Protein 4C7I (pdb70)

Secondary structure (DSSP, 8-state):
--TTGGGSSS--SHHHHHH--S-B--SPP--GGGS-SSPPP--TTEEEE---TTSHHHHHHHHHHHHHHS-B-TTSSEEE---HHHHHHHH--TT--GGGEEEEEETTT--EEEEEEEEEEEEE-SPPHHHHHHHHHTT-HHHHHTT-S-EEEEEEEEEEE-GGGTTSSHHHHHHHHHHHHHHTTT---EEEEESS--S--SEEEEEEEEESSHHHHHHTTSS---GGGGGSS-HHHHHHHHH---SS-S-TTEEE--GGGHHHHHHHHHHHHTTSSBEE---HHHHHHHHS-BTTTEEEEEEEETTEEEEEEEEEEEEEEETT-SS-SEEEEEEEEEEEESSS-HHHHHHHHHHHHHHTT-SEEEEES-TTGGGGTTTTT-EEEEEEEEEEEES-B-----GGGB-----

Structure (mmCIF, N/CA/C/O backbone):
data_4C7I
#
_entry.id   4C7I
#
_cell.length_a   48.641
_cell.length_b   91.056
_cell.length_c   53.596
_cell.angle_alpha   90.00
_cell.angle_beta   113.98
_cell.angle_gamma   90.00
#
_symmetry.space_group_name_H-M   'P 1 21 1'
#
loop_
_entity.id
_entity.type
_entity.pdbx_description
1 polymer 'GLYCYLPEPTIDE N-TETRADECANOYLTRANSFERASE'
2 non-polymer TETRADECANOYL-COA
3 non-polymer 'MAGNESIUM ION'
4 non-polymer N-[(1S)-1-{[(1S)-5-AMINO-1-[(2-CYCLOHEXYLETHYL)CARBAMOYL]PENTYL]CARBAMOYL}-2-HYDROXYETHYL]-10-HYDROXYDECANAMIDE
5 non-polymer 'DIMETHYL SULFOXIDE'
6 water water
#
loop_
_atom_site.group_PDB
_atom_site.id
_atom_site.type_symbol
_atom_site.label_atom_id
_atom_site.label_alt_id
_atom_site.label_comp_id
_atom_site.label_asym_id
_atom_site.label_entity_id
_atom_site.label_seq_id
_atom_site.pdbx_PDB_ins_code
_atom_site.Cartn_x
_atom_site.Cartn_y
_atom_site.Cartn_z
_atom_site.occupancy
_atom_site.B_iso_or_equiv
_atom_site.auth_seq_id
_atom_site.auth_comp_id
_atom_site.auth_asym_id
_atom_site.auth_atom_id
_atom_site.pdbx_PDB_model_num
ATOM 1 N N . ALA A 1 1 ? 20.362 35.938 43.823 1.00 42.19 11 ALA A N 1
ATOM 2 C CA . ALA A 1 1 ? 19.793 36.891 44.800 1.00 33.77 11 ALA A CA 1
ATOM 3 C C . ALA A 1 1 ? 18.654 36.199 45.660 1.00 28.39 11 ALA A C 1
ATOM 4 O O . ALA A 1 1 ? 18.727 36.254 46.890 1.00 29.64 11 ALA A O 1
ATOM 6 N N . HIS A 1 2 ? 17.624 35.592 45.033 1.00 19.80 12 HIS A N 1
ATOM 7 C CA . HIS A 1 2 ? 16.408 35.091 45.759 1.00 15.54 12 HIS A CA 1
ATOM 8 C C . HIS A 1 2 ? 16.091 33.661 45.415 1.00 13.87 12 HIS A C 1
ATOM 9 O O . HIS A 1 2 ? 15.287 33.350 44.527 1.00 13.43 12 HIS A O 1
ATOM 16 N N . ALA A 1 3 ? 16.605 32.757 46.223 1.00 13.06 13 ALA A N 1
ATOM 17 C CA . ALA A 1 3 ? 16.504 31.297 45.930 1.00 12.92 13 ALA A CA 1
ATOM 18 C C . ALA A 1 3 ? 15.049 30.870 46.005 1.00 13.93 13 ALA A C 1
ATOM 19 O O . ALA A 1 3 ? 14.624 29.938 45.320 1.00 14.95 13 ALA A O 1
ATOM 21 N N . PHE A 1 4 ? 14.195 31.540 46.830 1.00 12.88 14 PHE A N 1
ATOM 22 C CA . PHE A 1 4 ? 12.720 31.179 46.863 1.00 13.58 14 PHE A CA 1
ATOM 23 C C . PHE A 1 4 ? 11.974 32.089 45.922 1.00 12.08 14 PHE A C 1
ATOM 24 O O . PHE A 1 4 ? 11.309 31.614 45.027 1.00 12.05 14 PHE A O 1
ATOM 32 N N . TRP A 1 5 ? 12.087 33.405 46.028 1.00 9.62 15 TRP A N 1
ATOM 33 C CA . TRP A 1 5 ? 11.182 34.263 45.248 1.00 11.14 15 TRP A CA 1
ATOM 34 C C . TRP A 1 5 ? 11.449 34.184 43.739 1.00 11.07 15 TRP A C 1
ATOM 35 O O . TRP A 1 5 ? 10.546 34.465 42.920 1.00 12.36 15 TRP A O 1
ATOM 46 N N . SER A 1 6 ? 12.690 33.835 43.290 1.00 11.74 16 SER A N 1
ATOM 47 C CA . SER A 1 6 ? 12.930 33.592 41.869 1.00 12.37 16 SER A CA 1
ATOM 48 C C . SER A 1 6 ? 12.095 32.381 41.370 1.00 12.60 16 SER A C 1
ATOM 49 O O . SER A 1 6 ? 12.051 32.302 40.104 1.00 16.84 16 SER A O 1
ATOM 52 N N . THR A 1 7 ? 11.596 31.528 42.195 1.00 11.63 17 THR A N 1
ATOM 53 C CA . THR A 1 7 ? 10.793 30.367 41.674 1.00 13.00 17 THR A CA 1
ATOM 54 C C . THR A 1 7 ? 9.284 30.677 41.607 1.00 11.84 17 THR A C 1
ATOM 55 O O . THR A 1 7 ? 8.508 29.764 41.301 1.00 15.54 17 THR A O 1
ATOM 59 N N . GLN A 1 8 ? 8.877 31.926 41.970 1.00 11.36 18 GLN A N 1
ATOM 60 C CA . GLN A 1 8 ? 7.434 32.247 42.219 1.00 10.99 18 GLN A CA 1
ATOM 61 C C . GLN A 1 8 ? 6.955 33.109 41.150 1.00 10.91 18 GLN A C 1
ATOM 62 O O . GLN A 1 8 ? 7.691 33.848 40.532 1.00 11.75 18 GLN A O 1
ATOM 68 N N . PRO A 1 9 ? 5.628 33.091 40.893 1.00 11.79 19 PRO A N 1
ATOM 69 C CA . PRO A 1 9 ? 4.954 33.818 39.796 1.00 11.70 19 PRO A CA 1
ATOM 70 C C . PRO A 1 9 ? 4.705 35.236 40.301 1.00 12.47 19 PRO A C 1
ATOM 71 O O . PRO A 1 9 ? 3.543 35.658 40.518 1.00 13.21 19 PRO A O 1
ATOM 75 N N . VAL A 1 10 ? 5.740 36.004 40.365 1.00 11.19 20 VAL A N 1
ATOM 76 C CA . VAL A 1 10 ? 5.732 37.434 40.724 1.00 10.60 20 VAL A CA 1
ATOM 77 C C . VAL A 1 10 ? 6.701 38.175 39.832 1.00 11.56 20 VAL A C 1
ATOM 78 O O . VAL A 1 10 ? 7.711 37.556 39.333 1.00 13.45 20 VAL A O 1
ATOM 82 N N . PRO A 1 11 ? 6.565 39.461 39.541 1.00 11.35 21 PRO A N 1
ATOM 83 C CA . PRO A 1 11 ? 7.528 40.220 38.726 1.00 13.02 21 PRO A CA 1
ATOM 84 C C . PRO A 1 11 ? 8.831 40.241 39.496 1.00 12.81 21 PRO A C 1
ATOM 85 O O . PRO A 1 11 ? 8.890 40.402 40.740 1.00 13.55 21 PRO A O 1
ATOM 89 N N . GLN A 1 12 ? 9.942 40.022 38.754 1.00 13.73 22 GLN A N 1
ATOM 90 C CA . GLN A 1 12 ? 11.210 39.804 39.348 1.00 13.53 22 GLN A CA 1
ATOM 91 C C . GLN A 1 12 ? 12.032 41.032 39.531 1.00 14.92 22 GLN A C 1
ATOM 92 O O . GLN A 1 12 ? 12.886 41.034 40.461 1.00 17.52 22 GLN A O 1
ATOM 98 N N . THR A 1 13 ? 11.806 42.087 38.769 1.00 17.14 23 THR A N 1
ATOM 99 C CA . THR A 1 13 ? 12.600 43.272 38.987 1.00 17.78 23 THR A CA 1
ATOM 100 C C . THR A 1 13 ? 11.731 44.503 38.786 1.00 17.54 23 THR A C 1
ATOM 101 O O . THR A 1 13 ? 10.648 44.373 38.173 1.00 17.03 23 THR A O 1
ATOM 105 N N . GLU A 1 14 ? 12.210 45.688 39.208 1.00 21.18 24 GLU A N 1
ATOM 106 C CA A GLU A 1 14 ? 11.572 46.979 38.896 0.50 23.32 24 GLU A CA 1
ATOM 107 C CA B GLU A 1 14 ? 11.551 46.950 38.872 0.50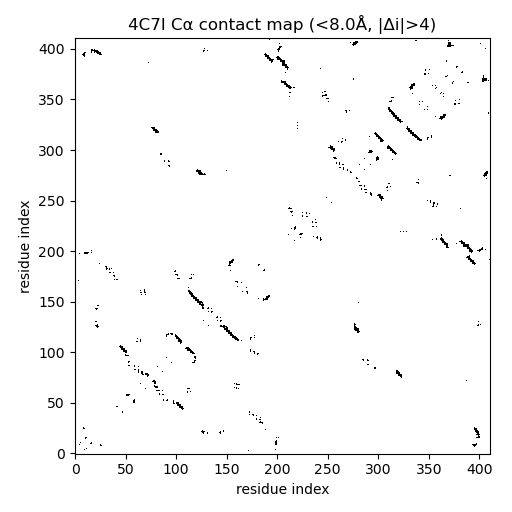 22.70 24 GLU A CA 1
ATOM 108 C C . GLU A 1 14 ? 11.491 47.178 37.401 1.00 25.29 24 GLU A C 1
ATOM 109 O O . GLU A 1 14 ? 10.503 47.681 36.893 1.00 27.30 24 GLU A O 1
ATOM 120 N N . ASP A 1 15 ? 12.520 46.769 36.676 1.00 28.22 25 ASP A N 1
ATOM 121 C CA A ASP A 1 15 ? 12.498 47.019 35.238 0.50 31.71 25 ASP A CA 1
ATOM 122 C CA B ASP A 1 15 ? 12.550 46.958 35.211 0.50 32.30 25 ASP A CA 1
ATOM 123 C C . ASP A 1 15 ? 11.359 46.253 34.580 1.00 32.98 25 ASP A C 1
ATOM 124 O O . ASP A 1 15 ? 10.661 46.795 33.687 1.00 35.80 25 ASP A O 1
ATOM 133 N N . GLU A 1 16 ? 11.112 45.048 35.046 1.00 27.95 26 GLU A N 1
ATOM 134 C CA . GLU A 1 16 ? 10.058 44.189 34.505 1.00 26.57 26 GLU A CA 1
ATOM 135 C C . GLU A 1 16 ? 8.698 44.821 34.800 1.00 26.02 26 GLU A C 1
ATOM 136 O O . GLU A 1 16 ? 7.778 44.796 33.971 1.00 25.68 26 GLU A O 1
ATOM 142 N N . THR A 1 17 ? 8.555 45.375 36.005 1.00 25.40 27 THR A N 1
ATOM 143 C CA . THR A 1 17 ? 7.319 46.017 36.522 1.00 22.31 27 THR A CA 1
ATOM 144 C C . THR A 1 17 ? 7.021 47.290 35.728 1.00 30.36 27 THR A C 1
ATOM 145 O O . THR A 1 17 ? 5.827 47.581 35.398 1.00 28.57 27 THR A O 1
ATOM 149 N N . GLU A 1 18 ? 8.101 48.016 35.366 1.00 29.89 28 GLU A N 1
ATOM 150 C CA A GLU A 1 18 ? 8.054 49.211 34.490 0.50 35.87 28 GLU A CA 1
ATOM 151 C CA B GLU A 1 18 ? 7.888 49.205 34.537 0.50 34.66 28 GLU A CA 1
ATOM 152 C C . GLU A 1 18 ? 7.476 48.876 33.068 1.00 32.37 28 GLU A C 1
ATOM 153 O O . GLU A 1 18 ? 6.865 49.719 32.411 1.00 35.36 28 GLU A O 1
ATOM 164 N N . LYS A 1 19 ? 7.694 47.658 32.594 1.00 30.92 29 LYS A N 1
ATOM 165 C CA . LYS A 1 19 ? 7.241 47.099 31.279 1.00 29.60 29 LYS A CA 1
ATOM 166 C C . LYS A 1 19 ? 5.733 46.683 31.261 1.00 29.07 29 LYS A C 1
ATOM 167 O O . LYS A 1 19 ? 5.138 46.523 30.199 1.00 32.57 29 LYS A O 1
ATOM 173 N N . ILE A 1 20 ? 5.122 46.438 32.431 1.00 22.65 30 ILE A N 1
ATOM 174 C CA . ILE A 1 20 ? 3.702 45.926 32.531 1.00 19.76 30 ILE A CA 1
ATOM 175 C C . ILE A 1 20 ? 2.692 47.002 32.165 1.00 20.36 30 ILE A C 1
ATOM 176 O O . ILE A 1 20 ? 2.661 48.121 32.721 1.00 21.65 30 ILE A O 1
ATOM 181 N N . VAL A 1 21 ? 1.834 46.628 31.192 1.00 22.10 31 VAL A N 1
ATOM 182 C CA . VAL A 1 21 ? 0.870 47.567 30.701 1.00 21.51 31 VAL A CA 1
ATOM 183 C C . VAL A 1 21 ? -0.565 47.084 30.992 1.00 23.22 31 VAL A C 1
ATOM 184 O O . VAL A 1 21 ? -1.506 47.977 30.894 1.00 22.27 31 VAL A O 1
ATOM 188 N N . PHE A 1 22 ? -0.792 45.763 31.217 1.00 16.44 32 PHE A N 1
ATOM 189 C CA . PHE A 1 22 ? -2.201 45.308 31.513 1.00 16.21 32 PHE A CA 1
ATOM 190 C C . PHE A 1 22 ? -2.181 44.512 32.799 1.00 15.74 32 PHE A C 1
ATOM 191 O O . PHE A 1 22 ? -1.238 43.723 33.011 1.00 18.10 32 PHE A O 1
ATOM 199 N N . ALA A 1 23 ? -3.270 44.585 33.553 1.00 12.87 33 ALA A N 1
ATOM 200 C CA . ALA A 1 23 ? -3.447 43.583 34.606 1.00 13.20 33 ALA A CA 1
ATOM 201 C C . ALA A 1 23 ? -3.654 42.141 34.109 1.00 12.83 33 ALA A C 1
ATOM 202 O O . ALA A 1 23 ? -4.437 41.913 33.089 1.00 14.90 33 ALA A O 1
ATOM 204 N N . GLY A 1 24 ? -3.202 41.127 34.838 1.00 12.80 34 GLY A N 1
ATOM 205 C CA . GLY A 1 24 ? -3.530 39.797 34.538 1.00 11.90 34 GLY A CA 1
ATOM 206 C C . GLY A 1 24 ? -2.598 38.791 35.210 1.00 12.50 34 GLY A C 1
ATOM 207 O O . GLY A 1 24 ? -1.622 39.200 35.818 1.00 12.11 34 GLY A O 1
ATOM 208 N N . PRO A 1 25 ? -2.908 37.518 35.096 1.00 12.59 35 PRO A N 1
ATOM 209 C CA . PRO A 1 25 ? -2.053 36.494 35.789 1.00 14.77 35 PRO A CA 1
ATOM 210 C C . PRO A 1 25 ? -0.650 36.389 35.277 1.00 16.00 35 PRO A C 1
ATOM 211 O O . PRO A 1 25 ? -0.321 36.766 34.111 1.00 17.66 35 PRO A O 1
ATOM 215 N N . MET A 1 26 ? 0.233 35.801 36.098 1.00 16.49 36 MET A N 1
ATOM 216 C CA . MET A 1 26 ? 1.638 35.576 35.709 1.00 16.26 36 MET A CA 1
ATOM 217 C C . MET A 1 26 ? 1.748 34.057 35.355 1.00 18.20 36 MET A C 1
ATOM 218 O O . MET A 1 26 ? 2.564 33.754 34.402 1.00 23.61 36 MET A O 1
ATOM 223 N N . ASP A 1 27 ? 1.205 33.133 36.089 1.00 18.96 37 ASP A N 1
ATOM 224 C CA . ASP A 1 27 ? 1.568 31.671 36.072 1.00 21.04 37 ASP A CA 1
ATOM 225 C C . ASP A 1 27 ? 0.853 30.936 34.971 1.00 28.98 37 ASP A C 1
ATOM 226 O O . ASP A 1 27 ? -0.067 31.519 34.362 1.00 24.61 37 ASP A O 1
ATOM 231 N N . GLU A 1 28 ? 1.233 29.655 34.797 1.00 27.99 38 GLU A N 1
ATOM 232 C CA . GLU A 1 28 ? 0.454 28.665 33.988 1.00 27.95 38 GLU A CA 1
ATOM 233 C C . GLU A 1 28 ? -1.012 28.643 34.571 1.00 26.08 38 GLU A C 1
ATOM 234 O O . GLU A 1 28 ? -1.130 28.470 35.833 1.00 27.00 38 GLU A O 1
ATOM 240 N N . PRO A 1 29 ? -2.096 28.705 33.701 1.00 32.27 39 PRO A N 1
ATOM 241 C CA . PRO A 1 29 ? -3.468 28.409 34.189 1.00 29.33 39 PRO A CA 1
ATOM 242 C C . PRO A 1 29 ? -3.416 26.982 34.710 1.00 25.77 39 PRO A C 1
ATOM 243 O O . PRO A 1 29 ? -2.872 26.138 34.010 1.00 23.63 39 PRO A O 1
ATOM 247 N N . LYS A 1 30 ? -3.860 26.682 35.953 1.00 22.98 40 LYS A N 1
ATOM 248 C CA . LYS A 1 30 ? -3.963 25.356 36.516 1.00 21.94 40 LYS A CA 1
ATOM 249 C C . LYS A 1 30 ? -5.292 25.118 37.006 1.00 19.85 40 LYS A C 1
ATOM 250 O O . LYS A 1 30 ? -6.146 26.035 37.051 1.00 26.59 40 LYS A O 1
ATOM 256 N N . THR A 1 31 ? -5.538 23.928 37.347 1.00 21.09 41 THR A N 1
ATOM 257 C CA . THR A 1 31 ? -6.785 23.589 37.892 1.00 19.59 41 THR A CA 1
ATOM 258 C C . THR A 1 31 ? -6.669 23.003 39.265 1.00 16.19 41 THR A C 1
ATOM 259 O O . THR A 1 31 ? -5.567 22.478 39.555 1.00 12.78 41 THR A O 1
ATOM 263 N N . VAL A 1 32 ? -7.703 23.037 40.102 1.00 13.77 42 VAL A N 1
ATOM 264 C CA . VAL A 1 32 ? -7.692 22.440 41.396 1.00 12.36 42 VAL A CA 1
ATOM 265 C C . VAL A 1 32 ? -7.115 21.019 41.391 1.00 11.52 42 VAL A C 1
ATOM 266 O O . VAL A 1 32 ? -6.359 20.651 42.259 1.00 11.45 42 VAL A O 1
ATOM 270 N N . ALA A 1 33 ? -7.620 20.211 40.402 1.00 11.32 43 ALA A N 1
ATOM 271 C CA . ALA A 1 33 ? -7.251 18.801 40.404 1.00 11.51 43 ALA A CA 1
ATOM 272 C C . ALA A 1 33 ? -5.688 18.593 40.163 1.00 9.06 43 ALA A C 1
ATOM 273 O O . ALA A 1 33 ? -5.209 17.515 40.614 1.00 9.97 43 ALA A O 1
ATOM 275 N N . ASP A 1 34 ? -5.013 19.610 39.659 1.00 9.51 44 ASP A N 1
ATOM 276 C CA . ASP A 1 34 ? -3.579 19.472 39.463 1.00 9.52 44 ASP A CA 1
ATOM 277 C C . ASP A 1 34 ? -2.819 19.695 40.751 1.00 9.79 44 ASP A C 1
ATOM 278 O O . ASP A 1 34 ? -1.638 19.286 40.817 1.00 9.84 44 ASP A O 1
ATOM 283 N N . ILE A 1 35 ? -3.459 20.271 41.788 1.00 9.24 45 ILE A N 1
ATOM 284 C CA . ILE A 1 35 ? -2.701 20.655 42.976 1.00 9.33 45 ILE A CA 1
ATOM 285 C C . ILE A 1 35 ? -2.594 19.532 43.920 1.00 9.65 45 ILE A C 1
ATOM 286 O O . ILE A 1 35 ? -3.594 18.823 44.198 1.00 9.68 45 ILE A O 1
ATOM 291 N N . PRO A 1 36 ? -1.472 19.282 44.578 1.00 9.63 46 PRO A N 1
ATOM 292 C CA . PRO A 1 36 ? -1.416 18.171 45.468 1.00 8.95 46 PRO A CA 1
ATOM 293 C C . PRO A 1 36 ? -2.465 18.144 46.514 1.00 9.74 46 PRO A C 1
ATOM 294 O O . PRO A 1 36 ? -2.654 19.205 47.197 1.00 10.66 46 PRO A O 1
ATOM 298 N N . GLU A 1 37 ? -3.044 17.005 46.788 1.00 9.44 47 GLU A N 1
ATOM 299 C CA . GLU A 1 37 ? -4.002 16.879 47.881 1.00 11.22 47 GLU A CA 1
ATOM 300 C C . GLU A 1 37 ? -3.395 16.689 49.245 1.00 11.51 47 GLU A C 1
ATOM 301 O O . GLU A 1 37 ? -4.015 16.972 50.272 1.00 14.75 47 GLU A O 1
ATOM 307 N N . GLU A 1 38 ? -2.077 16.281 49.253 1.00 12.00 48 GLU A N 1
ATOM 308 C CA . GLU A 1 38 ? -1.380 16.099 50.539 1.00 12.52 48 GLU A CA 1
ATOM 309 C C . GLU A 1 38 ? -0.637 17.388 50.929 1.00 10.70 48 GLU A C 1
ATOM 310 O O . GLU A 1 38 ? -0.090 18.109 50.070 1.00 10.09 48 GLU A O 1
ATOM 316 N N . PRO A 1 39 ? -0.570 17.660 52.245 1.00 11.65 49 PRO A N 1
ATOM 317 C CA . PRO A 1 39 ? 0.275 18.811 52.722 1.00 10.54 49 PRO A CA 1
ATOM 318 C C . PRO A 1 39 ? 1.709 18.734 52.285 1.00 10.59 49 PRO A C 1
ATOM 319 O O . PRO A 1 39 ? 2.282 17.637 51.942 1.00 9.47 49 PRO A O 1
ATOM 323 N N . TYR A 1 40 ? 2.307 19.884 52.059 1.00 9.98 50 TYR A N 1
ATOM 324 C CA . TYR A 1 40 ? 3.737 19.951 51.640 1.00 10.51 50 TYR A CA 1
ATOM 325 C C . TYR A 1 40 ? 4.576 19.236 52.685 1.00 10.63 50 TYR A C 1
ATOM 326 O O . TYR A 1 40 ? 4.331 19.264 53.897 1.00 11.60 50 TYR A O 1
ATOM 335 N N . PRO A 1 41 ? 5.610 18.497 52.258 1.00 10.49 51 PRO A N 1
ATOM 336 C CA . PRO A 1 41 ? 6.505 17.818 53.169 1.00 10.23 51 PRO A CA 1
ATOM 337 C C . PRO A 1 41 ? 7.155 18.821 54.200 1.00 11.11 51 PRO A C 1
ATOM 338 O O . PRO A 1 41 ? 7.432 19.989 53.869 1.00 12.16 51 PRO A O 1
ATOM 342 N N . ILE A 1 42 ? 7.287 18.318 55.419 1.00 11.20 52 ILE A N 1
ATOM 343 C CA . ILE A 1 42 ? 7.966 19.150 56.468 1.00 11.33 52 ILE A CA 1
ATOM 344 C C . ILE A 1 42 ? 8.756 18.129 57.332 1.00 12.14 52 ILE A C 1
ATOM 345 O O . ILE A 1 42 ? 8.293 17.018 57.553 1.00 12.54 52 ILE A O 1
ATOM 350 N N . ALA A 1 43 ? 9.819 18.606 57.975 1.00 12.72 53 ALA A N 1
ATOM 351 C CA . ALA A 1 43 ? 10.723 17.757 58.702 1.00 13.57 53 ALA A CA 1
ATOM 352 C C . ALA A 1 43 ? 9.959 17.052 59.798 1.00 12.28 53 ALA A C 1
ATOM 353 O O . ALA A 1 43 ? 9.001 17.573 60.425 1.00 11.75 53 ALA A O 1
ATOM 355 N N . SER A 1 44 ? 10.387 15.809 60.166 1.00 11.96 54 SER A N 1
ATOM 356 C CA . SER A 1 44 ? 9.588 14.947 61.035 1.00 12.37 54 SER A CA 1
ATOM 357 C C . SER A 1 44 ? 9.368 15.445 62.488 1.00 11.78 54 SER A C 1
ATOM 358 O O . SER A 1 44 ? 8.488 14.939 63.156 1.00 12.67 54 SER A O 1
ATOM 361 N N . THR A 1 45 ? 10.265 16.372 62.926 1.00 12.73 55 THR A N 1
ATOM 362 C CA . THR A 1 45 ? 10.100 16.977 64.239 1.00 13.66 55 THR A CA 1
ATOM 363 C C . THR A 1 45 ? 9.062 18.070 64.259 1.00 14.28 55 THR A C 1
ATOM 364 O O . THR A 1 45 ? 8.761 18.588 65.411 1.00 13.94 55 THR A O 1
ATOM 368 N N . PHE A 1 46 ? 8.500 18.497 63.091 1.00 11.90 56 PHE A N 1
ATOM 369 C CA . PHE A 1 46 ? 7.422 19.516 63.027 1.00 10.80 56 PHE A CA 1
ATOM 370 C C . PHE A 1 46 ? 6.182 18.960 62.542 1.00 13.03 56 PHE A C 1
ATOM 371 O O . PHE A 1 46 ? 6.145 17.831 61.948 1.00 13.46 56 PHE A O 1
ATOM 379 N N . GLU A 1 47 ? 5.078 19.653 62.703 1.00 13.01 57 GLU A N 1
ATOM 380 C CA . GLU A 1 47 ? 3.816 19.224 62.156 1.00 12.25 57 GLU A CA 1
ATOM 381 C C . GLU A 1 47 ? 3.013 20.458 61.694 1.00 11.51 57 GLU A C 1
ATOM 382 O O . GLU A 1 47 ? 3.172 21.577 62.331 1.00 11.53 57 GLU A O 1
ATOM 388 N N . TRP A 1 48 ? 2.234 20.347 60.688 1.00 10.76 58 TRP A N 1
ATOM 389 C CA . TRP A 1 48 ? 1.244 21.403 60.357 1.00 11.89 58 TRP A CA 1
ATOM 390 C C . TRP A 1 48 ? 0.161 21.371 61.324 1.00 13.65 58 TRP A C 1
ATOM 391 O O . TRP A 1 48 ? -0.301 20.331 61.814 1.00 13.49 58 TRP A O 1
ATOM 402 N N . TRP A 1 49 ? -0.392 22.567 61.594 1.00 13.35 59 TRP A N 1
ATOM 403 C CA . TRP A 1 49 ? -1.610 22.733 62.463 1.00 14.26 59 TRP A CA 1
ATOM 404 C C . TRP A 1 49 ? -2.514 23.805 61.944 1.00 15.89 59 TRP A C 1
ATOM 405 O O . TRP A 1 49 ? -2.017 24.853 61.498 1.00 16.11 59 TRP A O 1
ATOM 416 N N . THR A 1 50 ? -3.804 23.538 61.925 1.00 14.08 60 THR A N 1
ATOM 417 C CA . THR A 1 50 ? -4.774 24.556 61.513 1.00 14.70 60 THR A CA 1
ATOM 418 C C . THR A 1 50 ? -5.440 25.005 62.715 1.00 15.12 60 THR A C 1
ATOM 419 O O . THR A 1 50 ? -6.313 24.314 63.250 1.00 15.45 60 THR A O 1
ATOM 423 N N . PRO A 1 51 ? -5.122 26.183 63.298 1.00 14.31 61 PRO A N 1
ATOM 424 C CA . PRO A 1 51 ? -5.758 26.643 64.581 1.00 15.92 61 PRO A CA 1
ATOM 425 C C . PRO A 1 51 ? -7.251 26.850 64.343 1.00 17.52 61 PRO A C 1
ATOM 426 O O . PRO A 1 51 ? -7.675 27.178 63.237 1.00 17.15 61 PRO A O 1
ATOM 430 N N A ASN A 1 52 ? -8.067 26.631 65.388 0.50 14.95 62 ASN A N 1
ATOM 431 N N B ASN A 1 52 ? -8.019 26.646 65.401 0.50 14.65 62 ASN A N 1
ATOM 432 C CA A ASN A 1 52 ? -9.481 27.078 65.312 0.50 18.13 62 ASN A CA 1
ATOM 433 C CA B ASN A 1 52 ? -9.448 26.833 65.380 0.50 17.56 62 ASN A CA 1
ATOM 434 C C A ASN A 1 52 ? -9.606 28.475 65.917 0.50 19.16 62 ASN A C 1
ATOM 435 C C B ASN A 1 52 ? -9.656 28.266 65.854 0.50 19.33 62 ASN A C 1
ATOM 436 O O A ASN A 1 52 ? -9.436 28.632 67.108 0.50 16.09 62 ASN A O 1
ATOM 437 O O B ASN A 1 52 ? -9.516 28.575 67.049 0.50 16.11 62 ASN A O 1
ATOM 446 N N A MET A 1 53 ? -10.060 29.449 65.134 0.50 18.14 63 MET A N 1
ATOM 447 N N B MET A 1 53 ? -9.979 29.182 64.950 0.50 20.40 63 MET A N 1
ATOM 448 C CA A MET A 1 53 ? -9.766 30.920 65.295 0.50 18.90 63 MET A CA 1
ATOM 449 C CA B MET A 1 53 ? -10.097 30.543 65.442 0.50 20.57 63 MET A CA 1
ATOM 450 C C A MET A 1 53 ? -10.585 31.875 66.168 0.50 16.96 63 MET A C 1
ATOM 451 C C B MET A 1 53 ? -11.284 30.853 66.323 0.50 17.41 63 MET A C 1
ATOM 452 O O A MET A 1 53 ? -10.449 33.121 66.278 0.50 14.76 63 MET A O 1
ATOM 453 O O B MET A 1 53 ? -11.408 31.971 66.866 0.50 17.20 63 MET A O 1
ATOM 462 N N A GLU A 1 54 ? -11.624 31.189 66.540 0.50 14.69 64 GLU A N 1
ATOM 463 N N B GLU A 1 54 ? -12.136 29.874 66.529 0.50 15.85 64 GLU A N 1
ATOM 464 C CA A GLU A 1 54 ? -12.695 31.608 67.287 0.50 19.33 64 GLU A CA 1
ATOM 465 C CA B GLU A 1 54 ? -13.103 30.109 67.561 0.50 17.46 64 GLU A CA 1
ATOM 466 C C A GLU A 1 54 ? -12.641 30.855 68.599 0.50 18.74 64 GLU A C 1
ATOM 467 C C B GLU A 1 54 ? -12.836 29.368 68.890 0.50 14.44 64 GLU A C 1
ATOM 468 O O A GLU A 1 54 ? -13.533 31.111 69.420 0.50 19.00 64 GLU A O 1
ATOM 469 O O B GLU A 1 54 ? -13.649 29.437 69.822 0.50 16.48 64 GLU A O 1
ATOM 480 N N A ALA A 1 55 ? -11.633 29.972 68.840 0.50 17.53 65 ALA A N 1
ATOM 481 N N B ALA A 1 55 ? -11.628 28.813 69.022 0.50 12.86 65 ALA A N 1
ATOM 482 C CA A ALA A 1 55 ? -11.513 29.236 70.087 0.50 16.66 65 ALA A CA 1
ATOM 483 C CA B ALA A 1 55 ? -11.010 28.312 70.286 0.50 12.41 65 ALA A CA 1
ATOM 484 C C A ALA A 1 55 ? -10.378 29.862 70.831 0.50 16.03 65 ALA A C 1
ATOM 485 C C B ALA A 1 55 ? -10.150 29.492 70.968 0.50 13.75 65 ALA A C 1
ATOM 486 O O A ALA A 1 55 ? -9.254 30.021 70.323 0.50 15.47 65 ALA A O 1
ATOM 487 O O B ALA A 1 55 ? -9.094 29.941 70.457 0.50 13.64 65 ALA A O 1
ATOM 490 N N . ALA A 1 56 ? -10.588 30.073 72.111 1.00 16.68 66 ALA A N 1
ATOM 491 C CA . ALA A 1 56 ? -9.762 31.059 72.865 1.00 16.29 66 ALA A CA 1
ATOM 492 C C . ALA A 1 56 ? -8.377 30.636 73.041 1.00 16.61 66 ALA A C 1
ATOM 493 O O . ALA A 1 56 ? -7.465 31.465 72.952 1.00 17.14 66 ALA A O 1
ATOM 495 N N A ASP A 1 57 ? -8.031 29.330 73.278 0.50 13.63 67 ASP A N 1
ATOM 496 N N B ASP A 1 57 ? -8.156 29.399 73.453 0.50 16.40 67 ASP A N 1
ATOM 497 C CA A ASP A 1 57 ? -6.613 28.926 73.509 0.50 14.45 67 ASP A CA 1
ATOM 498 C CA B ASP A 1 57 ? -6.865 28.859 73.560 0.50 18.58 67 ASP A CA 1
ATOM 499 C C A ASP A 1 57 ? -5.840 28.977 72.301 0.50 11.51 67 ASP A C 1
ATOM 500 C C B ASP A 1 57 ? -5.985 29.034 72.379 0.50 16.14 67 ASP A C 1
ATOM 501 O O A ASP A 1 57 ? -4.653 29.168 72.325 0.50 11.59 67 ASP A O 1
ATOM 502 O O B ASP A 1 57 ? -4.849 29.433 72.550 0.50 24.93 67 ASP A O 1
ATOM 511 N N . ASP A 1 58 ? -6.506 28.646 71.174 1.00 14.53 68 ASP A N 1
ATOM 512 C CA . ASP A 1 58 ? -5.830 28.656 69.893 1.00 13.58 68 ASP A CA 1
ATOM 513 C C . ASP A 1 58 ? -5.448 30.139 69.463 1.00 10.78 68 ASP A C 1
ATOM 514 O O . ASP A 1 58 ? -4.342 30.400 69.111 1.00 13.23 68 ASP A O 1
ATOM 519 N N . ILE A 1 59 ? -6.410 30.989 69.663 1.00 10.84 69 ILE A N 1
ATOM 520 C CA A ILE A 1 59 ? -6.105 32.479 69.480 0.50 10.75 69 ILE A CA 1
ATOM 521 C CA B ILE A 1 59 ? -6.125 32.482 69.490 0.50 11.17 69 ILE A CA 1
ATOM 522 C C . ILE A 1 59 ? -5.007 32.913 70.415 1.00 10.72 69 ILE A C 1
ATOM 523 O O . ILE A 1 59 ? -4.037 33.608 70.037 1.00 10.11 69 ILE A O 1
ATOM 532 N N . HIS A 1 60 ? -5.017 32.404 71.684 1.00 11.43 70 HIS A N 1
ATOM 533 C CA . HIS A 1 60 ? -3.954 32.748 72.627 1.00 12.11 70 HIS A CA 1
ATOM 534 C C . HIS A 1 60 ? -2.613 32.308 72.222 1.00 11.84 70 HIS A C 1
ATOM 535 O O . HIS A 1 60 ? -1.590 32.977 72.350 1.00 11.91 70 HIS A O 1
ATOM 542 N N . ALA A 1 61 ? -2.534 31.074 71.633 1.00 12.73 71 ALA A N 1
ATOM 543 C CA . ALA A 1 61 ? -1.242 30.609 71.207 1.00 12.65 71 ALA A CA 1
ATOM 544 C C . ALA A 1 61 ? -0.643 31.486 70.085 1.00 11.26 71 ALA A C 1
ATOM 545 O O . ALA A 1 61 ? 0.540 31.803 70.112 1.00 12.70 71 ALA A O 1
ATOM 547 N N . ILE A 1 62 ? -1.502 31.876 69.110 1.00 11.61 72 ILE A N 1
ATOM 548 C CA A ILE A 1 62 ? -1.025 32.699 68.020 0.50 10.92 72 ILE A CA 1
ATOM 549 C CA B ILE A 1 62 ? -1.047 32.708 68.003 0.50 10.39 72 ILE A CA 1
ATOM 550 C C . ILE A 1 62 ? -0.648 34.108 68.633 1.00 9.65 72 ILE A C 1
ATOM 551 O O . ILE A 1 62 ? 0.350 34.713 68.229 1.00 10.31 72 ILE A O 1
ATOM 560 N N . TYR A 1 63 ? -1.508 34.635 69.568 1.00 9.53 73 TYR A N 1
ATOM 561 C CA . TYR A 1 63 ? -1.223 35.899 70.227 1.00 9.99 73 TYR A CA 1
ATOM 562 C C . TYR A 1 63 ? 0.175 35.942 70.836 1.00 9.01 73 TYR A C 1
ATOM 563 O O . TYR A 1 63 ? 0.937 36.894 70.647 1.00 8.96 73 TYR A O 1
ATOM 572 N N . GLU A 1 64 ? 0.559 34.841 71.530 1.00 9.27 74 GLU A N 1
ATOM 573 C CA A GLU A 1 64 ? 1.870 34.768 72.169 0.50 10.41 74 GLU A CA 1
ATOM 574 C CA B GLU A 1 64 ? 1.887 34.832 72.195 0.50 9.53 74 GLU A CA 1
ATOM 575 C C . GLU A 1 64 ? 3.021 34.754 71.152 1.00 10.26 74 GLU A C 1
ATOM 576 O O . GLU A 1 64 ? 4.042 35.445 71.301 1.00 10.96 74 GLU A O 1
ATOM 587 N N . LEU A 1 65 ? 2.868 33.958 70.089 1.00 9.98 75 LEU A N 1
ATOM 588 C CA . LEU A 1 65 ? 3.863 33.928 69.028 1.00 9.90 75 LEU A CA 1
ATOM 589 C C . LEU A 1 65 ? 4.114 35.342 68.480 1.00 8.15 75 LEU A C 1
ATOM 590 O O . LEU A 1 65 ? 5.206 35.793 68.354 1.00 9.60 75 LEU A O 1
ATOM 595 N N . LEU A 1 66 ? 3.009 36.037 68.159 1.00 8.83 76 LEU A N 1
ATOM 596 C CA . LEU A 1 66 ? 3.161 37.383 67.531 1.00 8.25 76 LEU A CA 1
ATOM 597 C C . LEU A 1 66 ? 3.623 38.383 68.594 1.00 7.46 76 LEU A C 1
ATOM 598 O O . LEU A 1 66 ? 4.511 39.204 68.244 1.00 8.08 76 LEU A O 1
ATOM 603 N N . ARG A 1 67 ? 3.174 38.310 69.833 1.00 8.84 77 ARG A N 1
ATOM 604 C CA . ARG A 1 67 ? 3.650 39.279 70.864 1.00 8.30 77 ARG A CA 1
ATOM 605 C C . ARG A 1 67 ? 5.125 39.217 70.970 1.00 8.71 77 ARG A C 1
ATOM 606 O O . ARG A 1 67 ? 5.824 40.238 71.128 1.00 9.49 77 ARG A O 1
ATOM 614 N N . ASP A 1 68 ? 5.713 37.997 70.935 1.00 8.93 78 ASP A N 1
ATOM 615 C CA . ASP A 1 68 ? 7.153 37.844 71.164 1.00 11.25 78 ASP A CA 1
ATOM 616 C C . ASP A 1 68 ? 8.041 37.849 69.959 1.00 10.26 78 ASP A C 1
ATOM 617 O O . ASP A 1 68 ? 9.251 37.973 70.010 1.00 10.70 78 ASP A O 1
ATOM 622 N N . ASN A 1 69 ? 7.468 37.649 68.745 1.00 9.43 79 ASN A N 1
ATOM 623 C CA . ASN A 1 69 ? 8.243 37.420 67.520 1.00 9.50 79 ASN A CA 1
ATOM 624 C C . ASN A 1 69 ? 7.793 38.174 66.258 1.00 8.98 79 ASN A C 1
ATOM 625 O O . ASN A 1 69 ? 8.431 37.964 65.235 1.00 9.75 79 ASN A O 1
ATOM 630 N N . TYR A 1 70 ? 6.776 39.015 66.399 1.00 8.37 80 TYR A N 1
ATOM 631 C CA . TYR A 1 70 ? 6.276 39.724 65.151 1.00 7.47 80 TYR A CA 1
ATOM 632 C C . TYR A 1 70 ? 7.102 40.985 64.890 1.00 7.96 80 TYR A C 1
ATOM 633 O O . TYR A 1 70 ? 8.230 41.182 65.362 1.00 8.98 80 TYR A O 1
ATOM 642 N N . VAL A 1 71 ? 6.569 41.870 64.021 1.00 7.25 81 VAL A N 1
ATOM 643 C CA . VAL A 1 71 ? 7.376 42.978 63.436 1.00 7.34 81 VAL A CA 1
ATOM 644 C C . VAL A 1 71 ? 7.754 44.010 64.534 1.00 7.66 81 VAL A C 1
ATOM 645 O O . VAL A 1 71 ? 6.962 44.440 65.334 1.00 7.77 81 VAL A O 1
ATOM 649 N N . GLU A 1 72 ? 9.017 44.410 64.392 1.00 7.84 82 GLU A N 1
ATOM 650 C CA . GLU A 1 72 ? 9.621 45.511 65.137 1.00 8.04 82 GLU A CA 1
ATOM 651 C C . GLU A 1 72 ? 9.931 46.680 64.269 1.00 8.56 82 GLU A C 1
ATOM 652 O O . GLU A 1 72 ? 10.053 46.514 63.046 1.00 9.16 82 GLU A O 1
ATOM 658 N N . ASP A 1 73 ? 10.093 47.892 64.828 1.00 9.69 83 ASP A N 1
ATOM 659 C CA . ASP A 1 73 ? 10.668 48.983 64.005 1.00 9.51 83 ASP A CA 1
ATOM 660 C C . ASP A 1 73 ? 12.155 48.540 63.702 1.00 9.29 83 ASP A C 1
ATOM 661 O O . ASP A 1 73 ? 12.720 47.580 64.253 1.00 9.47 83 ASP A O 1
ATOM 666 N N . ASP A 1 74 ? 12.798 49.382 62.871 1.00 10.23 84 ASP A N 1
ATOM 667 C CA A ASP A 1 74 ? 14.158 49.036 62.402 0.50 11.37 84 ASP A CA 1
ATOM 668 C CA B ASP A 1 74 ? 14.169 49.089 62.379 0.50 11.48 84 ASP A CA 1
ATOM 669 C C . ASP A 1 74 ? 15.203 49.090 63.451 1.00 12.13 84 ASP A C 1
ATOM 670 O O . ASP A 1 74 ? 16.315 48.481 63.309 1.00 13.09 84 ASP A O 1
ATOM 679 N N . ASP A 1 75 ? 14.921 49.754 64.546 1.00 10.15 85 ASP A N 1
ATOM 680 C CA . ASP A 1 75 ? 15.868 49.836 65.688 1.00 11.06 85 ASP A CA 1
ATOM 681 C C . ASP A 1 75 ? 15.531 48.918 66.820 1.00 11.98 85 ASP A C 1
ATOM 682 O O . ASP A 1 75 ? 16.104 48.957 67.903 1.00 12.96 85 ASP A O 1
ATOM 687 N N . SER A 1 76 ? 14.540 48.004 66.666 1.00 11.79 86 SER A N 1
ATOM 688 C CA . SER A 1 76 ? 14.217 47.043 67.741 1.00 11.53 86 SER A CA 1
ATOM 689 C C . SER A 1 76 ? 13.876 47.709 69.024 1.00 12.49 86 SER A C 1
ATOM 690 O O . SER A 1 76 ? 14.310 47.304 70.119 1.00 13.40 86 SER A O 1
ATOM 693 N N . MET A 1 77 ? 13.031 48.757 68.925 1.00 10.51 87 MET A N 1
ATOM 694 C CA . MET A 1 77 ? 12.539 49.468 70.063 1.00 10.90 87 MET A CA 1
ATOM 695 C C . MET A 1 77 ? 11.094 49.218 70.470 1.00 10.30 87 MET A C 1
ATOM 696 O O . MET A 1 77 ? 10.684 49.403 71.597 1.00 11.07 87 MET A O 1
ATOM 701 N N . PHE A 1 78 ? 10.302 48.796 69.456 1.00 9.59 88 PHE A N 1
ATOM 702 C CA . PHE A 1 78 ? 8.832 48.586 69.573 1.00 10.08 88 PHE A CA 1
ATOM 703 C C . PHE A 1 78 ? 8.521 47.319 68.807 1.00 9.69 88 PHE A C 1
ATOM 704 O O . PHE A 1 78 ? 9.072 47.132 67.712 1.00 12.40 88 PHE A O 1
ATOM 712 N N . ARG A 1 79 ? 7.620 46.528 69.329 1.00 8.05 89 ARG A N 1
ATOM 713 C CA . ARG A 1 79 ? 7.148 45.304 68.585 1.00 8.58 89 ARG A CA 1
ATOM 714 C C . ARG A 1 79 ? 5.612 45.352 68.691 1.00 8.12 89 ARG A C 1
ATOM 715 O O . ARG A 1 79 ? 5.010 45.530 69.741 1.00 7.59 89 ARG A O 1
ATOM 723 N N . PHE A 1 80 ? 4.943 45.076 67.568 1.00 6.99 90 PHE A N 1
ATOM 724 C CA . PHE A 1 80 ? 3.485 45.018 67.640 1.00 8.27 90 PHE A CA 1
ATOM 725 C C . PHE A 1 80 ? 2.976 44.014 68.702 1.00 8.21 90 PHE A C 1
ATOM 726 O O . PHE A 1 80 ? 3.574 42.919 68.863 1.00 8.25 90 PHE A O 1
ATOM 734 N N . ASN A 1 81 ? 1.847 44.377 69.351 1.00 7.88 91 ASN A N 1
ATOM 735 C CA . ASN A 1 81 ? 1.249 43.496 70.359 1.00 8.05 91 ASN A CA 1
ATOM 736 C C . ASN A 1 81 ? -0.260 43.426 70.036 1.00 7.79 91 ASN A C 1
ATOM 737 O O . ASN A 1 81 ? -1.095 43.881 70.788 1.00 8.54 91 ASN A O 1
ATOM 742 N N . TYR A 1 82 ? -0.590 42.888 68.867 1.00 7.11 92 TYR A N 1
ATOM 743 C CA . TYR A 1 82 ? -1.967 42.659 68.476 1.00 8.18 92 TYR A CA 1
ATOM 744 C C . TYR A 1 82 ? -2.764 41.912 69.567 1.00 7.96 92 TYR A C 1
ATOM 745 O O . TYR A 1 82 ? -2.226 40.886 70.063 1.00 9.29 92 TYR A O 1
ATOM 754 N N . SER A 1 83 ? -3.933 42.346 69.924 1.00 8.17 93 SER A N 1
ATOM 755 C CA . SER A 1 83 ? -4.646 41.650 71.017 1.00 8.43 93 SER A CA 1
ATOM 756 C C . SER A 1 83 ? -5.336 40.404 70.483 1.00 7.76 93 SER A C 1
ATOM 757 O O . SER A 1 83 ? -5.598 40.242 69.320 1.00 7.61 93 SER A O 1
ATOM 760 N N . GLU A 1 84 ? -5.715 39.543 71.422 1.00 8.78 94 GLU A N 1
ATOM 761 C CA . GLU A 1 84 ? -6.515 38.334 71.081 1.00 8.88 94 GLU A CA 1
ATOM 762 C C . GLU A 1 84 ? -7.830 38.742 70.432 1.00 8.41 94 GLU A C 1
ATOM 763 O O . GLU A 1 84 ? -8.189 38.069 69.444 1.00 8.32 94 GLU A O 1
ATOM 769 N N . GLU A 1 85 ? -8.550 39.728 70.961 1.00 8.55 95 GLU A N 1
ATOM 770 C CA . GLU A 1 85 ? -9.778 40.170 70.340 1.00 9.28 95 GLU A CA 1
ATOM 771 C C . GLU A 1 85 ? -9.580 40.722 68.921 1.00 8.66 95 GLU A C 1
ATOM 772 O O . GLU A 1 85 ? -10.364 40.478 68.004 1.00 8.30 95 GLU A O 1
ATOM 778 N N . PHE A 1 86 ? -8.437 41.424 68.735 1.00 7.72 96 PHE A N 1
ATOM 779 C CA . PHE A 1 86 ? -8.113 41.950 67.399 1.00 7.49 96 PHE A CA 1
ATOM 780 C C . PHE A 1 86 ? -7.890 40.809 66.439 1.00 6.87 96 PHE A C 1
ATOM 781 O O . PHE A 1 86 ? -8.411 40.801 65.299 1.00 7.07 96 PHE A O 1
ATOM 789 N N . LEU A 1 87 ? -7.158 39.763 66.885 1.00 7.12 97 LEU A N 1
ATOM 790 C CA . LEU A 1 87 ? -6.852 38.643 65.962 1.00 7.59 97 LEU A CA 1
ATOM 791 C C . LEU A 1 87 ? -8.104 37.822 65.591 1.00 8.73 97 LEU A C 1
ATOM 792 O O . LEU A 1 87 ? -8.268 37.511 64.412 1.00 9.67 97 LEU A O 1
ATOM 797 N N . GLN A 1 88 ? -9.024 37.664 66.527 1.00 8.54 98 GLN A N 1
ATOM 798 C CA A GLN A 1 88 ? -10.246 36.953 66.200 0.50 10.19 98 GLN A CA 1
ATOM 799 C CA B GLN A 1 88 ? -10.269 36.960 66.220 0.50 10.41 98 GLN A CA 1
ATOM 800 C C . GLN A 1 88 ? -11.025 37.764 65.133 1.00 9.81 98 GLN A C 1
ATOM 801 O O . GLN A 1 88 ? -11.608 37.200 64.176 1.00 12.91 98 GLN A O 1
ATOM 812 N N . TRP A 1 89 ? -11.089 39.108 65.290 1.00 8.78 99 TRP A N 1
ATOM 813 C CA . TRP A 1 89 ? -11.732 39.984 64.325 1.00 8.04 99 TRP A CA 1
ATOM 814 C C . TRP A 1 89 ? -11.098 39.926 62.951 1.00 8.66 99 TRP A C 1
ATOM 815 O O . TRP A 1 89 ? -11.756 39.722 61.891 1.00 9.75 99 TRP A O 1
ATOM 826 N N . ALA A 1 90 ? -9.762 40.083 62.922 1.00 7.44 100 ALA A N 1
ATOM 827 C CA . ALA A 1 90 ? -9.060 40.160 61.633 1.00 8.56 100 ALA A CA 1
ATOM 828 C C . ALA A 1 90 ? -9.031 38.823 60.857 1.00 8.34 100 ALA A C 1
ATOM 829 O O . ALA A 1 90 ? -9.030 38.816 59.624 1.00 10.46 100 ALA A O 1
ATOM 831 N N . LEU A 1 91 ? -9.003 37.756 61.617 1.00 7.76 101 LEU A N 1
ATOM 832 C CA A LEU A 1 91 ? -8.895 36.481 60.915 0.50 9.71 101 LEU A CA 1
ATOM 833 C CA B LEU A 1 91 ? -8.831 36.350 61.140 0.50 9.03 101 LEU A CA 1
ATOM 834 C C . LEU A 1 91 ? -10.169 35.737 60.647 1.00 10.44 101 LEU A C 1
ATOM 835 O O . LEU A 1 91 ? -10.164 34.774 59.839 1.00 10.31 101 LEU A O 1
ATOM 844 N N . CYS A 1 92 ? -11.291 36.230 61.151 1.00 10.46 102 CYS A N 1
ATOM 845 C CA . CYS A 1 92 ? -12.581 35.563 60.951 1.00 10.83 102 CYS A CA 1
ATOM 846 C C . CYS A 1 92 ? -13.633 36.485 60.305 1.00 10.70 102 CYS A C 1
ATOM 847 O O . CYS A 1 92 ? -14.768 36.567 60.907 1.00 11.55 102 CYS A O 1
ATOM 850 N N . PRO A 1 93 ? -13.412 37.105 59.189 1.00 9.24 103 PRO A N 1
ATOM 851 C CA . PRO A 1 93 ? -14.453 37.840 58.513 1.00 10.30 103 PRO A CA 1
ATOM 852 C C . PRO A 1 93 ? -15.523 36.839 57.977 1.00 10.86 103 PRO A C 1
ATOM 853 O O . PRO A 1 93 ? -15.319 35.641 57.948 1.00 11.92 103 PRO A O 1
ATOM 857 N N . PRO A 1 94 ? -16.649 37.408 57.504 1.00 11.73 104 PRO A N 1
ATOM 858 C CA . PRO A 1 94 ? -17.714 36.553 56.894 1.00 12.92 104 PRO A CA 1
ATOM 859 C C . PRO A 1 94 ? -17.140 35.620 55.791 1.00 10.99 104 PRO A C 1
ATOM 860 O O . PRO A 1 94 ? -16.371 35.988 54.926 1.00 15.31 104 PRO A O 1
ATOM 864 N N . ASN A 1 95 ? -17.588 34.363 55.899 1.00 14.24 105 ASN A N 1
ATOM 865 C CA . ASN A 1 95 ? -17.190 33.332 54.944 1.00 17.03 105 ASN A CA 1
ATOM 866 C C . ASN A 1 95 ? -15.696 33.064 54.921 1.00 15.04 105 ASN A C 1
ATOM 867 O O . ASN A 1 95 ? -15.177 32.597 53.943 1.00 15.04 105 ASN A O 1
ATOM 872 N N . TYR A 1 96 ? -15.031 33.368 56.020 1.00 13.57 106 TYR A N 1
ATOM 873 C CA . TYR A 1 96 ? -13.573 32.985 56.065 1.00 11.92 106 TYR A CA 1
ATOM 874 C C . TYR A 1 96 ? -13.399 31.474 55.906 1.00 11.99 106 TYR A C 1
ATOM 875 O O . TYR A 1 96 ? -14.313 30.682 56.249 1.00 12.21 106 TYR A O 1
ATOM 884 N N . ILE A 1 97 ? -12.245 31.074 55.439 1.00 12.01 107 ILE A N 1
ATOM 885 C CA A ILE A 1 97 ? -11.901 29.646 55.234 0.50 12.25 107 ILE A CA 1
ATOM 886 C CA B ILE A 1 97 ? -11.884 29.650 55.180 0.50 12.27 107 ILE A CA 1
ATOM 887 C C . ILE A 1 97 ? -10.954 29.223 56.305 1.00 12.39 107 ILE A C 1
ATOM 888 O O . ILE A 1 97 ? -9.768 29.658 56.345 1.00 11.60 107 ILE A O 1
ATOM 897 N N . PRO A 1 98 ? -11.348 28.387 57.246 1.00 11.14 108 PRO A N 1
ATOM 898 C CA . PRO A 1 98 ? -10.463 28.023 58.328 1.00 12.10 108 PRO A CA 1
ATOM 899 C C . PRO A 1 98 ? -9.062 27.453 57.862 1.00 11.46 108 PRO A C 1
ATOM 900 O O . PRO A 1 98 ? -8.050 27.748 58.439 1.00 12.78 108 PRO A O 1
ATOM 904 N N . ASP A 1 99 ? -9.099 26.644 56.818 1.00 13.55 109 ASP A N 1
ATOM 905 C CA A ASP A 1 99 ? -7.893 26.042 56.248 0.50 14.32 109 ASP A CA 1
ATOM 906 C CA B ASP A 1 99 ? -7.868 26.031 56.275 0.50 14.49 109 ASP A CA 1
ATOM 907 C C . ASP A 1 99 ? -6.855 27.024 55.756 1.00 14.11 109 ASP A C 1
ATOM 908 O O . ASP A 1 99 ? -5.684 26.624 55.525 1.00 16.12 109 ASP A O 1
ATOM 917 N N . TRP A 1 100 ? -7.235 28.281 55.474 1.00 12.93 110 TRP A N 1
ATOM 918 C CA . TRP A 1 100 ? -6.235 29.267 55.021 1.00 13.72 110 TRP A CA 1
ATOM 919 C C . TRP A 1 100 ? -5.415 29.810 56.172 1.00 12.41 110 TRP A C 1
ATOM 920 O O . TRP A 1 100 ? -4.442 30.585 55.884 1.00 18.00 110 TRP A O 1
ATOM 931 N N . HIS A 1 101 ? -5.625 29.488 57.381 1.00 11.21 111 HIS A N 1
ATOM 932 C CA A HIS A 1 101 ? -4.822 29.870 58.600 0.50 13.41 111 HIS A CA 1
ATOM 933 C CA B HIS A 1 101 ? -4.763 29.835 58.512 0.50 13.47 111 HIS A CA 1
ATOM 934 C C . HIS A 1 101 ? -3.880 28.641 58.799 1.00 15.77 111 HIS A C 1
ATOM 935 O O . HIS A 1 101 ? -4.325 27.531 59.124 1.00 17.43 111 HIS A O 1
ATOM 948 N N . VAL A 1 102 ? -2.599 28.878 58.658 1.00 12.14 112 VAL A N 1
ATOM 949 C CA . VAL A 1 102 ? -1.571 27.758 58.575 1.00 12.14 112 VAL A CA 1
ATOM 950 C C . VAL A 1 102 ? -0.551 27.979 59.661 1.00 12.05 112 VAL A C 1
ATOM 951 O O . VAL A 1 102 ? 0.138 29.078 59.709 1.00 11.46 112 VAL A O 1
ATOM 955 N N . ALA A 1 103 ? -0.248 26.970 60.480 1.00 12.40 113 ALA A N 1
ATOM 956 C CA . ALA A 1 103 ? 0.732 27.087 61.560 1.00 11.77 113 ALA A CA 1
ATOM 957 C C . ALA A 1 103 ? 1.687 25.858 61.522 1.00 11.09 113 ALA A C 1
ATOM 958 O O . ALA A 1 103 ? 1.303 24.802 60.915 1.00 11.40 113 ALA A O 1
ATOM 960 N N . VAL A 1 104 ? 2.874 26.020 62.030 1.00 10.99 114 VAL A N 1
ATOM 961 C CA . VAL A 1 104 ? 3.821 24.894 62.271 1.00 10.59 114 VAL A CA 1
ATOM 962 C C . VAL A 1 104 ? 3.989 24.818 63.722 1.00 11.09 114 VAL A C 1
ATOM 963 O O . VAL A 1 104 ? 4.330 25.849 64.409 1.00 11.71 114 VAL A O 1
ATOM 967 N N . ARG A 1 105 ? 3.889 23.613 64.343 1.00 12.01 115 ARG A N 1
ATOM 968 C CA . ARG A 1 105 ? 4.188 23.338 65.723 1.00 13.80 115 ARG A CA 1
ATOM 969 C C . ARG A 1 105 ? 5.348 22.315 65.825 1.00 12.89 115 ARG A C 1
ATOM 970 O O . ARG A 1 105 ? 5.536 21.472 64.901 1.00 14.13 115 ARG A O 1
ATOM 978 N N . ARG A 1 106 ? 6.138 22.421 66.853 1.00 13.87 116 ARG A N 1
ATOM 979 C CA A ARG A 1 106 ? 7.006 21.364 67.173 0.50 14.84 116 ARG A CA 1
ATOM 980 C CA B ARG A 1 106 ? 7.025 21.379 67.199 0.50 15.39 116 ARG A CA 1
ATOM 981 C C . ARG A 1 106 ? 6.187 20.151 67.662 1.00 16.13 116 ARG A C 1
ATOM 982 O O . ARG A 1 106 ? 5.322 20.274 68.531 1.00 17.03 116 ARG A O 1
ATOM 997 N N . LYS A 1 107 ? 6.410 18.973 67.060 1.00 16.70 117 LYS A N 1
ATOM 998 C CA A LYS A 1 107 ? 5.530 17.836 67.231 0.50 20.15 117 LYS A CA 1
ATOM 999 C CA B LYS A 1 107 ? 5.490 17.894 67.246 0.50 20.30 117 LYS A CA 1
ATOM 1000 C C . LYS A 1 107 ? 5.582 17.328 68.687 1.00 22.37 117 LYS A C 1
ATOM 1001 O O . LYS A 1 107 ? 4.520 16.962 69.266 1.00 24.99 117 LYS A O 1
ATOM 1012 N N . ALA A 1 108 ? 6.778 17.356 69.279 1.00 24.55 118 ALA A N 1
ATOM 1013 C CA . ALA A 1 108 ? 7.011 16.817 70.594 1.00 31.46 118 ALA A CA 1
ATOM 1014 C C . ALA A 1 108 ? 6.085 17.530 71.567 1.00 28.77 118 ALA A C 1
ATOM 1015 O O . ALA A 1 108 ? 5.335 16.843 72.312 1.00 35.66 118 ALA A O 1
ATOM 1017 N N . ASP A 1 109 ? 6.192 18.853 71.700 1.00 30.85 119 ASP A N 1
ATOM 1018 C CA . ASP A 1 109 ? 5.479 19.652 72.787 1.00 29.64 119 ASP A CA 1
ATOM 1019 C C . ASP A 1 109 ? 4.351 20.574 72.291 1.00 31.00 119 ASP A C 1
ATOM 1020 O O . ASP A 1 109 ? 3.649 21.282 73.032 1.00 25.70 119 ASP A O 1
ATOM 1025 N N . LYS A 1 110 ? 4.126 20.559 71.004 1.00 22.45 120 LYS A N 1
ATOM 1026 C CA . LYS A 1 110 ? 3.135 21.412 70.394 1.00 22.17 120 LYS A CA 1
ATOM 1027 C C . LYS A 1 110 ? 3.482 22.912 70.576 1.00 20.48 120 LYS A C 1
ATOM 1028 O O . LYS A 1 110 ? 2.547 23.748 70.354 1.00 22.98 120 LYS A O 1
ATOM 1034 N N . LYS A 1 111 ? 4.755 23.222 70.789 1.00 21.37 121 LYS A N 1
ATOM 1035 C CA . LYS A 1 111 ? 5.189 24.668 70.703 1.00 21.45 121 LYS A CA 1
ATOM 1036 C C . LYS A 1 111 ? 4.937 25.331 69.304 1.00 19.41 121 LYS A C 1
ATOM 1037 O O . LYS A 1 111 ? 5.343 24.767 68.290 1.00 16.62 121 LYS A O 1
ATOM 1043 N N . LEU A 1 112 ? 4.189 26.456 69.238 1.00 17.38 122 LEU A N 1
ATOM 1044 C CA . LEU A 1 112 ? 3.933 27.188 67.997 1.00 16.69 122 LEU A CA 1
ATOM 1045 C C . LEU A 1 112 ? 5.228 27.793 67.543 1.00 16.09 122 LEU A C 1
ATOM 1046 O O . LEU A 1 112 ? 5.818 28.669 68.260 1.00 19.81 122 LEU A O 1
ATOM 1051 N N . LEU A 1 113 ? 5.672 27.453 66.339 1.00 12.03 123 LEU A N 1
ATOM 1052 C CA . LEU A 1 113 ? 6.954 27.946 65.772 1.00 11.84 123 LEU A CA 1
ATOM 1053 C C . LEU A 1 113 ? 6.751 28.932 64.650 1.00 10.42 123 LEU A C 1
ATOM 1054 O O . LEU A 1 113 ? 7.655 29.703 64.378 1.00 11.24 123 LEU A O 1
ATOM 1059 N N . ALA A 1 114 ? 5.602 28.884 63.936 1.00 10.34 124 ALA A N 1
ATOM 1060 C CA . ALA A 1 114 ? 5.446 29.751 62.742 1.00 9.44 124 ALA A CA 1
ATOM 1061 C C . ALA A 1 114 ? 3.995 29.835 62.415 1.00 9.80 124 ALA A C 1
ATOM 1062 O O . ALA A 1 114 ? 3.155 28.931 62.748 1.00 9.96 124 ALA A O 1
ATOM 1064 N N . PHE A 1 115 ? 3.600 30.928 61.739 1.00 8.93 125 PHE A N 1
ATOM 1065 C CA . PHE A 1 115 ? 2.152 31.131 61.391 1.00 8.90 125 PHE A CA 1
ATOM 1066 C C . PHE A 1 115 ? 2.075 31.991 60.149 1.00 8.03 125 PHE A C 1
ATOM 1067 O O . PHE A 1 115 ? 3.001 32.791 59.905 1.00 9.23 125 PHE A O 1
ATOM 1075 N N . ILE A 1 116 ? 1.023 31.831 59.346 1.00 8.66 126 ILE A N 1
ATOM 1076 C CA . ILE A 1 116 ? 0.631 32.775 58.298 1.00 9.17 126 ILE A CA 1
ATOM 1077 C C . ILE A 1 116 ? -0.878 32.680 58.229 1.00 8.94 126 ILE A C 1
ATOM 1078 O O . ILE A 1 116 ? -1.437 31.576 58.381 1.00 10.26 126 ILE A O 1
ATOM 1083 N N . ALA A 1 117 ? -1.519 33.793 57.861 1.00 9.23 127 ALA A N 1
ATOM 1084 C CA . ALA A 1 117 ? -3.011 33.837 57.791 1.00 9.05 127 ALA A CA 1
ATOM 1085 C C . ALA A 1 117 ? -3.423 34.309 56.433 1.00 8.80 127 ALA A C 1
ATOM 1086 O O . ALA A 1 117 ? -2.859 35.245 55.848 1.00 10.23 127 ALA A O 1
ATOM 1088 N N . GLY A 1 118 ? -4.473 33.693 55.894 1.00 8.61 128 GLY A N 1
ATOM 1089 C CA . GLY A 1 118 ? -5.145 34.168 54.698 1.00 8.17 128 GLY A CA 1
ATOM 1090 C C . GLY A 1 118 ? -6.626 34.393 54.968 1.00 8.70 128 GLY A C 1
ATOM 1091 O O . GLY A 1 118 ? -7.189 33.574 55.666 1.00 8.92 128 GLY A O 1
ATOM 1092 N N . VAL A 1 119 ? -7.177 35.485 54.460 1.00 8.02 129 VAL A N 1
ATOM 1093 C CA . VAL A 1 119 ? -8.642 35.691 54.556 1.00 9.29 129 VAL A CA 1
ATOM 1094 C C . VAL A 1 119 ? -9.110 36.047 53.135 1.00 9.49 129 VAL A C 1
ATOM 1095 O O . VAL A 1 119 ? -8.438 36.632 52.320 1.00 8.66 129 VAL A O 1
ATOM 1099 N N . PRO A 1 120 ? -10.456 35.774 52.902 1.00 9.80 130 PRO A N 1
ATOM 1100 C CA . PRO A 1 120 ? -11.029 36.261 51.629 1.00 9.17 130 PRO A CA 1
ATOM 1101 C C . PRO A 1 120 ? -11.064 37.764 51.482 1.00 9.55 130 PRO A C 1
ATOM 1102 O O . PRO A 1 120 ? -11.285 38.478 52.525 1.00 11.85 130 PRO A O 1
ATOM 1106 N N . VAL A 1 121 ? -10.862 38.293 50.303 1.00 9.26 131 VAL A N 1
ATOM 1107 C CA . VAL A 1 121 ? -11.167 39.679 50.022 1.00 9.91 131 VAL A CA 1
ATOM 1108 C C . VAL A 1 121 ? -11.665 39.711 48.568 1.00 10.11 131 VAL A C 1
ATOM 1109 O O . VAL A 1 121 ? -11.152 38.966 47.680 1.00 11.17 131 VAL A O 1
ATOM 1113 N N . THR A 1 122 ? -12.587 40.624 48.241 1.00 9.61 132 THR A N 1
ATOM 1114 C CA . THR A 1 122 ? -13.036 40.851 46.833 1.00 9.93 132 THR A CA 1
ATOM 1115 C C . THR A 1 122 ? -12.387 42.093 46.420 1.00 9.65 132 THR A C 1
ATOM 1116 O O . THR A 1 122 ? -12.612 43.150 47.032 1.00 10.56 132 THR A O 1
ATOM 1120 N N . LEU A 1 123 ? -11.492 42.012 45.392 1.00 9.53 133 LEU A N 1
ATOM 1121 C CA . LEU A 1 123 ? -10.665 43.175 45.139 1.00 9.67 133 LEU A CA 1
ATOM 1122 C C . LEU A 1 123 ? -10.858 43.627 43.665 1.00 9.20 133 LEU A C 1
ATOM 1123 O O . LEU A 1 123 ? -10.767 42.735 42.705 1.00 11.13 133 LEU A O 1
ATOM 1128 N N . ARG A 1 124 ? -10.998 44.888 43.420 1.00 9.51 134 ARG A N 1
ATOM 1129 C CA . ARG A 1 124 ? -10.866 45.473 42.057 1.00 10.47 134 ARG A CA 1
ATOM 1130 C C . ARG A 1 124 ? -9.390 45.566 41.829 1.00 10.23 134 ARG A C 1
ATOM 1131 O O . ARG A 1 124 ? -8.635 46.236 42.579 1.00 10.32 134 ARG A O 1
ATOM 1139 N N . MET A 1 125 ? -8.910 44.902 40.758 1.00 10.65 135 MET A N 1
ATOM 1140 C CA . MET A 1 125 ? -7.477 44.780 40.479 1.00 10.35 135 MET A CA 1
ATOM 1141 C C . MET A 1 125 ? -7.281 44.730 38.934 1.00 9.97 135 MET A C 1
ATOM 1142 O O . MET A 1 125 ? -6.266 44.218 38.471 1.00 10.55 135 MET A O 1
ATOM 1147 N N . GLY A 1 126 ? -8.264 45.366 38.231 1.00 10.59 136 GLY A N 1
ATOM 1148 C CA . GLY A 1 126 ? -8.023 45.488 36.751 1.00 10.96 136 GLY A CA 1
ATOM 1149 C C . GLY A 1 126 ? -7.121 46.622 36.370 1.00 11.82 136 GLY A C 1
ATOM 1150 O O . GLY A 1 126 ? -6.660 47.421 37.192 1.00 11.68 136 GLY A O 1
ATOM 1151 N N . THR A 1 127 ? -6.736 46.708 35.082 1.00 10.57 137 THR A N 1
ATOM 1152 C CA . THR A 1 127 ? -5.791 47.670 34.612 1.00 11.88 137 THR A CA 1
ATOM 1153 C C . THR A 1 127 ? -6.098 49.061 35.124 1.00 11.73 137 THR A C 1
ATOM 1154 O O . THR A 1 127 ? -7.279 49.530 35.008 1.00 12.28 137 THR A O 1
ATOM 1158 N N . PRO A 1 128 ? -5.101 49.763 35.653 1.00 11.08 138 PRO A N 1
ATOM 1159 C CA . PRO A 1 128 ? -5.397 51.064 36.189 1.00 12.01 138 PRO A CA 1
ATOM 1160 C C . PRO A 1 128 ? -5.692 52.194 35.191 1.00 13.74 138 PRO A C 1
ATOM 1161 O O . PRO A 1 128 ? -5.360 52.057 33.977 1.00 14.24 138 PRO A O 1
ATOM 1165 N N . LYS A 1 129 ? -6.244 53.285 35.679 1.00 12.30 139 LYS A N 1
ATOM 1166 C CA . LYS A 1 129 ? -6.735 54.308 34.727 1.00 12.83 139 LYS A CA 1
ATOM 1167 C C . LYS A 1 129 ? -5.710 54.801 33.773 1.00 14.22 139 LYS A C 1
ATOM 1168 O O . LYS A 1 129 ? -5.964 54.950 32.516 1.00 14.21 139 LYS A O 1
ATOM 1174 N N . TYR A 1 130 ? -4.525 55.144 34.259 1.00 12.68 140 TYR A N 1
ATOM 1175 C CA . TYR A 1 130 ? -3.511 55.752 33.343 1.00 12.75 140 TYR A CA 1
ATOM 1176 C C . TYR A 1 130 ? -3.135 54.728 32.288 1.00 14.13 140 TYR A C 1
ATOM 1177 O O . TYR A 1 130 ? -2.801 55.134 31.155 1.00 16.53 140 TYR A O 1
ATOM 1186 N N . MET A 1 131 ? -3.092 53.447 32.570 1.00 14.31 141 MET A N 1
ATOM 1187 C CA . MET A 1 131 ? -2.725 52.451 31.586 1.00 15.41 141 MET A CA 1
ATOM 1188 C C . MET A 1 131 ? -3.880 52.155 30.681 1.00 15.60 141 MET A C 1
ATOM 1189 O O . MET A 1 131 ? -3.685 51.840 29.415 1.00 17.63 141 MET A O 1
ATOM 1194 N N . LYS A 1 132 ? -5.122 52.287 31.072 1.00 17.11 142 LYS A N 1
ATOM 1195 C CA . LYS A 1 132 ? -6.294 52.139 30.140 1.00 16.05 142 LYS A CA 1
ATOM 1196 C C . LYS A 1 132 ? -6.270 53.261 29.112 1.00 17.42 142 LYS A C 1
ATOM 1197 O O . LYS A 1 132 ? -6.691 53.047 27.868 1.00 19.12 142 LYS A O 1
ATOM 1203 N N . VAL A 1 133 ? -5.798 54.408 29.440 1.00 17.41 143 VAL A N 1
ATOM 1204 C CA . VAL A 1 133 ? -5.692 55.496 28.428 1.00 18.26 143 VAL A CA 1
ATOM 1205 C C . VAL A 1 133 ? -4.700 55.149 27.339 1.00 19.72 143 VAL A C 1
ATOM 1206 O O . VAL A 1 133 ? -5.003 55.375 26.153 1.00 20.89 143 VAL A O 1
ATOM 1210 N N . LYS A 1 134 ? -3.523 54.686 27.731 1.00 17.69 144 LYS A N 1
ATOM 1211 C CA A LYS A 1 134 ? -2.548 54.283 26.737 0.50 21.36 144 LYS A CA 1
ATOM 1212 C CA B LYS A 1 134 ? -2.514 54.201 26.784 0.50 21.76 144 LYS A CA 1
ATOM 1213 C C . LYS A 1 134 ? -3.150 53.157 25.866 1.00 24.99 144 LYS A C 1
ATOM 1214 O O . LYS A 1 134 ? -2.937 53.104 24.594 1.00 22.48 144 LYS A O 1
ATOM 1225 N N . ALA A 1 135 ? -3.923 52.280 26.456 1.00 19.73 145 ALA A N 1
ATOM 1226 C CA . ALA A 1 135 ? -4.534 51.144 25.703 1.00 20.08 145 ALA A CA 1
ATOM 1227 C C . ALA A 1 135 ? -5.490 51.635 24.647 1.00 21.16 145 ALA A C 1
ATOM 1228 O O . ALA A 1 135 ? -5.501 51.042 23.519 1.00 21.90 145 ALA A O 1
ATOM 1230 N N . GLN A 1 136 ? -6.286 52.645 24.942 1.00 19.13 146 GLN A N 1
ATOM 1231 C CA . GLN A 1 136 ? -7.240 53.226 24.022 1.00 25.82 146 GLN A CA 1
ATOM 1232 C C . GLN A 1 136 ? -6.480 53.775 22.837 1.00 30.43 146 GLN A C 1
ATOM 1233 O O . GLN A 1 136 ? -6.875 53.536 21.671 1.00 27.13 146 GLN A O 1
ATOM 1239 N N . GLU A 1 137 ? -5.409 54.519 23.133 1.00 25.00 147 GLU A N 1
ATOM 1240 C CA . GLU A 1 137 ? -4.529 55.185 22.155 1.00 28.02 147 GLU A CA 1
ATOM 1241 C C . GLU A 1 137 ? -4.087 54.107 21.139 1.00 30.39 147 GLU A C 1
ATOM 1242 O O . GLU A 1 137 ? -4.126 54.349 19.913 1.00 30.28 147 GLU A O 1
ATOM 1248 N N . LYS A 1 138 ? -3.753 52.923 21.617 1.00 24.84 148 LYS A N 1
ATOM 1249 C CA . LYS A 1 138 ? -3.118 51.879 20.815 1.00 24.28 148 LYS A CA 1
ATOM 1250 C C . LYS A 1 138 ? -4.089 50.816 20.243 1.00 18.68 148 LYS A C 1
ATOM 1251 O O . LYS A 1 138 ? -3.626 49.822 19.664 1.00 17.72 148 LYS A O 1
ATOM 1257 N N . GLY A 1 139 ? -5.358 50.945 20.496 1.00 17.67 149 GLY A N 1
ATOM 1258 C CA . GLY A 1 139 ? -6.337 50.005 20.034 1.00 15.03 149 GLY A CA 1
ATOM 1259 C C . GLY A 1 139 ? -6.333 48.673 20.781 1.00 16.37 149 GLY A C 1
ATOM 1260 O O . GLY A 1 139 ? -6.869 47.688 20.307 1.00 19.61 149 GLY A O 1
ATOM 1261 N N . GLU A 1 140 ? -5.847 48.757 22.033 1.00 17.43 150 GLU A N 1
ATOM 1262 C CA . GLU A 1 140 ? -5.753 47.554 22.933 1.00 18.06 150 GLU A CA 1
ATOM 1263 C C . GLU A 1 140 ? -6.768 47.652 24.091 1.00 18.82 150 GLU A C 1
ATOM 1264 O O . GLU A 1 140 ? -6.523 46.989 25.120 1.00 18.68 150 GLU A O 1
ATOM 1270 N N . GLY A 1 141 ? -7.889 48.301 23.949 1.00 17.13 151 GLY A N 1
ATOM 1271 C CA . GLY A 1 141 ? -8.848 48.396 25.081 1.00 17.71 151 GLY A CA 1
ATOM 1272 C C . GLY A 1 141 ? -9.362 47.035 25.480 1.00 16.39 151 GLY A C 1
ATOM 1273 O O . GLY A 1 141 ? -9.636 46.817 26.704 1.00 16.11 151 GLY A O 1
ATOM 1274 N N . GLU A 1 142 ? -9.607 46.081 24.572 1.00 20.31 152 GLU A N 1
ATOM 1275 C CA . GLU A 1 142 ? -10.217 44.822 25.023 1.00 16.64 152 GLU A CA 1
ATOM 1276 C C . GLU A 1 142 ? -9.197 44.063 25.963 1.00 15.91 152 GLU A C 1
ATOM 1277 O O . GLU A 1 142 ? -9.613 43.586 27.027 1.00 16.27 152 GLU A O 1
ATOM 1283 N N . GLU A 1 143 ? -7.940 44.027 25.605 1.00 15.40 153 GLU A N 1
ATOM 1284 C CA A GLU A 1 143 ? -7.022 43.291 26.490 0.50 17.33 153 GLU A CA 1
ATOM 1285 C CA B GLU A 1 143 ? -6.792 43.447 26.388 0.50 16.68 153 GLU A CA 1
ATOM 1286 C C . GLU A 1 143 ? -6.835 44.047 27.822 1.00 16.23 153 GLU A C 1
ATOM 1287 O O . GLU A 1 143 ? -6.634 43.370 28.849 1.00 16.69 153 GLU A O 1
ATOM 1298 N N . ALA A 1 144 ? -6.909 45.348 27.835 1.00 14.49 154 ALA A N 1
ATOM 1299 C CA . ALA A 1 144 ? -6.755 46.212 29.058 1.00 13.18 154 ALA A CA 1
ATOM 1300 C C . ALA A 1 144 ? -7.946 45.936 29.920 1.00 13.86 154 ALA A C 1
ATOM 1301 O O . ALA A 1 144 ? -7.851 46.135 31.160 1.00 14.11 154 ALA A O 1
ATOM 1303 N N . ALA A 1 145 ? -9.102 45.577 29.412 1.00 13.43 155 ALA A N 1
ATOM 1304 C CA . ALA A 1 145 ? -10.355 45.418 30.203 1.00 12.99 155 ALA A CA 1
ATOM 1305 C C . ALA A 1 145 ? -10.626 43.996 30.625 1.00 12.92 155 ALA A C 1
ATOM 1306 O O . ALA A 1 145 ? -11.578 43.705 31.364 1.00 13.90 155 ALA A O 1
ATOM 1308 N N . LYS A 1 146 ? -9.749 43.091 30.200 1.00 13.55 156 LYS A N 1
ATOM 1309 C CA . LYS A 1 146 ? -10.128 41.697 30.340 1.00 13.06 156 LYS A CA 1
ATOM 1310 C C . LYS A 1 146 ? -10.363 41.245 31.778 1.00 16.41 156 LYS A C 1
ATOM 1311 O O . LYS A 1 146 ? -11.237 40.417 32.058 1.00 16.63 156 LYS A O 1
ATOM 1317 N N . TYR A 1 147 ? -9.593 41.824 32.747 1.00 15.80 157 TYR A N 1
ATOM 1318 C CA . TYR A 1 147 ? -9.676 41.358 34.147 1.00 15.66 157 TYR A CA 1
ATOM 1319 C C . TYR A 1 147 ? -10.245 42.480 34.996 1.00 15.82 157 TYR A C 1
ATOM 1320 O O . TYR A 1 147 ? -9.895 42.641 36.197 1.00 16.89 157 TYR A O 1
ATOM 1329 N N . ASP A 1 148 ? -11.192 43.286 34.449 1.00 15.21 158 ASP A N 1
ATOM 1330 C CA . ASP A 1 148 ? -11.855 44.287 35.195 1.00 15.40 158 ASP A CA 1
ATOM 1331 C C . ASP A 1 148 ? -12.761 43.857 36.302 1.00 16.58 158 ASP A C 1
ATOM 1332 O O . ASP A 1 148 ? -12.987 44.652 37.284 1.00 18.50 158 ASP A O 1
ATOM 1337 N N . GLU A 1 149 ? -13.375 42.696 36.159 1.00 15.33 159 GLU A N 1
ATOM 1338 C CA A GLU A 1 149 ? -14.366 42.192 37.168 0.50 15.69 159 GLU A CA 1
ATOM 1339 C CA B GLU A 1 149 ? -14.351 42.343 37.191 0.50 17.37 159 GLU A CA 1
ATOM 1340 C C . GLU A 1 149 ? -13.677 42.060 38.573 1.00 15.05 159 GLU A C 1
ATOM 1341 O O . GLU A 1 149 ? -12.606 41.409 38.614 1.00 15.12 159 GLU A O 1
ATOM 1352 N N . PRO A 1 150 ? -14.320 42.514 39.635 1.00 14.16 160 PRO A N 1
ATOM 1353 C CA . PRO A 1 150 ? -13.679 42.290 41.017 1.00 12.88 160 PRO A CA 1
ATOM 1354 C C . PRO A 1 150 ? -13.483 40.841 41.287 1.00 13.07 160 PRO A C 1
ATOM 1355 O O . PRO A 1 150 ? -14.299 39.948 40.892 1.00 16.26 160 PRO A O 1
ATOM 1359 N N . ARG A 1 151 ? -12.284 40.461 41.815 1.00 11.78 161 ARG A N 1
ATOM 1360 C CA . ARG A 1 151 ? -11.951 39.049 41.947 1.00 12.46 161 ARG A CA 1
ATOM 1361 C C . ARG A 1 151 ? -11.976 38.629 43.453 1.00 12.29 161 ARG A C 1
ATOM 1362 O O . ARG A 1 151 ? -11.476 39.442 44.330 1.00 11.12 161 ARG A O 1
ATOM 1370 N N . HIS A 1 152 ? -12.382 37.421 43.678 1.00 10.67 162 HIS A N 1
ATOM 1371 C CA . HIS A 1 152 ? -12.388 36.875 45.036 1.00 12.13 162 HIS A CA 1
ATOM 1372 C C . HIS A 1 152 ? -11.039 36.231 45.214 1.00 12.51 162 HIS A C 1
ATOM 1373 O O . HIS A 1 152 ? -10.740 35.099 44.688 1.00 16.60 162 HIS A O 1
ATOM 1380 N N . ILE A 1 153 ? -10.178 36.834 46.016 1.00 11.06 163 ILE A N 1
ATOM 1381 C CA . ILE A 1 153 ? -8.758 36.416 46.181 1.00 10.35 163 ILE A CA 1
ATOM 1382 C C . ILE A 1 153 ? -8.475 36.188 47.665 1.00 9.81 163 ILE A C 1
ATOM 1383 O O . ILE A 1 153 ? -9.368 36.240 48.519 1.00 9.60 163 ILE A O 1
ATOM 1388 N N . CYS A 1 154 ? -7.195 35.968 47.921 1.00 9.11 164 CYS A N 1
ATOM 1389 C CA . CYS A 1 154 ? -6.660 35.774 49.316 1.00 8.47 164 CYS A CA 1
ATOM 1390 C C . CYS A 1 154 ? -5.870 37.012 49.722 1.00 8.76 164 CYS A C 1
ATOM 1391 O O . CYS A 1 154 ? -4.994 37.472 49.016 1.00 9.85 164 CYS A O 1
ATOM 1394 N N . GLU A 1 155 ? -6.194 37.509 50.929 1.00 8.02 165 GLU A N 1
ATOM 1395 C CA . GLU A 1 155 ? -5.363 38.553 51.545 1.00 8.68 165 GLU A CA 1
ATOM 1396 C C . GLU A 1 155 ? -4.573 37.898 52.674 1.00 7.67 165 GLU A C 1
ATOM 1397 O O . GLU A 1 155 ? -5.084 37.291 53.590 1.00 8.23 165 GLU A O 1
ATOM 1403 N N . ILE A 1 156 ? -3.209 37.979 52.511 1.00 8.44 166 ILE A N 1
ATOM 1404 C CA . ILE A 1 156 ? -2.267 37.374 53.499 1.00 8.19 166 ILE A CA 1
ATOM 1405 C C . ILE A 1 156 ? -1.876 38.386 54.548 1.00 8.59 166 ILE A C 1
ATOM 1406 O O . ILE A 1 156 ? -1.782 39.597 54.280 1.00 10.75 166 ILE A O 1
ATOM 1411 N N . ASN A 1 157 ? -1.651 37.888 55.762 1.00 7.46 167 ASN A N 1
ATOM 1412 C CA . ASN A 1 157 ? -1.174 38.788 56.869 1.00 8.18 167 ASN A CA 1
ATOM 1413 C C . ASN A 1 157 ? -0.566 37.844 57.903 1.00 7.33 167 ASN A C 1
ATOM 1414 O O . ASN A 1 157 ? -0.698 36.622 57.906 1.00 7.26 167 ASN A O 1
ATOM 1419 N N . PHE A 1 158 ? 0.215 38.428 58.852 1.00 7.42 168 PHE A N 1
ATOM 1420 C CA . PHE A 1 158 ? 0.660 37.809 60.061 1.00 8.49 168 PHE A CA 1
ATOM 1421 C C . PHE A 1 158 ? 1.671 36.682 59.831 1.00 7.44 168 PHE A C 1
ATOM 1422 O O . PHE A 1 158 ? 1.766 35.767 60.680 1.00 8.58 168 PHE A O 1
ATOM 1430 N N . LEU A 1 159 ? 2.450 36.763 58.739 1.00 7.05 169 LEU A N 1
ATOM 1431 C CA . LEU A 1 159 ? 3.565 35.778 58.593 1.00 8.19 169 LEU A CA 1
ATOM 1432 C C . LEU A 1 159 ? 4.561 35.971 59.723 1.00 7.57 169 LEU A C 1
ATOM 1433 O O . LEU A 1 159 ? 5.023 37.102 59.987 1.00 8.27 169 LEU A O 1
ATOM 1438 N N . CYS A 1 160 ? 4.910 34.912 60.406 1.00 7.57 170 CYS A N 1
ATOM 1439 C CA . CYS A 1 160 ? 5.842 35.058 61.560 1.00 8.28 170 CYS A CA 1
ATOM 1440 C C . CYS A 1 160 ? 6.539 33.728 61.809 1.00 8.39 170 CYS A C 1
ATOM 1441 O O . CYS A 1 160 ? 5.893 32.675 61.891 1.00 9.27 170 CYS A O 1
ATOM 1444 N N . VAL A 1 161 ? 7.853 33.789 61.885 1.00 8.52 171 VAL A N 1
ATOM 1445 C CA . VAL A 1 161 ? 8.720 32.645 62.325 1.00 9.68 171 VAL A CA 1
ATOM 1446 C C . VAL A 1 161 ? 9.290 33.002 63.661 1.00 10.65 171 VAL A C 1
ATOM 1447 O O . VAL A 1 161 ? 9.816 34.127 63.818 1.00 9.86 171 VAL A O 1
ATOM 1451 N N . HIS A 1 162 ? 9.238 32.073 64.622 1.00 10.98 172 HIS A N 1
ATOM 1452 C CA . HIS A 1 162 ? 9.821 32.322 65.933 1.00 11.04 172 HIS A CA 1
ATOM 1453 C C . HIS A 1 162 ? 11.318 32.690 65.796 1.00 10.88 172 HIS A C 1
ATOM 1454 O O . HIS A 1 162 ? 12.090 32.219 64.971 1.00 10.67 172 HIS A O 1
ATOM 1461 N N . LYS A 1 163 ? 11.734 33.667 66.682 1.00 11.40 173 LYS A N 1
ATOM 1462 C CA . LYS A 1 163 ? 13.122 34.158 66.630 1.00 12.64 173 LYS A CA 1
ATOM 1463 C C . LYS A 1 163 ? 14.238 33.053 66.686 1.00 12.39 173 LYS A C 1
ATOM 1464 O O . LYS A 1 163 ? 15.251 33.209 66.039 1.00 13.91 173 LYS A O 1
ATOM 1470 N N . GLN A 1 164 ? 13.892 31.968 67.380 1.00 13.56 174 GLN A N 1
ATOM 1471 C CA . GLN A 1 164 ? 14.899 30.837 67.427 1.00 14.69 174 GLN A CA 1
ATOM 1472 C C . GLN A 1 164 ? 15.036 30.054 66.182 1.00 17.64 174 GLN A C 1
ATOM 1473 O O . GLN A 1 164 ? 15.973 29.284 66.035 1.00 17.90 174 GLN A O 1
ATOM 1479 N N . LEU A 1 165 ? 14.080 30.167 65.258 1.00 13.80 175 LEU A N 1
ATOM 1480 C CA A LEU A 1 165 ? 14.069 29.447 63.979 0.50 13.94 175 LEU A CA 1
ATOM 1481 C CA B LEU A 1 165 ? 14.029 29.427 63.997 0.50 13.69 175 LEU A CA 1
ATOM 1482 C C . LEU A 1 165 ? 14.356 30.305 62.801 1.00 12.92 175 LEU A C 1
ATOM 1483 O O . LEU A 1 165 ? 14.201 29.863 61.667 1.00 13.69 175 LEU A O 1
ATOM 1492 N N . ARG A 1 166 ? 14.849 31.506 62.995 1.00 13.10 176 ARG A N 1
ATOM 1493 C CA . ARG A 1 166 ? 15.104 32.394 61.869 1.00 14.37 176 ARG A CA 1
ATOM 1494 C C . ARG A 1 166 ? 16.176 31.896 60.956 1.00 13.50 176 ARG A C 1
ATOM 1495 O O . ARG A 1 166 ? 17.185 31.291 61.417 1.00 17.93 176 ARG A O 1
ATOM 1503 N N . GLU A 1 167 ? 16.094 32.253 59.694 1.00 14.22 177 GLU A N 1
ATOM 1504 C CA A GLU A 1 167 ? 17.061 31.986 58.590 0.50 15.51 177 GLU A CA 1
ATOM 1505 C CA B GLU A 1 167 ? 17.147 32.009 58.759 0.50 16.25 177 GLU A CA 1
ATOM 1506 C C . GLU A 1 167 ? 17.369 30.491 58.478 1.00 16.05 177 GLU A C 1
ATOM 1507 O O . GLU A 1 167 ? 18.534 30.059 58.185 1.00 17.62 177 GLU A O 1
ATOM 1518 N N . LYS A 1 168 ? 16.355 29.681 58.664 1.00 13.78 178 LYS A N 1
ATOM 1519 C CA . LYS A 1 168 ? 16.450 28.256 58.443 1.00 16.56 178 LYS A CA 1
ATOM 1520 C C . LYS A 1 168 ? 15.578 27.838 57.269 1.00 14.73 178 LYS A C 1
ATOM 1521 O O . LYS A 1 168 ? 15.293 26.654 57.055 1.00 16.52 178 LYS A O 1
ATOM 1527 N N . ARG A 1 169 ? 15.106 28.819 56.467 1.00 14.05 179 ARG A N 1
ATOM 1528 C CA . ARG A 1 169 ? 14.244 28.550 55.290 1.00 14.28 179 ARG A CA 1
ATOM 1529 C C . ARG A 1 169 ? 12.888 27.978 55.663 1.00 12.99 179 ARG A C 1
ATOM 1530 O O . ARG A 1 169 ? 12.237 27.273 54.823 1.00 15.09 179 ARG A O 1
ATOM 1538 N N . LEU A 1 170 ? 12.386 28.286 56.869 1.00 11.79 180 LEU A N 1
ATOM 1539 C CA . LEU A 1 170 ? 11.040 27.892 57.180 1.00 12.04 180 LEU A CA 1
ATOM 1540 C C . LEU A 1 170 ? 9.910 28.788 56.556 1.00 11.82 180 LEU A C 1
ATOM 1541 O O . LEU A 1 170 ? 8.843 28.260 56.121 1.00 12.23 180 LEU A O 1
ATOM 1546 N N . ALA A 1 171 ?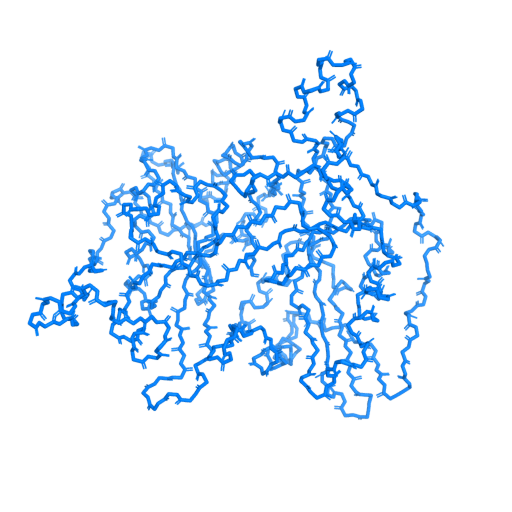 10.199 30.071 56.287 1.00 11.99 181 ALA A N 1
ATOM 1547 C CA . ALA A 1 171 ? 9.147 30.936 55.736 1.00 10.26 181 ALA A CA 1
ATOM 1548 C C . ALA A 1 171 ? 8.777 30.438 54.368 1.00 10.68 181 ALA A C 1
ATOM 1549 O O . ALA A 1 171 ? 7.552 30.368 54.100 1.00 11.55 181 ALA A O 1
ATOM 1551 N N . PRO A 1 172 ? 9.666 30.048 53.471 1.00 10.65 182 PRO A N 1
ATOM 1552 C CA . PRO A 1 172 ? 9.227 29.515 52.155 1.00 10.46 182 PRO A CA 1
ATOM 1553 C C . PRO A 1 172 ? 8.329 28.279 52.273 1.00 10.96 182 PRO A C 1
ATOM 1554 O O . PRO A 1 172 ? 7.378 28.174 51.450 1.00 10.25 182 PRO A O 1
ATOM 1558 N N . ILE A 1 173 ? 8.598 27.396 53.216 1.00 11.00 183 ILE A N 1
ATOM 1559 C CA . ILE A 1 173 ? 7.750 26.200 53.355 1.00 13.19 183 ILE A CA 1
ATOM 1560 C C . ILE A 1 173 ? 6.357 26.618 53.748 1.00 11.67 183 ILE A C 1
ATOM 1561 O O . ILE A 1 173 ? 5.376 26.074 53.203 1.00 11.84 183 ILE A O 1
ATOM 1566 N N . LEU A 1 174 ? 6.222 27.548 54.665 1.00 11.00 184 LEU A N 1
ATOM 1567 C CA A LEU A 1 174 ? 4.920 28.019 55.117 0.50 11.95 184 LEU A CA 1
ATOM 1568 C CA B LEU A 1 174 ? 4.905 28.050 55.121 0.50 12.21 184 LEU A CA 1
ATOM 1569 C C . LEU A 1 174 ? 4.201 28.698 53.969 1.00 10.61 184 LEU A C 1
ATOM 1570 O O . LEU A 1 174 ? 2.965 28.471 53.767 1.00 11.37 184 LEU A O 1
ATOM 1579 N N . ILE A 1 175 ? 4.881 29.535 53.218 1.00 9.09 185 ILE A N 1
ATOM 1580 C CA . ILE A 1 175 ? 4.270 30.249 52.091 1.00 9.85 185 ILE A CA 1
ATOM 1581 C C . ILE A 1 175 ? 3.805 29.198 51.013 1.00 9.35 185 ILE A C 1
ATOM 1582 O O . ILE A 1 175 ? 2.682 29.307 50.475 1.00 9.90 185 ILE A O 1
ATOM 1587 N N . LYS A 1 176 ? 4.603 28.156 50.741 1.00 10.07 186 LYS A N 1
ATOM 1588 C CA A LYS A 1 176 ? 4.163 27.122 49.748 0.50 10.31 186 LYS A CA 1
ATOM 1589 C CA B LYS A 1 176 ? 4.186 27.106 49.774 0.50 10.01 186 LYS A CA 1
ATOM 1590 C C . LYS A 1 176 ? 2.940 26.348 50.228 1.00 10.34 186 LYS A C 1
ATOM 1591 O O . LYS A 1 176 ? 2.012 26.078 49.439 1.00 9.68 186 LYS A O 1
ATOM 1602 N N . GLU A 1 177 ? 2.890 26.031 51.497 1.00 9.08 187 GLU A N 1
ATOM 1603 C CA . GLU A 1 177 ? 1.695 25.322 52.066 1.00 11.13 187 GLU A CA 1
ATOM 1604 C C . GLU A 1 177 ? 0.471 26.202 52.051 1.00 10.20 187 GLU A C 1
ATOM 1605 O O . GLU A 1 177 ? -0.646 25.739 51.651 1.00 11.52 187 GLU A O 1
ATOM 1611 N N . ALA A 1 178 ? 0.596 27.476 52.446 1.00 9.43 188 ALA A N 1
ATOM 1612 C CA . ALA A 1 178 ? -0.585 28.402 52.258 1.00 8.87 188 ALA A CA 1
ATOM 1613 C C . ALA A 1 178 ? -0.985 28.513 50.837 1.00 8.40 188 ALA A C 1
ATOM 1614 O O . ALA A 1 178 ? -2.214 28.506 50.538 1.00 10.38 188 ALA A O 1
ATOM 1616 N N . THR A 1 179 ? -0.069 28.651 49.914 1.00 8.46 189 THR A N 1
ATOM 1617 C CA . THR A 1 179 ? -0.395 28.725 48.468 1.00 8.61 189 THR A CA 1
ATOM 1618 C C . THR A 1 179 ? -1.193 27.441 48.105 1.00 9.11 189 THR A C 1
ATOM 1619 O O . THR A 1 179 ? -2.214 27.570 47.315 1.00 9.56 189 THR A O 1
ATOM 1623 N N . ARG A 1 180 ? -0.727 26.261 48.492 1.00 7.89 190 ARG A N 1
ATOM 1624 C CA . ARG A 1 180 ? -1.416 24.990 48.131 1.00 8.61 190 ARG A CA 1
ATOM 1625 C C . ARG A 1 180 ? -2.852 25.031 48.661 1.00 9.45 190 ARG A C 1
ATOM 1626 O O . ARG A 1 180 ? -3.825 24.713 47.912 1.00 10.37 190 ARG A O 1
ATOM 1634 N N . ARG A 1 181 ? -3.059 25.399 49.949 1.00 9.62 191 ARG A N 1
ATOM 1635 C CA . ARG A 1 181 ? -4.426 25.376 50.520 1.00 9.57 191 ARG A CA 1
ATOM 1636 C C . ARG A 1 181 ? -5.264 26.406 49.863 1.00 9.22 191 ARG A C 1
ATOM 1637 O O . ARG A 1 181 ? -6.490 26.093 49.657 1.00 12.17 191 ARG A O 1
ATOM 1645 N N . VAL A 1 182 ? -4.784 27.546 49.443 1.00 9.33 192 VAL A N 1
ATOM 1646 C CA . VAL A 1 182 ? -5.601 28.536 48.758 1.00 8.66 192 VAL A CA 1
ATOM 1647 C C . VAL A 1 182 ? -5.960 28.041 47.347 1.00 10.06 192 VAL A C 1
ATOM 1648 O O . VAL A 1 182 ? -7.100 28.110 46.851 1.00 9.67 192 VAL A O 1
ATOM 1652 N N . ASN A 1 183 ? -4.974 27.497 46.597 1.00 9.75 193 ASN A N 1
ATOM 1653 C CA . ASN A 1 183 ? -5.168 26.968 45.218 1.00 8.75 193 ASN A CA 1
ATOM 1654 C C . ASN A 1 183 ? -6.151 25.750 45.322 1.00 9.66 193 ASN A C 1
ATOM 1655 O O . ASN A 1 183 ? -6.990 25.678 44.343 1.00 10.87 193 ASN A O 1
ATOM 1660 N N . ARG A 1 184 ? -6.183 24.987 46.377 1.00 9.31 194 ARG A N 1
ATOM 1661 C CA A ARG A 1 184 ? -7.160 23.852 46.439 0.50 10.60 194 ARG A CA 1
ATOM 1662 C CA B ARG A 1 184 ? -7.146 23.841 46.552 0.50 11.56 194 ARG A CA 1
ATOM 1663 C C . ARG A 1 184 ? -8.573 24.378 46.560 1.00 11.85 194 ARG A C 1
ATOM 1664 O O . ARG A 1 184 ? -9.553 23.639 46.329 1.00 13.33 194 ARG A O 1
ATOM 1679 N N . THR A 1 185 ? -8.751 25.681 46.877 1.00 10.72 195 THR A N 1
ATOM 1680 C CA . THR A 1 185 ? -10.121 26.305 46.891 1.00 11.75 195 THR A CA 1
ATOM 1681 C C . THR A 1 185 ? -10.304 27.101 45.647 1.00 12.44 195 THR A C 1
ATOM 1682 O O . THR A 1 185 ? -11.312 27.922 45.646 1.00 14.26 195 THR A O 1
ATOM 1686 N N . ASN A 1 186 ? -9.577 26.905 44.532 1.00 10.65 196 ASN A N 1
ATOM 1687 C CA . ASN A 1 186 ? -9.794 27.567 43.297 1.00 10.82 196 ASN A CA 1
ATOM 1688 C C . ASN A 1 186 ? -9.551 29.086 43.328 1.00 10.93 196 ASN A C 1
ATOM 1689 O O . ASN A 1 186 ? -10.114 29.845 42.532 1.00 12.10 196 ASN A O 1
ATOM 1694 N N . VAL A 1 187 ? -8.559 29.488 44.166 1.00 11.58 197 VAL A N 1
ATOM 1695 C CA . VAL A 1 187 ? -8.107 30.863 44.266 1.00 10.57 197 VAL A CA 1
ATOM 1696 C C . VAL A 1 187 ? -6.625 30.925 43.890 1.00 8.94 197 VAL A C 1
ATOM 1697 O O . VAL A 1 187 ? -5.860 30.056 44.401 1.00 10.26 197 VAL A O 1
ATOM 1701 N N . TRP A 1 188 ? -6.263 31.844 43.013 1.00 9.54 198 TRP A N 1
ATOM 1702 C CA . TRP A 1 188 ? -4.971 31.862 42.362 1.00 9.32 198 TRP A CA 1
ATOM 1703 C C . TRP A 1 188 ? -4.145 33.109 42.449 1.00 9.66 198 TRP A C 1
ATOM 1704 O O . TRP A 1 188 ? -3.018 33.173 42.012 1.00 10.29 198 TRP A O 1
ATOM 1715 N N . GLN A 1 189 ? -4.762 34.166 43.052 1.00 8.87 199 GLN A N 1
ATOM 1716 C CA . GLN A 1 189 ? -4.040 35.389 43.409 1.00 8.42 199 GLN A CA 1
ATOM 1717 C C . GLN A 1 189 ? -4.121 35.684 44.934 1.00 7.89 199 GLN A C 1
ATOM 1718 O O . GLN A 1 189 ? -5.055 35.225 45.606 1.00 8.38 199 GLN A O 1
ATOM 1724 N N . ALA A 1 190 ? -3.111 36.436 45.326 1.00 8.15 200 ALA A N 1
ATOM 1725 C CA . ALA A 1 190 ? -3.159 36.975 46.723 1.00 7.53 200 ALA A CA 1
ATOM 1726 C C . ALA A 1 190 ? -2.687 38.397 46.620 1.00 7.58 200 ALA A C 1
ATOM 1727 O O . ALA A 1 190 ? -2.000 38.821 45.754 1.00 8.84 200 ALA A O 1
ATOM 1729 N N . VAL A 1 191 ? -3.050 39.136 47.734 1.00 7.70 201 VAL A N 1
ATOM 1730 C CA . VAL A 1 191 ? -2.512 40.468 47.931 1.00 7.77 201 VAL A CA 1
ATOM 1731 C C . VAL A 1 191 ? -1.872 40.446 49.357 1.00 7.50 201 VAL A C 1
ATOM 1732 O O . VAL A 1 191 ? -2.339 39.762 50.260 1.00 7.24 201 VAL A O 1
ATOM 1736 N N . TYR A 1 192 ? -0.711 41.116 49.463 1.00 8.04 202 TYR A N 1
ATOM 1737 C CA . TYR A 1 192 ? 0.020 41.174 50.743 1.00 8.42 202 TYR A CA 1
ATOM 1738 C C . TYR A 1 192 ? 0.771 42.420 50.732 1.00 7.55 202 TYR A C 1
ATOM 1739 O O . TYR A 1 192 ? 1.038 43.070 49.755 1.00 7.79 202 TYR A O 1
ATOM 1748 N N . THR A 1 193 ? 1.208 42.800 51.948 1.00 7.72 203 THR A N 1
ATOM 1749 C CA . THR A 1 193 ? 1.995 44.008 52.213 1.00 7.44 203 THR A CA 1
ATOM 1750 C C . THR A 1 193 ? 3.214 43.621 53.030 1.00 8.36 203 THR A C 1
ATOM 1751 O O . THR A 1 193 ? 3.164 42.662 53.845 1.00 8.32 203 THR A O 1
ATOM 1755 N N . ALA A 1 194 ? 4.259 44.473 52.998 1.00 6.85 204 ALA A N 1
ATOM 1756 C CA . ALA A 1 194 ? 5.405 44.263 53.910 1.00 6.99 204 ALA A CA 1
ATOM 1757 C C . ALA A 1 194 ? 6.108 45.598 54.045 1.00 7.95 204 ALA A C 1
ATOM 1758 O O . ALA A 1 194 ? 5.978 46.508 53.245 1.00 8.22 204 ALA A O 1
ATOM 1760 N N . GLY A 1 195 ? 6.837 45.731 55.183 1.00 7.69 205 GLY A N 1
ATOM 1761 C CA . GLY A 1 195 ? 7.718 46.885 55.399 1.00 9.54 205 GLY A CA 1
ATOM 1762 C C . GLY A 1 195 ? 8.985 46.757 54.657 1.00 11.20 205 GLY A C 1
ATOM 1763 O O . GLY A 1 195 ? 9.699 47.796 54.450 1.00 18.22 205 GLY A O 1
ATOM 1764 N N . VAL A 1 196 ? 9.358 45.580 54.208 1.00 8.82 206 VAL A N 1
ATOM 1765 C CA . VAL A 1 196 ? 10.647 45.289 53.512 1.00 10.33 206 VAL A CA 1
ATOM 1766 C C . VAL A 1 196 ? 10.419 45.229 52.035 1.00 9.69 206 VAL A C 1
ATOM 1767 O O . VAL A 1 196 ? 9.252 45.056 51.564 1.00 10.50 206 VAL A O 1
ATOM 1771 N N . LEU A 1 197 ? 11.487 45.381 51.268 1.00 9.92 207 LEU A N 1
ATOM 1772 C CA A LEU A 1 197 ? 11.412 45.298 49.813 0.50 9.98 207 LEU A CA 1
ATOM 1773 C CA B LEU A 1 197 ? 11.475 45.258 49.787 0.50 10.69 207 LEU A CA 1
ATOM 1774 C C . LEU A 1 197 ? 11.651 43.885 49.331 1.00 12.44 207 LEU A C 1
ATOM 1775 O O . LEU A 1 197 ? 12.684 43.249 49.702 1.00 14.58 207 LEU A O 1
ATOM 1784 N N . LEU A 1 198 ? 10.735 43.334 48.592 1.00 10.38 208 LEU A N 1
ATOM 1785 C CA . LEU A 1 198 ? 10.759 41.999 48.046 1.00 10.07 208 LEU A CA 1
ATOM 1786 C C . LEU A 1 198 ? 10.442 42.136 46.544 1.00 10.77 208 LEU A C 1
ATOM 1787 O O . LEU A 1 198 ? 9.967 43.211 46.127 1.00 10.17 208 LEU A O 1
ATOM 1792 N N . PRO A 1 199 ? 10.644 41.088 45.756 1.00 11.06 209 PRO A N 1
ATOM 1793 C CA . PRO A 1 199 ? 10.221 41.190 44.343 1.00 11.29 209 PRO A CA 1
ATOM 1794 C C . PRO A 1 199 ? 8.689 41.052 44.260 1.00 11.75 209 PRO A C 1
ATOM 1795 O O . PRO A 1 199 ? 8.198 40.033 44.669 1.00 12.71 209 PRO A O 1
ATOM 1799 N N . THR A 1 200 ? 7.995 42.042 43.665 1.00 11.03 210 THR A N 1
ATOM 1800 C CA . THR A 1 200 ? 8.327 43.428 43.398 1.00 11.11 210 THR A CA 1
ATOM 1801 C C . THR A 1 200 ? 7.033 44.199 43.723 1.00 11.37 210 THR A C 1
ATOM 1802 O O . THR A 1 200 ? 5.991 43.808 43.225 1.00 11.00 210 THR A O 1
ATOM 1806 N N . PRO A 1 201 ? 7.138 45.320 44.419 1.00 9.63 211 PRO A N 1
ATOM 1807 C CA . PRO A 1 201 ? 5.861 46.017 44.804 1.00 9.49 211 PRO A CA 1
ATOM 1808 C C . PRO A 1 201 ? 5.157 46.668 43.601 1.00 10.15 211 PRO A C 1
ATOM 1809 O O . PRO A 1 201 ? 5.862 47.146 42.642 1.00 11.99 211 PRO A O 1
ATOM 1813 N N . TYR A 1 202 ? 3.829 46.719 43.589 1.00 9.22 212 TYR A N 1
ATOM 1814 C CA . TYR A 1 202 ? 3.129 47.585 42.593 1.00 9.60 212 TYR A CA 1
ATOM 1815 C C . TYR A 1 202 ? 2.856 48.935 43.174 1.00 11.45 212 TYR A C 1
ATOM 1816 O O . TYR A 1 202 ? 2.516 49.855 42.422 1.00 11.21 212 TYR A O 1
ATOM 1825 N N . ALA A 1 203 ? 3.057 49.151 44.512 1.00 8.88 213 ALA A N 1
ATOM 1826 C CA . ALA A 1 203 ? 2.906 50.516 45.057 1.00 8.13 213 ALA A CA 1
ATOM 1827 C C . ALA A 1 203 ? 3.685 50.527 46.394 1.00 8.51 213 ALA A C 1
ATOM 1828 O O . ALA A 1 203 ? 3.792 49.478 47.048 1.00 9.20 213 ALA A O 1
ATOM 1830 N N . SER A 1 204 ? 4.114 51.720 46.788 1.00 8.95 214 SER A N 1
ATOM 1831 C CA A SER A 1 204 ? 4.869 51.926 48.044 0.50 9.56 214 SER A CA 1
ATOM 1832 C CA B SER A 1 204 ? 4.805 51.915 48.067 0.50 9.41 214 SER A CA 1
ATOM 1833 C C . SER A 1 204 ? 4.484 53.270 48.579 1.00 9.78 214 SER A C 1
ATOM 1834 O O . SER A 1 204 ? 4.382 54.237 47.853 1.00 10.84 214 SER A O 1
ATOM 1839 N N . GLY A 1 205 ? 4.388 53.409 49.877 1.00 9.68 215 GLY A N 1
ATOM 1840 C CA . GLY A 1 205 ? 4.187 54.730 50.510 1.00 10.20 215 GLY A CA 1
ATOM 1841 C C . GLY A 1 205 ? 4.799 54.840 51.873 1.00 7.71 215 GLY A C 1
ATOM 1842 O O . GLY A 1 205 ? 5.072 53.788 52.504 1.00 9.00 215 GLY A O 1
ATOM 1843 N N . GLN A 1 206 ? 5.024 56.040 52.361 1.00 7.21 216 GLN A N 1
ATOM 1844 C CA . GLN A 1 206 ? 5.501 56.212 53.728 1.00 6.77 216 GLN A CA 1
ATOM 1845 C C . GLN A 1 206 ? 4.371 56.081 54.759 1.00 6.81 216 GLN A C 1
ATOM 1846 O O . GLN A 1 206 ? 3.171 56.340 54.474 1.00 7.18 216 GLN A O 1
ATOM 1852 N N . TYR A 1 207 ? 4.786 55.700 55.992 1.00 6.24 217 TYR A N 1
ATOM 1853 C CA . TYR A 1 207 ? 3.979 55.884 57.185 1.00 6.30 217 TYR A CA 1
ATOM 1854 C C . TYR A 1 207 ? 4.029 57.285 57.673 1.00 5.85 217 TYR A C 1
ATOM 1855 O O . TYR A 1 207 ? 5.074 57.980 57.579 1.00 6.94 217 TYR A O 1
ATOM 1864 N N . PHE A 1 208 ? 2.913 57.757 58.237 1.00 5.77 218 PHE A N 1
ATOM 1865 C CA . PHE A 1 208 ? 2.736 59.091 58.892 1.00 5.48 218 PHE A CA 1
ATOM 1866 C C . PHE A 1 208 ? 2.218 58.905 60.311 1.00 6.21 218 PHE A C 1
ATOM 1867 O O . PHE A 1 208 ? 1.403 57.946 60.557 1.00 7.04 218 PHE A O 1
ATOM 1875 N N . HIS A 1 209 ? 2.558 59.814 61.160 1.00 6.07 219 HIS A N 1
ATOM 1876 C CA . HIS A 1 209 ? 2.257 59.685 62.583 1.00 6.53 219 HIS A CA 1
ATOM 1877 C C . HIS A 1 209 ? 1.789 61.031 63.093 1.00 7.00 219 HIS A C 1
ATOM 1878 O O . HIS A 1 209 ? 2.456 62.097 62.858 1.00 7.49 219 HIS A O 1
ATOM 1885 N N . ARG A 1 210 ? 0.674 61.074 63.832 1.00 6.37 220 ARG A N 1
ATOM 1886 C CA . ARG A 1 210 ? 0.083 62.269 64.472 1.00 6.95 220 ARG A CA 1
ATOM 1887 C C . ARG A 1 210 ? 0.207 62.090 65.949 1.00 6.98 220 ARG A C 1
ATOM 1888 O O . ARG A 1 210 ? -0.563 61.251 66.544 1.00 7.64 220 ARG A O 1
ATOM 1896 N N . SER A 1 211 ? 1.072 62.826 66.617 1.00 7.48 221 SER A N 1
ATOM 1897 C CA A SER A 1 211 ? 1.260 62.742 68.042 0.50 7.97 221 SER A CA 1
ATOM 1898 C CA B SER A 1 211 ? 1.264 62.740 68.057 0.50 7.30 221 SER A CA 1
ATOM 1899 C C . SER A 1 211 ? 0.015 63.206 68.827 1.00 7.40 221 SER A C 1
ATOM 1900 O O . SER A 1 211 ? -0.576 64.274 68.548 1.00 8.98 221 SER A O 1
ATOM 1905 N N . LEU A 1 212 ? -0.416 62.359 69.767 1.00 8.32 222 LEU A N 1
ATOM 1906 C CA . LEU A 1 212 ? -1.597 62.649 70.632 1.00 9.45 222 LEU A CA 1
ATOM 1907 C C . LEU A 1 212 ? -1.132 62.862 72.015 1.00 10.16 222 LEU A C 1
ATOM 1908 O O . LEU A 1 212 ? -1.714 63.775 72.705 1.00 12.78 222 LEU A O 1
ATOM 1913 N N . ASN A 1 213 ? -0.123 62.137 72.472 1.00 9.85 223 ASN A N 1
ATOM 1914 C CA . ASN A 1 213 ? 0.446 62.332 73.846 1.00 10.89 223 ASN A CA 1
ATOM 1915 C C . ASN A 1 213 ? 1.953 62.500 73.699 1.00 10.59 223 ASN A C 1
ATOM 1916 O O . ASN A 1 213 ? 2.757 61.582 73.872 1.00 10.57 223 ASN A O 1
ATOM 1921 N N . PRO A 1 214 ? 2.414 63.683 73.287 1.00 11.82 224 PRO A N 1
ATOM 1922 C CA . PRO A 1 214 ? 3.802 63.878 72.995 1.00 12.73 224 PRO A CA 1
ATOM 1923 C C . PRO A 1 214 ? 4.709 63.630 74.176 1.00 13.35 224 PRO A C 1
ATOM 1924 O O . PRO A 1 214 ? 5.818 63.151 73.967 1.00 13.38 224 PRO A O 1
ATOM 1928 N N . GLU A 1 215 ? 4.303 63.918 75.419 1.00 13.45 225 GLU A N 1
ATOM 1929 C CA . GLU A 1 215 ? 5.261 63.719 76.492 1.00 16.13 225 GLU A CA 1
ATOM 1930 C C . GLU A 1 215 ? 5.614 62.189 76.581 1.00 12.86 225 GLU A C 1
ATOM 1931 O O . GLU A 1 215 ? 6.789 61.889 76.798 1.00 15.09 225 GLU A O 1
ATOM 1937 N N . LYS A 1 216 ? 4.656 61.326 76.475 1.00 12.03 226 LYS A N 1
ATOM 1938 C CA . LYS A 1 216 ? 4.960 59.869 76.518 1.00 12.54 226 LYS A CA 1
ATOM 1939 C C . LYS A 1 216 ? 5.761 59.468 75.273 1.00 10.76 226 LYS A C 1
ATOM 1940 O O . LYS A 1 216 ? 6.733 58.717 75.361 1.00 12.09 226 LYS A O 1
ATOM 1946 N N . LEU A 1 217 ? 5.354 59.980 74.063 1.00 11.18 227 LEU A N 1
ATOM 1947 C CA . LEU A 1 217 ? 6.093 59.563 72.845 1.00 9.50 227 LEU A CA 1
ATOM 1948 C C . LEU A 1 217 ? 7.587 59.890 72.968 1.00 11.55 227 LEU A C 1
ATOM 1949 O O . LEU A 1 217 ? 8.495 59.204 72.491 1.00 10.54 227 LEU A O 1
ATOM 1954 N N . VAL A 1 218 ? 7.879 61.090 73.549 1.00 11.55 228 VAL A N 1
ATOM 1955 C CA . VAL A 1 218 ? 9.265 61.497 73.776 1.00 14.29 228 VAL A CA 1
ATOM 1956 C C . VAL A 1 218 ? 9.939 60.589 74.853 1.00 12.75 228 VAL A C 1
ATOM 1957 O O . VAL A 1 218 ? 11.094 60.131 74.593 1.00 14.72 228 VAL A O 1
ATOM 1961 N N . GLU A 1 219 ? 9.235 60.327 75.911 1.00 12.81 229 GLU A N 1
ATOM 1962 C CA . GLU A 1 219 ? 9.855 59.530 76.966 1.00 14.32 229 GLU A CA 1
ATOM 1963 C C . GLU A 1 219 ? 10.248 58.114 76.481 1.00 15.91 229 GLU A C 1
ATOM 1964 O O . GLU A 1 219 ? 11.308 57.591 76.858 1.00 17.40 229 GLU A O 1
ATOM 1970 N N . ILE A 1 220 ? 9.388 57.532 75.627 1.00 12.94 230 ILE A N 1
ATOM 1971 C CA . ILE A 1 220 ? 9.669 56.158 75.111 1.00 13.75 230 ILE A CA 1
ATOM 1972 C C . ILE A 1 220 ? 10.521 56.290 73.827 1.00 10.95 230 ILE A C 1
ATOM 1973 O O . ILE A 1 220 ? 10.846 55.148 73.249 1.00 13.28 230 ILE A O 1
ATOM 1978 N N . ARG A 1 221 ? 10.980 57.421 73.366 1.00 13.13 231 ARG A N 1
ATOM 1979 C CA A ARG A 1 221 ? 11.764 57.595 72.151 0.50 13.47 231 ARG A CA 1
ATOM 1980 C CA B ARG A 1 221 ? 11.789 57.494 72.240 0.50 13.33 231 ARG A CA 1
ATOM 1981 C C . ARG A 1 221 ? 11.100 57.038 70.902 1.00 12.92 231 ARG A C 1
ATOM 1982 O O . ARG A 1 221 ? 11.766 56.707 69.919 1.00 14.25 231 ARG A O 1
ATOM 1997 N N . PHE A 1 222 ? 9.763 57.109 70.867 1.00 10.80 232 PHE A N 1
ATOM 1998 C CA . PHE A 1 222 ? 9.016 57.017 69.572 1.00 10.20 232 PHE A CA 1
ATOM 1999 C C . PHE A 1 222 ? 9.259 58.250 68.764 1.00 11.85 232 PHE A C 1
ATOM 2000 O O . PHE A 1 222 ? 9.339 58.159 67.512 1.00 12.85 232 PHE A O 1
ATOM 2008 N N . SER A 1 223 ? 9.341 59.433 69.418 1.00 12.75 233 SER A N 1
ATOM 2009 C CA A SER A 1 223 ? 9.699 60.710 68.708 0.50 16.53 233 SER A CA 1
ATOM 2010 C CA B SER A 1 223 ? 9.604 60.741 68.732 0.50 13.75 233 SER A CA 1
ATOM 2011 C C . SER A 1 223 ? 10.613 61.528 69.599 1.00 16.74 233 SER A C 1
ATOM 2012 O O . SER A 1 223 ? 10.900 61.128 70.689 1.00 16.38 233 SER A O 1
ATOM 2017 N N . GLY A 1 224 ? 11.065 62.678 69.115 1.00 20.14 234 GLY A N 1
ATOM 2018 C CA . GLY A 1 224 ? 11.937 63.514 70.039 1.00 22.73 234 GLY A CA 1
ATOM 2019 C C . GLY A 1 224 ? 11.425 64.845 70.051 1.00 24.15 234 GLY A C 1
ATOM 2020 O O . GLY A 1 224 ? 10.530 65.224 69.327 1.00 26.48 234 GLY A O 1
ATOM 2021 N N . ILE A 1 225 ? 12.043 65.641 70.972 1.00 28.02 235 ILE A N 1
ATOM 2022 C CA . ILE A 1 225 ? 11.846 67.052 70.905 1.00 29.50 235 ILE A CA 1
ATOM 2023 C C . ILE A 1 225 ? 12.766 67.436 69.720 1.00 32.59 235 ILE A C 1
ATOM 2024 O O . ILE A 1 225 ? 14.008 67.188 69.703 1.00 31.63 235 ILE A O 1
ATOM 2029 N N . PRO A 1 226 ? 12.162 67.872 68.647 1.00 30.62 236 PRO A N 1
ATOM 2030 C CA . PRO A 1 226 ? 12.865 68.199 67.410 1.00 29.38 236 PRO A CA 1
ATOM 2031 C C . PRO A 1 226 ? 13.791 69.446 67.611 1.00 33.41 236 PRO A C 1
ATOM 2032 O O . PRO A 1 226 ? 13.400 70.449 68.335 1.00 33.59 236 PRO A O 1
ATOM 2036 N N . ALA A 1 227 ? 14.974 69.380 66.968 1.00 26.97 237 ALA A N 1
ATOM 2037 C CA . ALA A 1 227 ? 16.066 70.366 67.202 1.00 28.98 237 ALA A CA 1
ATOM 2038 C C . ALA A 1 227 ? 15.567 71.824 67.160 1.00 31.17 237 ALA A C 1
ATOM 2039 O O . ALA A 1 227 ? 15.862 72.597 68.043 1.00 31.29 237 ALA A O 1
ATOM 2041 N N . GLN A 1 228 ? 14.732 72.152 66.176 1.00 35.52 238 GLN A N 1
ATOM 2042 C CA . GLN A 1 228 ? 14.023 73.491 66.108 1.00 35.65 238 GLN A CA 1
ATOM 2043 C C . GLN A 1 228 ? 13.368 73.992 67.420 1.00 28.16 238 GLN A C 1
ATOM 2044 O O . GLN A 1 228 ? 13.267 75.204 67.640 1.00 35.30 238 GLN A O 1
ATOM 2050 N N . TYR A 1 229 ? 12.898 73.087 68.243 1.00 29.61 239 TYR A N 1
ATOM 2051 C CA . TYR A 1 229 ? 12.253 73.451 69.505 1.00 29.41 239 TYR A CA 1
ATOM 2052 C C . TYR A 1 229 ? 13.349 74.024 70.439 1.00 29.46 239 TYR A C 1
ATOM 2053 O O . TYR A 1 229 ? 12.977 74.578 71.500 1.00 28.73 239 TYR A O 1
ATOM 2062 N N . GLN A 1 230 ? 14.652 73.934 70.069 1.00 26.36 240 GLN A N 1
ATOM 2063 C CA . GLN A 1 230 ? 15.705 74.343 71.097 1.00 27.92 240 GLN A CA 1
ATOM 2064 C C . GLN A 1 230 ? 15.824 75.885 71.210 1.00 34.35 240 GLN A C 1
ATOM 2065 O O . GLN A 1 230 ? 16.301 76.420 72.206 1.00 34.68 240 GLN A O 1
ATOM 2071 N N . LYS A 1 231 ? 15.295 76.593 70.208 1.00 32.95 241 LYS A N 1
ATOM 2072 C CA . LYS A 1 231 ? 15.117 78.079 70.296 1.00 35.91 241 LYS A CA 1
ATOM 2073 C C . LYS A 1 231 ? 14.192 78.572 71.422 1.00 37.43 241 LYS A C 1
ATOM 2074 O O . LYS A 1 231 ? 14.178 79.797 71.751 1.00 34.79 241 LYS A O 1
ATOM 2080 N N . PHE A 1 232 ? 13.421 77.644 72.002 1.00 32.42 242 PHE A N 1
ATOM 2081 C CA . PHE A 1 232 ? 12.454 77.966 73.067 1.00 28.72 242 PHE A CA 1
ATOM 2082 C C . PHE A 1 232 ? 13.047 77.704 74.420 1.00 27.92 242 PHE A C 1
ATOM 2083 O O . PHE A 1 232 ? 13.800 76.754 74.630 1.00 21.71 242 PHE A O 1
ATOM 2091 N N . GLN A 1 233 ? 12.649 78.539 75.363 1.00 26.33 243 GLN A N 1
ATOM 2092 C CA . GLN A 1 233 ? 13.108 78.356 76.733 1.00 25.84 243 GLN A CA 1
ATOM 2093 C C . GLN A 1 233 ? 12.610 77.004 77.250 1.00 23.40 243 GLN A C 1
ATOM 2094 O O . GLN A 1 233 ? 13.277 76.347 78.037 1.00 25.08 243 GLN A O 1
ATOM 2100 N N . ASN A 1 234 ? 11.401 76.621 76.855 1.00 24.57 244 ASN A N 1
ATOM 2101 C CA . ASN A 1 234 ? 10.839 75.359 77.379 1.00 25.36 244 ASN A CA 1
ATOM 2102 C C . ASN A 1 234 ? 10.386 74.422 76.222 1.00 26.85 244 ASN A C 1
ATOM 2103 O O . ASN A 1 234 ? 9.248 74.465 75.781 1.00 24.81 244 ASN A O 1
ATOM 2108 N N . PRO A 1 235 ? 11.336 73.671 75.677 1.00 24.51 245 PRO A N 1
ATOM 2109 C CA . PRO A 1 235 ? 10.957 72.925 74.457 1.00 24.43 245 PRO A CA 1
ATOM 2110 C C . PRO A 1 235 ? 9.709 72.023 74.645 1.00 28.18 245 PRO A C 1
ATOM 2111 O O . PRO A 1 235 ? 8.835 72.043 73.720 1.00 24.21 245 PRO A O 1
ATOM 2115 N N . MET A 1 236 ? 9.562 71.273 75.755 1.00 28.53 246 MET A N 1
ATOM 2116 C CA A MET A 1 236 ? 8.361 70.316 75.914 0.50 27.70 246 MET A CA 1
ATOM 2117 C CA B MET A 1 236 ? 8.455 70.355 75.931 0.50 26.18 246 MET A CA 1
ATOM 2118 C C . MET A 1 236 ? 7.065 71.016 76.076 1.00 29.79 246 MET A C 1
ATOM 2119 O O . MET A 1 236 ? 6.010 70.506 75.672 1.00 29.02 246 MET A O 1
ATOM 2128 N N . ALA A 1 237 ? 7.040 72.197 76.669 1.00 25.73 247 ALA A N 1
ATOM 2129 C CA . ALA A 1 237 ? 5.679 72.570 76.686 1.00 26.82 247 ALA A CA 1
ATOM 2130 C C . ALA A 1 237 ? 5.038 73.238 75.549 1.00 19.16 247 ALA A C 1
ATOM 2131 O O . ALA A 1 237 ? 3.738 73.156 75.440 1.00 22.57 247 ALA A O 1
ATOM 2133 N N . MET A 1 238 ? 5.963 73.715 74.755 1.00 22.23 248 MET A N 1
ATOM 2134 C CA . MET A 1 238 ? 5.625 74.157 73.455 1.00 20.20 248 MET A CA 1
ATOM 2135 C C . MET A 1 238 ? 5.073 72.889 72.744 1.00 21.31 248 MET A C 1
ATOM 2136 O O . MET A 1 238 ? 4.130 73.017 71.973 1.00 19.05 248 MET A O 1
ATOM 2141 N N . LEU A 1 239 ? 5.683 71.720 72.951 1.00 20.77 249 LEU A N 1
ATOM 2142 C CA . LEU A 1 239 ? 5.377 70.582 72.045 1.00 17.91 249 LEU A CA 1
ATOM 2143 C C . LEU A 1 239 ? 3.974 70.128 72.452 1.00 19.41 249 LEU A C 1
ATOM 2144 O O . LEU A 1 239 ? 3.068 69.777 71.604 1.00 17.16 249 LEU A O 1
ATOM 2149 N N . LYS A 1 240 ? 3.633 70.083 73.737 1.00 18.68 250 LYS A N 1
ATOM 2150 C CA . LYS A 1 240 ? 2.285 69.812 74.119 1.00 20.03 250 LYS A CA 1
ATOM 2151 C C . LYS A 1 240 ? 1.180 70.744 73.559 1.00 21.60 250 LYS A C 1
ATOM 2152 O O . LYS A 1 240 ? 0.086 70.385 73.139 1.00 17.67 250 LYS A O 1
ATOM 2158 N N . ARG A 1 241 ? 1.489 72.061 73.611 1.00 17.03 251 ARG A N 1
ATOM 2159 C CA . ARG A 1 241 ? 0.635 73.029 73.040 1.00 18.59 251 ARG A CA 1
ATOM 2160 C C . ARG A 1 241 ? 0.435 72.778 71.514 1.00 16.37 251 ARG A C 1
ATOM 2161 O O . ARG A 1 241 ? -0.645 72.892 71.011 1.00 16.53 251 ARG A O 1
ATOM 2169 N N . ASN A 1 242 ? 1.547 72.494 70.821 1.00 13.80 252 ASN A N 1
ATOM 2170 C CA . ASN A 1 242 ? 1.480 72.244 69.393 1.00 12.86 252 ASN A CA 1
ATOM 2171 C C . ASN A 1 242 ? 0.417 71.157 69.009 1.00 10.83 252 ASN A C 1
ATOM 2172 O O . ASN A 1 242 ? -0.341 71.294 68.081 1.00 11.84 252 ASN A O 1
ATOM 2177 N N . TYR A 1 243 ? 0.426 70.077 69.821 1.00 10.36 253 TYR A N 1
ATOM 2178 C CA . TYR A 1 243 ? -0.404 68.909 69.465 1.00 11.11 253 TYR A CA 1
ATOM 2179 C C . TYR A 1 243 ? -1.710 68.810 70.175 1.00 11.90 253 TYR A C 1
ATOM 2180 O O . TYR A 1 243 ? -2.492 67.858 69.996 1.00 10.75 253 TYR A O 1
ATOM 2189 N N . GLN A 1 244 ? -2.016 69.867 71.042 1.00 12.17 254 GLN A N 1
ATOM 2190 C CA A GLN A 1 244 ? -3.293 69.890 71.766 0.50 12.24 254 GLN A CA 1
ATOM 2191 C CA B GLN A 1 244 ? -3.265 69.888 71.794 0.50 13.35 254 GLN A CA 1
ATOM 2192 C C . GLN A 1 244 ? -4.541 69.811 70.882 1.00 11.81 254 GLN A C 1
ATOM 2193 O O . GLN A 1 244 ? -4.609 70.248 69.704 1.00 13.62 254 GLN A O 1
ATOM 2204 N N . LEU A 1 245 ? -5.564 69.108 71.355 1.00 13.68 255 LEU A N 1
ATOM 2205 C CA . LEU A 1 245 ? -6.774 68.875 70.638 1.00 13.79 255 LEU A CA 1
ATOM 2206 C C . LEU A 1 245 ? -8.033 69.223 71.495 1.00 13.32 255 LEU A C 1
ATOM 2207 O O . LEU A 1 245 ? -7.970 69.068 72.754 1.00 16.07 255 LEU A O 1
ATOM 2212 N N . PRO A 1 246 ? -9.147 69.499 70.836 1.00 12.98 256 PRO A N 1
ATOM 2213 C CA . PRO A 1 246 ? -10.393 69.711 71.584 1.00 13.73 256 PRO A CA 1
ATOM 2214 C C . PRO A 1 246 ? -10.717 68.494 72.414 1.00 16.38 256 PRO A C 1
ATOM 2215 O O . PRO A 1 246 ? -10.408 67.294 72.014 1.00 16.48 256 PRO A O 1
ATOM 2219 N N . SER A 1 247 ? -11.496 68.700 73.473 1.00 16.96 257 SER A N 1
ATOM 2220 C CA . SER A 1 247 ? -11.888 67.630 74.394 1.00 19.01 257 SER A CA 1
ATOM 2221 C C . SER A 1 247 ? -13.104 66.911 73.816 1.00 18.31 257 SER A C 1
ATOM 2222 O O . SER A 1 247 ? -13.400 65.691 74.126 1.00 27.30 257 SER A O 1
ATOM 2225 N N . ALA A 1 248 ? -13.828 67.471 72.849 1.00 18.52 258 ALA A N 1
ATOM 2226 C CA . ALA A 1 248 ? -15.045 66.917 72.250 1.00 19.37 258 ALA A CA 1
ATOM 2227 C C . ALA A 1 248 ? -15.111 67.129 70.769 1.00 18.12 258 ALA A C 1
ATOM 2228 O O . ALA A 1 248 ? -14.523 68.123 70.356 1.00 17.94 258 ALA A O 1
ATOM 2230 N N . PRO A 1 249 ? -15.734 66.245 69.989 1.00 17.31 259 PRO A N 1
ATOM 2231 C CA . PRO A 1 249 ? -15.828 66.396 68.559 1.00 17.87 259 PRO A CA 1
ATOM 2232 C C . PRO A 1 249 ? -16.452 67.695 68.131 1.00 17.66 259 PRO A C 1
ATOM 2233 O O . PRO A 1 249 ? -17.390 68.183 68.870 1.00 19.61 259 PRO A O 1
ATOM 2237 N N . LYS A 1 250 ? -16.135 68.197 66.964 1.00 15.17 260 LYS A N 1
ATOM 2238 C CA . LYS A 1 250 ? -16.688 69.479 66.450 1.00 16.71 260 LYS A CA 1
ATOM 2239 C C . LYS A 1 250 ? -17.836 69.253 65.535 1.00 19.19 260 LYS A C 1
ATOM 2240 O O . LYS A 1 250 ? -18.679 70.132 65.477 1.00 20.48 260 LYS A O 1
ATOM 2246 N N . ASN A 1 251 ? -17.996 68.177 64.772 1.00 16.57 261 ASN A N 1
ATOM 2247 C CA . ASN A 1 251 ? -19.161 67.970 63.960 1.00 18.44 261 ASN A CA 1
ATOM 2248 C C . ASN A 1 251 ? -20.367 67.561 64.784 1.00 19.18 261 ASN A C 1
ATOM 2249 O O . ASN A 1 251 ? -20.420 66.480 65.421 1.00 18.74 261 ASN A O 1
ATOM 2254 N N A SER A 1 252 ? -21.438 68.392 64.915 0.50 17.17 262 SER A N 1
ATOM 2255 N N B SER A 1 252 ? -21.264 68.562 64.800 0.50 20.68 262 SER A N 1
ATOM 2256 C CA A SER A 1 252 ? -22.553 68.069 65.852 0.50 16.14 262 SER A CA 1
ATOM 2257 C CA B SER A 1 252 ? -22.644 68.322 64.890 0.50 20.05 262 SER A CA 1
ATOM 2258 C C A SER A 1 252 ? -23.397 66.758 65.587 0.50 14.65 262 SER A C 1
ATOM 2259 C C B SER A 1 252 ? -22.984 67.336 63.766 0.50 20.63 262 SER A C 1
ATOM 2260 O O A SER A 1 252 ? -23.846 66.142 66.475 0.50 18.25 262 SER A O 1
ATOM 2261 O O B SER A 1 252 ? -22.742 67.423 62.549 0.50 25.00 262 SER A O 1
ATOM 2266 N N . GLY A 1 253 ? -23.455 66.336 64.367 1.00 18.32 263 GLY A N 1
ATOM 2267 C CA . GLY A 1 253 ? -24.128 65.130 63.837 1.00 17.12 263 GLY A CA 1
ATOM 2268 C C . GLY A 1 253 ? -23.288 63.860 64.072 1.00 18.48 263 GLY A C 1
ATOM 2269 O O . GLY A 1 253 ? -23.756 62.776 63.717 1.00 16.40 263 GLY A O 1
ATOM 2270 N N . LEU A 1 254 ? -22.051 63.960 64.639 1.00 17.24 264 LEU A N 1
ATOM 2271 C CA . LEU A 1 254 ? -21.260 62.725 64.820 1.00 16.98 264 LEU A CA 1
ATOM 2272 C C . LEU A 1 254 ? -21.776 61.899 65.964 1.00 17.70 264 LEU A C 1
ATOM 2273 O O . LEU A 1 254 ? -22.004 62.323 67.063 1.00 16.99 264 LEU A O 1
ATOM 2278 N N . ARG A 1 255 ? -21.777 60.582 65.727 1.00 14.45 265 ARG A N 1
ATOM 2279 C CA . ARG A 1 255 ? -22.130 59.613 66.751 1.00 13.50 265 ARG A CA 1
ATOM 2280 C C . ARG A 1 255 ? -21.435 58.239 66.416 1.00 12.57 265 ARG A C 1
ATOM 2281 O O . ARG A 1 255 ? -21.083 58.053 65.240 1.00 11.14 265 ARG A O 1
ATOM 2289 N N . GLU A 1 256 ? -21.414 57.288 67.332 1.00 11.08 266 GLU A N 1
ATOM 2290 C CA A GLU A 1 256 ? -20.898 55.944 66.968 0.50 11.12 266 GLU A CA 1
ATOM 2291 C CA B GLU A 1 256 ? -20.892 55.918 67.012 0.50 11.11 266 GLU A CA 1
ATOM 2292 C C . GLU A 1 256 ? -21.806 55.268 65.991 1.00 12.04 266 GLU A C 1
ATOM 2293 O O . GLU A 1 256 ? -23.050 55.485 65.955 1.00 12.76 266 GLU A O 1
ATOM 2304 N N . MET A 1 257 ? -21.271 54.465 65.105 1.00 10.88 267 MET A N 1
ATOM 2305 C CA . MET A 1 257 ? -22.009 53.676 64.151 1.00 8.88 267 MET A CA 1
ATOM 2306 C C . MET A 1 257 ? -22.790 52.549 64.893 1.00 10.21 267 MET A C 1
ATOM 2307 O O . MET A 1 257 ? -22.334 52.002 65.892 1.00 10.48 267 MET A O 1
ATOM 2312 N N . LYS A 1 258 ? -23.989 52.366 64.379 1.00 9.48 268 LYS A N 1
ATOM 2313 C CA A LYS A 1 258 ? -24.807 51.246 64.910 0.50 8.35 268 LYS A CA 1
ATOM 2314 C CA B LYS A 1 258 ? -24.997 51.335 64.795 0.50 9.84 268 LYS A CA 1
ATOM 2315 C C . LYS A 1 258 ? -25.238 50.374 63.702 1.00 8.72 268 LYS A C 1
ATOM 2316 O O . LYS A 1 258 ? -25.107 50.717 62.542 1.00 8.63 268 LYS A O 1
ATOM 2327 N N . PRO A 1 259 ? -25.829 49.162 64.035 1.00 9.14 269 PRO A N 1
ATOM 2328 C CA . PRO A 1 259 ? -26.170 48.252 62.989 1.00 9.25 269 PRO A CA 1
ATOM 2329 C C . PRO A 1 259 ? -27.041 48.783 61.877 1.00 10.11 269 PRO A C 1
ATOM 2330 O O . PRO A 1 259 ? -26.854 48.456 60.667 1.00 9.50 269 PRO A O 1
ATOM 2334 N N . SER A 1 260 ? -28.050 49.618 62.233 1.00 8.84 270 SER A N 1
ATOM 2335 C CA . SER A 1 260 ? -28.910 50.123 61.155 1.00 8.99 270 SER A CA 1
ATOM 2336 C C . SER A 1 260 ? -28.199 51.063 60.132 1.00 10.36 270 SER A C 1
ATOM 2337 O O . SER A 1 260 ? -28.751 51.351 59.103 1.00 11.27 270 SER A O 1
ATOM 2340 N N . ASP A 1 261 ? -26.989 51.553 60.427 1.00 8.40 271 ASP A N 1
ATOM 2341 C CA . ASP A 1 261 ? -26.210 52.344 59.515 1.00 8.52 271 ASP A CA 1
ATOM 2342 C C . ASP A 1 261 ? -25.580 51.541 58.434 1.00 8.66 271 ASP A C 1
ATOM 2343 O O . ASP A 1 261 ? -25.031 52.166 57.473 1.00 9.72 271 ASP A O 1
ATOM 2348 N N . VAL A 1 262 ? -25.530 50.234 58.508 1.00 8.07 272 VAL A N 1
ATOM 2349 C CA . VAL A 1 262 ? -24.662 49.411 57.601 1.00 9.04 272 VAL A CA 1
ATOM 2350 C C . VAL A 1 262 ? -25.012 49.683 56.168 1.00 11.21 272 VAL A C 1
ATOM 2351 O O . VAL A 1 262 ? -24.091 49.931 55.361 1.00 10.50 272 VAL A O 1
ATOM 2355 N N . PRO A 1 263 ? -26.271 49.713 55.676 1.00 10.48 273 PRO A N 1
ATOM 2356 C CA . PRO A 1 263 ? -26.453 49.897 54.234 1.00 11.56 273 PRO A CA 1
ATOM 2357 C C . PRO A 1 263 ? -26.013 51.317 53.758 1.00 10.73 273 PRO A C 1
ATOM 2358 O O . PRO A 1 263 ? -25.459 51.428 52.624 1.00 12.21 273 PRO A O 1
ATOM 2362 N N . GLN A 1 264 ? -26.211 52.315 54.560 1.00 11.61 274 GLN A N 1
ATOM 2363 C CA . GLN A 1 264 ? -25.814 53.642 54.130 1.00 11.13 274 GLN A CA 1
ATOM 2364 C C . GLN A 1 264 ? -24.278 53.747 54.092 1.00 10.80 274 GLN A C 1
ATOM 2365 O O . GLN A 1 264 ? -23.714 54.347 53.158 1.00 11.77 274 GLN A O 1
ATOM 2371 N N . VAL A 1 265 ? -23.591 53.242 55.111 1.00 10.56 275 VAL A N 1
ATOM 2372 C CA . VAL A 1 265 ? -22.102 53.272 55.136 1.00 9.16 275 VAL A CA 1
ATOM 2373 C C . VAL A 1 265 ? -21.642 52.441 53.977 1.00 9.06 275 VAL A C 1
ATOM 2374 O O . VAL A 1 265 ? -20.645 5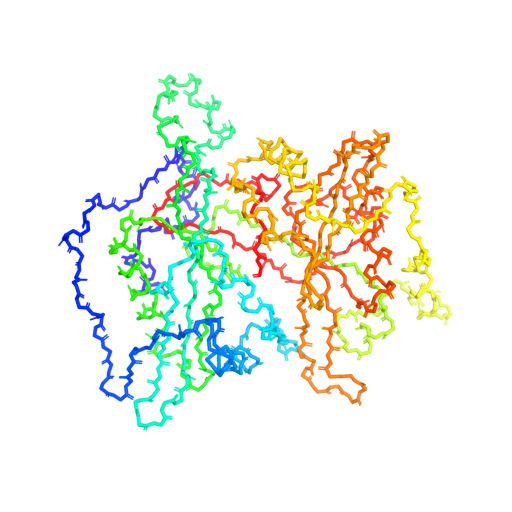2.881 53.281 1.00 9.52 275 VAL A O 1
ATOM 2378 N N . ARG A 1 266 ? -22.196 51.329 53.644 1.00 9.53 276 ARG A N 1
ATOM 2379 C CA A ARG A 1 266 ? -21.722 50.557 52.477 0.50 11.14 276 ARG A CA 1
ATOM 2380 C CA B ARG A 1 266 ? -21.721 50.574 52.497 0.50 11.18 276 ARG A CA 1
ATOM 2381 C C . ARG A 1 266 ? -21.798 51.411 51.193 1.00 11.86 276 ARG A C 1
ATOM 2382 O O . ARG A 1 266 ? -20.869 51.426 50.345 1.00 10.97 276 ARG A O 1
ATOM 2397 N N . ARG A 1 267 ? -22.946 52.049 51.016 1.00 11.26 277 ARG A N 1
ATOM 2398 C CA A ARG A 1 267 ? -23.190 52.831 49.816 0.50 11.51 277 ARG A CA 1
ATOM 2399 C CA B ARG A 1 267 ? -23.140 52.767 49.764 0.50 11.23 277 ARG A CA 1
ATOM 2400 C C . ARG A 1 267 ? -22.141 53.965 49.682 1.00 10.59 277 ARG A C 1
ATOM 2401 O O . ARG A 1 267 ? -21.507 54.177 48.603 1.00 11.70 277 ARG A O 1
ATOM 2416 N N . ILE A 1 268 ? -21.970 54.773 50.678 1.00 10.65 278 ILE A N 1
ATOM 2417 C CA . ILE A 1 268 ? -21.042 55.912 50.579 1.00 11.50 278 ILE A CA 1
ATOM 2418 C C . ILE A 1 268 ? -19.613 55.493 50.510 1.00 11.44 278 ILE A C 1
ATOM 2419 O O . ILE A 1 268 ? -18.806 56.064 49.775 1.00 11.80 278 ILE A O 1
ATOM 2424 N N . LEU A 1 269 ? -19.241 54.400 51.204 1.00 9.47 279 LEU A N 1
ATOM 2425 C CA . LEU A 1 269 ? -17.875 53.890 51.076 1.00 8.85 279 LEU A CA 1
ATOM 2426 C C . LEU A 1 269 ? -17.644 53.360 49.722 1.00 9.75 279 LEU A C 1
ATOM 2427 O O . LEU A 1 269 ? -16.578 53.667 49.091 1.00 9.81 279 LEU A O 1
ATOM 2432 N N . MET A 1 270 ? -18.521 52.498 49.194 1.00 9.66 280 MET A N 1
ATOM 2433 C CA . MET A 1 270 ? -18.303 51.922 47.851 1.00 10.40 280 MET A CA 1
ATOM 2434 C C . MET A 1 270 ? -18.218 53.009 46.767 1.00 10.69 280 MET A C 1
ATOM 2435 O O . MET A 1 270 ? -17.436 52.890 45.809 1.00 11.22 280 MET A O 1
ATOM 2440 N N . ASN A 1 271 ? -19.074 53.990 46.887 1.00 11.37 281 ASN A N 1
ATOM 2441 C CA A ASN A 1 271 ? -19.014 55.042 45.881 0.50 12.01 281 ASN A CA 1
ATOM 2442 C CA B ASN A 1 271 ? -19.041 55.128 45.956 0.50 12.13 281 ASN A CA 1
ATOM 2443 C C . ASN A 1 271 ? -17.686 55.792 45.974 1.00 11.40 281 ASN A C 1
ATOM 2444 O O . ASN A 1 271 ? -17.080 56.111 44.923 1.00 13.86 281 ASN A O 1
ATOM 2453 N N . TYR A 1 272 ? -17.164 56.054 47.172 1.00 12.43 282 TYR A N 1
ATOM 2454 C CA . TYR A 1 272 ? -15.849 56.736 47.332 1.00 11.57 282 TYR A CA 1
ATOM 2455 C C . TYR A 1 272 ? -14.722 55.864 46.811 1.00 11.51 282 TYR A C 1
ATOM 2456 O O . TYR A 1 272 ? -13.841 56.326 46.011 1.00 12.74 282 TYR A O 1
ATOM 2465 N N . LEU A 1 273 ? -14.686 54.607 47.150 1.00 10.53 283 LEU A N 1
ATOM 2466 C CA . LEU A 1 273 ? -13.553 53.771 46.810 1.00 11.92 283 LEU A CA 1
ATOM 2467 C C . LEU A 1 273 ? -13.423 53.525 45.280 1.00 13.64 283 LEU A C 1
ATOM 2468 O O . LEU A 1 273 ? -12.376 53.145 44.784 1.00 11.98 283 LEU A O 1
ATOM 2473 N N . ASP A 1 274 ? -14.530 53.651 44.536 1.00 13.25 284 ASP A N 1
ATOM 2474 C CA . ASP A 1 274 ? -14.489 53.632 43.040 1.00 16.04 284 ASP A CA 1
ATOM 2475 C C . ASP A 1 274 ? -13.533 54.641 42.431 1.00 14.60 284 ASP A C 1
ATOM 2476 O O . ASP A 1 274 ? -13.103 54.426 41.260 1.00 17.44 284 ASP A O 1
ATOM 2481 N N . SER A 1 275 ? -13.143 55.646 43.094 1.00 14.09 285 SER A N 1
ATOM 2482 C CA A SER A 1 275 ? -12.178 56.557 42.537 0.50 15.21 285 SER A CA 1
ATOM 2483 C CA B SER A 1 275 ? -12.159 56.619 42.655 0.50 15.01 285 SER A CA 1
ATOM 2484 C C . SER A 1 275 ? -10.723 56.076 42.566 1.00 14.10 285 SER A C 1
ATOM 2485 O O . SER A 1 275 ? -9.828 56.759 41.946 1.00 16.52 285 SER A O 1
ATOM 2490 N N . PHE A 1 276 ? -10.449 54.857 43.110 1.00 10.52 286 PHE A N 1
ATOM 2491 C CA . PHE A 1 276 ? -9.061 54.361 43.217 1.00 9.29 286 PHE A CA 1
ATOM 2492 C C . PHE A 1 276 ? -8.854 53.195 42.335 1.00 9.35 286 PHE A C 1
ATOM 2493 O O . PHE A 1 276 ? -9.804 52.444 42.091 1.00 12.52 286 PHE A O 1
ATOM 2501 N N . ASP A 1 277 ? -7.651 52.950 41.852 1.00 8.77 287 ASP A N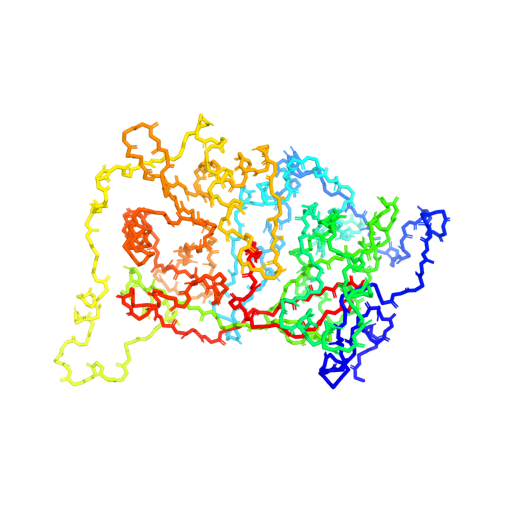 1
ATOM 2502 C CA . ASP A 1 277 ? -7.405 51.815 40.940 1.00 11.08 287 ASP A CA 1
ATOM 2503 C C . ASP A 1 277 ? -7.533 50.494 41.591 1.00 11.34 287 ASP A C 1
ATOM 2504 O O . ASP A 1 277 ? -8.046 49.501 41.012 1.00 13.40 287 ASP A O 1
ATOM 2509 N N . VAL A 1 278 ? -6.991 50.312 42.818 1.00 9.14 288 VAL A N 1
ATOM 2510 C CA . VAL A 1 278 ? -7.049 49.007 43.530 1.00 10.58 288 VAL A CA 1
ATOM 2511 C C . VAL A 1 278 ? -7.855 49.204 44.843 1.00 9.38 288 VAL A C 1
ATOM 2512 O O . VAL A 1 278 ? -7.566 50.101 45.612 1.00 10.36 288 VAL A O 1
ATOM 2516 N N . GLY A 1 279 ? -8.904 48.418 45.021 1.00 10.12 289 GLY A N 1
ATOM 2517 C CA . GLY A 1 279 ? -9.680 48.639 46.267 1.00 9.79 289 GLY A CA 1
ATOM 2518 C C . GLY A 1 279 ? -10.614 47.475 46.504 1.00 9.10 289 GLY A C 1
ATOM 2519 O O . GLY A 1 279 ? -11.019 46.723 45.552 1.00 9.30 289 GLY A O 1
ATOM 2520 N N . PRO A 1 280 ? -11.091 47.297 47.725 1.00 10.00 290 PRO A N 1
ATOM 2521 C CA . PRO A 1 280 ? -11.992 46.238 48.087 1.00 9.74 290 PRO A CA 1
ATOM 2522 C C . PRO A 1 280 ? -13.469 46.554 47.763 1.00 9.54 290 PRO A C 1
ATOM 2523 O O . PRO A 1 280 ? -13.859 47.735 47.751 1.00 11.56 290 PRO A O 1
ATOM 2527 N N . VAL A 1 281 ? -14.176 45.465 47.576 1.00 10.52 291 VAL A N 1
ATOM 2528 C CA . VAL A 1 281 ? -15.668 45.546 47.385 1.00 10.49 291 VAL A CA 1
ATOM 2529 C C . VAL A 1 281 ? -16.229 44.845 48.591 1.00 11.83 291 VAL A C 1
ATOM 2530 O O . VAL A 1 281 ? -15.858 43.678 48.891 1.00 12.90 291 VAL A O 1
ATOM 2534 N N . PHE A 1 282 ? -17.069 45.495 49.401 1.00 10.96 292 PHE A N 1
ATOM 2535 C CA . PHE A 1 282 ? -17.603 44.867 50.631 1.00 11.30 292 PHE A CA 1
ATOM 2536 C C . PHE A 1 282 ? -19.136 44.710 50.582 1.00 11.04 292 PHE A C 1
ATOM 2537 O O . PHE A 1 282 ? -19.851 45.655 50.177 1.00 11.14 292 PHE A O 1
ATOM 2545 N N . SER A 1 283 ? -19.586 43.521 50.991 1.00 11.13 293 SER A N 1
ATOM 2546 C CA . SER A 1 283 ? -21.044 43.240 51.156 1.00 11.44 293 SER A CA 1
ATOM 2547 C C . SER A 1 283 ? -21.531 43.923 52.390 1.00 11.48 293 SER A C 1
ATOM 2548 O O . SER A 1 283 ? -20.761 44.391 53.221 1.00 11.11 293 SER A O 1
ATOM 2551 N N . ASP A 1 284 ? -22.849 43.939 52.607 1.00 12.49 294 ASP A N 1
ATOM 2552 C CA . ASP A 1 284 ? -23.349 44.413 53.918 1.00 11.65 294 ASP A CA 1
ATOM 2553 C C . ASP A 1 284 ? -22.741 43.628 55.124 1.00 10.64 294 ASP A C 1
ATOM 2554 O O . ASP A 1 284 ? -22.366 44.274 56.136 1.00 11.19 294 ASP A O 1
ATOM 2559 N N . ALA A 1 285 ? -22.591 42.265 55.004 1.00 9.69 295 ALA A N 1
ATOM 2560 C CA . ALA A 1 285 ? -22.023 41.508 56.140 1.00 10.94 295 ALA A CA 1
ATOM 2561 C C . ALA A 1 285 ? -20.558 41.904 56.354 1.00 9.62 295 ALA A C 1
ATOM 2562 O O . ALA A 1 285 ? -20.137 41.910 57.507 1.00 9.64 295 ALA A O 1
ATOM 2564 N N . GLU A 1 286 ? -19.790 42.188 55.283 1.00 9.09 296 GLU A N 1
ATOM 2565 C CA . GLU A 1 286 ? -18.377 42.596 55.477 1.00 8.56 296 GLU A CA 1
ATOM 2566 C C . GLU A 1 286 ? -18.292 44.038 56.023 1.00 8.59 296 GLU A C 1
ATOM 2567 O O . GLU A 1 286 ? -17.414 44.263 56.871 1.00 8.73 296 GLU A O 1
ATOM 2573 N N . ILE A 1 287 ? -19.184 44.969 55.605 1.00 8.11 297 ILE A N 1
ATOM 2574 C CA . ILE A 1 287 ? -19.211 46.261 56.267 1.00 8.23 297 ILE A CA 1
ATOM 2575 C C . ILE A 1 287 ? -19.512 46.108 57.760 1.00 8.71 297 ILE A C 1
ATOM 2576 O O . ILE A 1 287 ? -18.866 46.781 58.590 1.00 10.28 297 ILE A O 1
ATOM 2581 N N . SER A 1 288 ? -20.518 45.319 58.125 1.00 8.96 298 SER A N 1
ATOM 2582 C CA A SER A 1 288 ? -20.859 45.008 59.519 0.50 9.60 298 SER A CA 1
ATOM 2583 C CA B SER A 1 288 ? -20.843 45.116 59.503 0.50 8.94 298 SER A CA 1
ATOM 2584 C C . SER A 1 288 ? -19.627 44.537 60.276 1.00 8.33 298 SER A C 1
ATOM 2585 O O . SER A 1 288 ? -19.267 45.057 61.335 1.00 9.00 298 SER A O 1
ATOM 2590 N N . HIS A 1 289 ? -18.991 43.517 59.741 1.00 7.68 299 HIS A N 1
ATOM 2591 C CA . HIS A 1 289 ? -17.855 42.925 60.410 1.00 8.01 299 HIS A CA 1
ATOM 2592 C C . HIS A 1 289 ? -16.672 43.922 60.580 1.00 6.67 299 HIS A C 1
ATOM 2593 O O . HIS A 1 289 ? -16.164 44.026 61.684 1.00 6.74 299 HIS A O 1
ATOM 2600 N N . TYR A 1 290 ? -16.295 44.581 59.490 1.00 7.73 300 TYR A N 1
ATOM 2601 C CA . TYR A 1 290 ? -15.074 45.414 59.561 1.00 7.74 300 TYR A CA 1
ATOM 2602 C C . TYR A 1 290 ? -15.334 46.762 60.205 1.00 7.54 300 TYR A C 1
ATOM 2603 O O . TYR A 1 290 ? -14.335 47.370 60.664 1.00 7.74 300 TYR A O 1
ATOM 2612 N N . LEU A 1 291 ? -16.566 47.232 60.290 1.00 7.45 301 LEU A N 1
ATOM 2613 C CA . LEU A 1 291 ? -16.811 48.613 60.725 1.00 7.46 301 LEU A CA 1
ATOM 2614 C C . LEU A 1 291 ? -17.634 48.763 61.990 1.00 8.17 301 LEU A C 1
ATOM 2615 O O . LEU A 1 291 ? -17.500 49.784 62.674 1.00 8.75 301 LEU A O 1
ATOM 2620 N N . LEU A 1 292 ? -18.490 47.758 62.360 1.00 8.22 302 LEU A N 1
ATOM 2621 C CA . LEU A 1 292 ? -19.225 48.031 63.624 1.00 8.87 302 LEU A CA 1
ATOM 2622 C C . LEU A 1 292 ? -18.307 48.073 64.793 1.00 8.71 302 LEU A C 1
ATOM 2623 O O . LEU A 1 292 ? -17.355 47.278 64.918 1.00 8.30 302 LEU A O 1
ATOM 2628 N N . PRO A 1 293 ? -18.471 49.006 65.752 1.00 8.57 303 PRO A N 1
ATOM 2629 C CA . PRO A 1 293 ? -17.581 49.117 66.867 1.00 9.18 303 PRO A CA 1
ATOM 2630 C C . PRO A 1 293 ? -17.381 47.847 67.615 1.00 9.67 303 PRO A C 1
ATOM 2631 O O . PRO A 1 293 ? -18.387 47.161 67.912 1.00 11.87 303 PRO A O 1
ATOM 2635 N N . ARG A 1 294 ? -16.147 47.560 68.006 1.00 8.16 304 ARG A N 1
ATOM 2636 C CA . ARG A 1 294 ? -15.803 46.456 68.912 1.00 9.93 304 ARG A CA 1
ATOM 2637 C C . ARG A 1 294 ? -14.792 47.002 69.942 1.00 11.73 304 ARG A C 1
ATOM 2638 O O . ARG A 1 294 ? -13.731 47.504 69.601 1.00 10.18 304 ARG A O 1
ATOM 2646 N N . ASP A 1 295 ? -15.087 46.912 71.280 1.00 12.94 305 ASP A N 1
ATOM 2647 C CA . ASP A 1 295 ? -14.304 47.560 72.278 1.00 15.33 305 ASP A CA 1
ATOM 2648 C C . ASP A 1 295 ? -12.875 47.060 72.237 1.00 11.47 305 ASP A C 1
ATOM 2649 O O . ASP A 1 295 ? -12.615 45.845 72.020 1.00 12.85 305 ASP A O 1
ATOM 2654 N N . GLY A 1 296 ? -12.005 48.061 72.295 1.00 12.03 306 GLY A N 1
ATOM 2655 C CA . GLY A 1 296 ? -10.550 47.744 72.280 1.00 12.11 306 GLY A CA 1
ATOM 2656 C C . GLY A 1 296 ? -9.983 47.405 70.867 1.00 10.72 306 GLY A C 1
ATOM 2657 O O . GLY A 1 296 ? -8.795 47.160 70.832 1.00 13.08 306 GLY A O 1
ATOM 2658 N N . VAL A 1 297 ? -10.826 47.344 69.823 1.00 8.59 307 VAL A N 1
ATOM 2659 C CA . VAL A 1 297 ? -10.383 46.809 68.521 1.00 8.09 307 VAL A CA 1
ATOM 2660 C C . VAL A 1 297 ? -10.672 47.829 67.431 1.00 7.25 307 VAL A C 1
ATOM 2661 O O . VAL A 1 297 ? -9.686 48.247 66.751 1.00 7.96 307 VAL A O 1
ATOM 2665 N N . VAL A 1 298 ? -11.906 48.155 67.142 1.00 7.35 308 VAL A N 1
ATOM 2666 C CA . VAL A 1 298 ? -12.250 49.009 66.018 1.00 7.67 308 VAL A CA 1
ATOM 2667 C C . VAL A 1 298 ? -13.283 49.983 66.512 1.00 7.32 308 VAL A C 1
ATOM 2668 O O . VAL A 1 298 ? -14.250 49.644 67.284 1.00 7.48 308 VAL A O 1
ATOM 2672 N N . PHE A 1 299 ? -13.194 51.207 65.998 1.00 7.70 309 PHE A N 1
ATOM 2673 C CA . PHE A 1 299 ? -13.973 52.387 66.508 1.00 7.39 309 PHE A CA 1
ATOM 2674 C C . PHE A 1 299 ? -14.480 53.055 65.243 1.00 7.06 309 PHE A C 1
ATOM 2675 O O . PHE A 1 299 ? -13.676 53.423 64.350 1.00 8.25 309 PHE A O 1
ATOM 2683 N N . THR A 1 300 ? -15.801 53.305 65.115 1.00 6.87 310 THR A N 1
ATOM 2684 C CA . THR A 1 300 ? -16.392 53.863 63.897 1.00 7.58 310 THR A CA 1
ATOM 2685 C C . THR A 1 300 ? -17.447 54.860 64.274 1.00 8.84 310 THR A C 1
ATOM 2686 O O . THR A 1 300 ? -18.320 54.531 65.105 1.00 8.03 310 THR A O 1
ATOM 2690 N N . TYR A 1 301 ? -17.408 56.043 63.609 1.00 9.08 311 TYR A N 1
ATOM 2691 C CA . TYR A 1 301 ? -18.335 57.154 63.864 1.00 9.83 311 TYR A CA 1
ATOM 2692 C C . TYR A 1 301 ? -18.893 57.577 62.604 1.00 8.55 311 TYR A C 1
ATOM 2693 O O . TYR A 1 301 ? -18.233 57.618 61.567 1.00 9.87 311 TYR A O 1
ATOM 2702 N N . VAL A 1 302 ? -20.192 58.000 62.616 1.00 11.19 312 VAL A N 1
ATOM 2703 C CA . VAL A 1 302 ? -20.866 58.548 61.441 1.00 10.88 312 VAL A CA 1
ATOM 2704 C C . VAL A 1 302 ? -21.313 59.993 61.765 1.00 12.85 312 VAL A C 1
ATOM 2705 O O . VAL A 1 302 ? -21.495 60.355 62.894 1.00 12.26 312 VAL A O 1
ATOM 2709 N N . VAL A 1 303 ? -21.359 60.743 60.640 1.00 12.22 313 VAL A N 1
ATOM 2710 C CA . VAL A 1 303 ? -22.030 62.058 60.718 1.00 14.31 313 VAL A CA 1
ATOM 2711 C C . VAL A 1 303 ? -23.438 61.849 60.069 1.00 11.49 313 VAL A C 1
ATOM 2712 O O . VAL A 1 303 ? -23.630 61.401 58.959 1.00 13.40 313 VAL A O 1
ATOM 2716 N N . GLU A 1 304 ? -24.399 62.153 60.962 1.00 17.98 314 GLU A N 1
ATOM 2717 C CA . GLU A 1 304 ? -25.793 62.032 60.519 1.00 16.76 314 GLU A CA 1
ATOM 2718 C C . GLU A 1 304 ? -26.410 63.417 60.398 1.00 22.78 314 GLU A C 1
ATOM 2719 O O . GLU A 1 304 ? -26.310 64.224 61.270 1.00 22.22 314 GLU A O 1
ATOM 2725 N N . ASN A 1 305 ? -26.929 63.681 59.219 1.00 18.08 315 ASN A N 1
ATOM 2726 C CA . ASN A 1 305 ? -27.643 64.957 58.865 1.00 23.85 315 ASN A CA 1
ATOM 2727 C C . ASN A 1 305 ? -29.038 64.543 58.348 1.00 17.08 315 ASN A C 1
A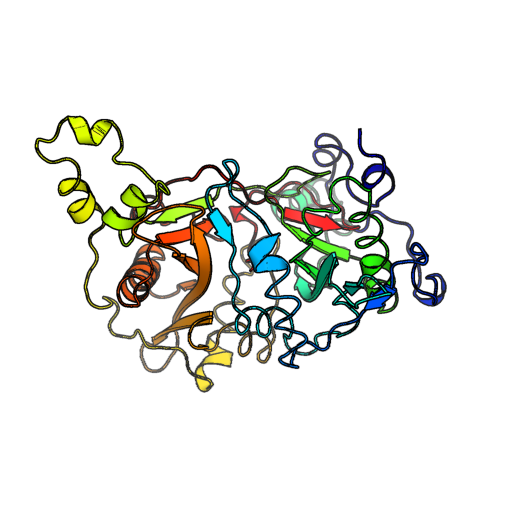TOM 2728 O O . ASN A 1 305 ? -29.137 63.841 57.346 1.00 16.85 315 ASN A O 1
ATOM 2733 N N . ASP A 1 306 ? -30.078 65.051 59.029 1.00 19.95 316 ASP A N 1
ATOM 2734 C CA . ASP A 1 306 ? -31.522 64.913 58.574 1.00 20.14 316 ASP A CA 1
ATOM 2735 C C . ASP A 1 306 ? -31.859 63.397 58.429 1.00 16.47 316 ASP A C 1
ATOM 2736 O O . ASP A 1 306 ? -32.358 62.880 57.394 1.00 16.40 316 ASP A O 1
ATOM 2741 N N . LYS A 1 307 ? -31.294 62.711 59.435 1.00 19.28 317 LYS A N 1
ATOM 2742 C CA . LYS A 1 307 ? -31.490 61.241 59.586 1.00 16.43 317 LYS A CA 1
ATOM 2743 C C . LYS A 1 307 ? -30.897 60.386 58.540 1.00 18.37 317 LYS A C 1
ATOM 2744 O O . LYS A 1 307 ? -31.312 59.205 58.350 1.00 23.30 317 LYS A O 1
ATOM 2750 N N . LYS A 1 308 ? -29.890 60.957 57.791 1.00 17.44 318 LYS A N 1
ATOM 2751 C CA A LYS A 1 308 ? -29.101 60.251 56.771 0.50 18.30 318 LYS A CA 1
ATOM 2752 C CA B LYS A 1 308 ? -29.101 60.194 56.847 0.50 16.80 318 LYS A CA 1
ATOM 2753 C C . LYS A 1 308 ? -27.613 60.307 57.143 1.00 17.38 318 LYS A C 1
ATOM 2754 O O . LYS A 1 308 ? -27.112 61.319 57.569 1.00 16.42 318 LYS A O 1
ATOM 2765 N N . VAL A 1 309 ? -26.982 59.168 56.951 1.00 15.42 319 VAL A N 1
ATOM 2766 C CA . VAL A 1 309 ? -25.482 59.084 57.164 1.00 16.24 319 VAL A CA 1
ATOM 2767 C C . VAL A 1 309 ? -24.859 59.760 55.939 1.00 13.17 319 VAL A C 1
ATOM 2768 O O . VAL A 1 309 ? -25.075 59.280 54.852 1.00 17.08 319 VAL A O 1
ATOM 2772 N N . THR A 1 310 ? -24.107 60.861 56.161 1.00 14.95 320 THR A N 1
ATOM 2773 C CA . THR A 1 310 ? -23.462 61.536 55.038 1.00 14.05 320 THR A CA 1
ATOM 2774 C C . THR A 1 310 ? -21.891 61.368 55.046 1.00 13.60 320 THR A C 1
ATOM 2775 O O . THR A 1 310 ? -21.235 61.774 54.059 1.00 15.21 320 THR A O 1
ATOM 2779 N N . ASP A 1 311 ? -21.346 61.011 56.209 1.00 12.69 321 ASP A N 1
ATOM 2780 C CA . ASP A 1 311 ? -19.850 60.893 56.267 1.00 10.33 321 ASP A CA 1
ATOM 2781 C C . ASP A 1 311 ? -19.655 59.834 57.312 1.00 11.31 321 ASP A C 1
ATOM 2782 O O . ASP A 1 311 ? -20.452 59.553 58.225 1.00 12.12 321 ASP A O 1
ATOM 2787 N N . PHE A 1 312 ? -18.415 59.247 57.366 1.00 10.12 322 PHE A N 1
ATOM 2788 C CA . PHE A 1 312 ? -18.055 58.396 58.507 1.00 9.99 322 PHE A CA 1
ATOM 2789 C C . PHE A 1 312 ? -16.508 58.271 58.503 1.00 8.25 322 PHE A C 1
ATOM 2790 O O . PHE A 1 312 ? -15.857 58.429 57.466 1.00 7.92 322 PHE A O 1
ATOM 2798 N N . PHE A 1 313 ? -16.024 57.833 59.681 1.00 7.99 323 PHE A N 1
ATOM 2799 C CA . PHE A 1 313 ? -14.552 57.433 59.724 1.00 7.28 323 PHE A CA 1
ATOM 2800 C C . PHE A 1 313 ? -14.466 56.263 60.679 1.00 8.50 323 PHE A C 1
ATOM 2801 O O . PHE A 1 313 ? -15.327 56.031 61.566 1.00 8.00 323 PHE A O 1
ATOM 2809 N N . SER A 1 314 ? -13.371 55.507 60.546 1.00 7.53 324 SER A N 1
ATOM 2810 C CA . SER A 1 314 ? -13.087 54.327 61.413 1.00 6.93 324 SER A CA 1
ATOM 2811 C C . SER A 1 314 ? -11.597 54.352 61.753 1.00 6.92 324 SER A C 1
ATOM 2812 O O . SER A 1 314 ? -10.770 54.884 60.946 1.00 7.41 324 SER A O 1
ATOM 2815 N N . PHE A 1 315 ? -11.248 53.780 62.906 1.00 6.22 325 PHE A N 1
ATOM 2816 C CA . PHE A 1 315 ? -9.843 53.551 63.272 1.00 6.75 325 PHE A CA 1
ATOM 2817 C C . PHE A 1 315 ? -9.740 52.272 64.060 1.00 6.04 325 PHE A C 1
ATOM 2818 O O . PHE A 1 315 ? -10.748 51.847 64.692 1.00 6.42 325 PHE A O 1
ATOM 2826 N N . TYR A 1 316 ? -8.572 51.610 63.972 1.00 6.63 326 TYR A N 1
ATOM 2827 C CA . TYR A 1 316 ? -8.396 50.384 64.754 1.00 6.15 326 TYR A CA 1
ATOM 2828 C C . TYR A 1 316 ? -7.188 50.524 65.696 1.00 5.98 326 TYR A C 1
ATOM 2829 O O . TYR A 1 316 ? -6.295 51.370 65.510 1.00 6.88 326 TYR A O 1
ATOM 2838 N N . ARG A 1 317 ? -7.146 49.685 66.732 1.00 6.32 327 ARG A N 1
ATOM 2839 C CA . ARG A 1 317 ? -6.155 49.767 67.797 1.00 6.21 327 ARG A CA 1
ATOM 2840 C C . ARG A 1 317 ? -5.115 48.680 67.662 1.00 6.31 327 ARG A C 1
ATOM 2841 O O . ARG A 1 317 ? -5.493 47.468 67.622 1.00 7.33 327 ARG A O 1
ATOM 2849 N N . ILE A 1 318 ? -3.815 49.054 67.636 1.00 7.63 328 ILE A N 1
ATOM 2850 C CA . ILE A 1 318 ? -2.746 48.005 67.769 1.00 6.93 328 ILE A CA 1
ATOM 2851 C C . ILE A 1 318 ? -1.747 48.561 68.753 1.00 7.31 328 ILE A C 1
ATOM 2852 O O . ILE A 1 318 ? -0.997 49.511 68.384 1.00 8.15 328 ILE A O 1
ATOM 2857 N N . PRO A 1 319 ? -1.712 48.089 69.991 1.00 7.78 329 PRO A N 1
ATOM 2858 C CA . PRO A 1 319 ? -0.636 48.478 70.835 1.00 7.91 329 PRO A CA 1
ATOM 2859 C C . PRO A 1 319 ? 0.687 47.913 70.388 1.00 8.09 329 PRO A C 1
ATOM 2860 O O . PRO A 1 319 ? 0.730 46.846 69.744 1.00 7.92 329 PRO A O 1
ATOM 2864 N N . SER A 1 320 ? 1.796 48.535 70.807 1.00 8.20 330 SER A N 1
ATOM 2865 C CA . SER A 1 320 ? 3.150 47.949 70.641 1.00 8.40 330 SER A CA 1
ATOM 2866 C C . SER A 1 320 ? 3.808 47.842 72.001 1.00 8.53 330 SER A C 1
ATOM 2867 O O . SER A 1 320 ? 3.717 48.792 72.847 1.00 9.20 330 SER A O 1
ATOM 2870 N N . THR A 1 321 ? 4.528 46.748 72.223 1.00 8.23 331 THR A N 1
ATOM 2871 C CA . THR A 1 321 ? 5.432 46.660 73.414 1.00 8.72 331 THR A CA 1
ATOM 2872 C C . THR A 1 321 ? 6.564 47.620 73.190 1.00 8.43 331 THR A C 1
ATOM 2873 O O . THR A 1 321 ? 7.225 47.709 72.110 1.00 9.04 331 THR A O 1
ATOM 2877 N N . VAL A 1 322 ? 6.876 48.370 74.283 1.00 9.53 332 VAL A N 1
ATOM 2878 C CA . VAL A 1 322 ? 8.045 49.228 74.339 1.00 9.78 332 VAL A CA 1
ATOM 2879 C C . VAL A 1 322 ? 9.137 48.356 74.971 1.00 12.42 332 VAL A C 1
ATOM 2880 O O . VAL A 1 322 ? 8.982 47.959 76.144 1.00 15.30 332 VAL A O 1
ATOM 2884 N N . ILE A 1 323 ? 10.139 48.102 74.226 1.00 14.45 333 ILE A N 1
ATOM 2885 C CA . ILE A 1 323 ? 11.209 47.151 74.725 1.00 22.37 333 ILE A CA 1
ATOM 2886 C C . ILE A 1 323 ? 12.094 48.035 75.751 1.00 24.19 333 ILE A C 1
ATOM 2887 O O . ILE A 1 323 ? 12.775 48.865 75.297 1.00 21.98 333 ILE A O 1
ATOM 2892 N N . GLY A 1 324 ? 11.966 47.970 77.148 1.00 28.71 334 GLY A N 1
ATOM 2893 C CA . GLY A 1 324 ? 12.961 48.525 78.134 1.00 29.17 334 GLY A CA 1
ATOM 2894 C C . GLY A 1 324 ? 12.778 49.924 78.767 1.00 31.32 334 GLY A C 1
ATOM 2895 O O . GLY A 1 324 ? 13.764 50.572 79.213 1.00 27.01 334 GLY A O 1
ATOM 2896 N N . ASN A 1 325 ? 11.556 50.443 78.819 1.00 25.47 335 ASN A N 1
ATOM 2897 C CA . ASN A 1 325 ? 11.461 51.748 79.355 1.00 25.91 335 ASN A CA 1
ATOM 2898 C C . ASN A 1 325 ? 10.893 51.606 80.821 1.00 26.37 335 ASN A C 1
ATOM 2899 O O . ASN A 1 325 ? 9.939 50.793 81.125 1.00 24.29 335 ASN A O 1
ATOM 2904 N N . SER A 1 326 ? 11.462 52.398 81.739 1.00 27.60 336 SER A N 1
ATOM 2905 C CA . SER A 1 326 ? 11.075 52.207 83.170 1.00 25.84 336 SER A CA 1
ATOM 2906 C C . SER A 1 326 ? 9.723 52.778 83.536 1.00 27.29 336 SER A C 1
ATOM 2907 O O . SER A 1 326 ? 9.197 52.475 84.614 1.00 30.85 336 SER A O 1
ATOM 2910 N N . ASN A 1 327 ? 9.179 53.617 82.660 1.00 23.55 337 ASN A N 1
ATOM 2911 C CA . ASN A 1 327 ? 7.905 54.277 82.949 1.00 26.31 337 ASN A CA 1
ATOM 2912 C C . ASN A 1 327 ? 6.735 53.667 82.183 1.00 23.98 337 ASN A C 1
ATOM 2913 O O . ASN A 1 327 ? 5.590 53.694 82.687 1.00 29.75 337 ASN A O 1
ATOM 2918 N N . TYR A 1 328 ? 7.020 53.093 80.978 1.00 23.98 338 TYR A N 1
ATOM 2919 C CA . TYR A 1 328 ? 5.902 52.568 80.197 1.00 21.03 338 TYR A CA 1
ATOM 2920 C C . TYR A 1 328 ? 6.244 51.269 79.497 1.00 19.51 338 TYR A C 1
ATOM 2921 O O . TYR A 1 328 ? 7.319 51.117 78.965 1.00 22.09 338 TYR A O 1
ATOM 2930 N N . ASN A 1 329 ? 5.247 50.383 79.470 1.00 19.04 339 ASN A N 1
ATOM 2931 C CA . ASN A 1 329 ? 5.363 49.079 78.822 1.00 19.16 339 ASN A CA 1
ATOM 2932 C C . ASN A 1 329 ? 4.768 49.066 77.406 1.00 17.41 339 ASN A C 1
ATOM 2933 O O . ASN A 1 329 ? 5.104 48.144 76.623 1.00 13.69 339 ASN A O 1
ATOM 2938 N N . LEU A 1 330 ? 3.838 49.955 77.177 1.00 16.80 340 LEU A N 1
ATOM 2939 C CA . LEU A 1 330 ? 2.969 49.875 75.945 1.00 14.70 340 LEU A CA 1
ATOM 2940 C C . LEU A 1 330 ? 2.816 51.205 75.283 1.00 13.63 340 LEU A C 1
ATOM 2941 O O . LEU A 1 330 ? 2.828 52.248 75.982 1.00 16.28 340 LEU A O 1
ATOM 2946 N N . LEU A 1 331 ? 2.832 51.236 73.950 1.00 10.08 341 LEU A N 1
ATOM 2947 C CA . LEU A 1 331 ? 2.499 52.352 73.085 1.00 10.46 341 LEU A CA 1
ATOM 2948 C C . LEU A 1 331 ? 1.059 52.072 72.561 1.00 9.53 341 LEU A C 1
ATOM 2949 O O . LEU A 1 331 ? 0.857 51.009 71.928 1.00 11.84 341 LEU A O 1
ATOM 2954 N N . ASN A 1 332 ? 0.097 52.978 72.786 1.00 8.73 342 ASN A N 1
ATOM 2955 C CA . ASN A 1 332 ? -1.272 52.702 72.450 1.00 8.62 342 ASN A CA 1
ATOM 2956 C C . ASN A 1 332 ? -1.547 53.436 71.133 1.00 8.14 342 ASN A C 1
ATOM 2957 O O . ASN A 1 332 ? -1.757 54.681 71.128 1.00 9.64 342 ASN A O 1
ATOM 2962 N N . ALA A 1 333 ? -1.562 52.759 69.990 1.00 7.54 343 ALA A N 1
ATOM 2963 C CA . ALA A 1 333 ? -1.698 53.427 68.677 1.00 7.61 343 ALA A CA 1
ATOM 2964 C C . ALA A 1 333 ? -3.013 53.167 68.030 1.00 6.87 343 ALA A C 1
ATOM 2965 O O . ALA A 1 333 ? -3.545 52.065 68.035 1.00 7.34 343 ALA A O 1
ATOM 2967 N N . ALA A 1 334 ? -3.557 54.229 67.419 1.00 6.59 344 ALA A N 1
ATOM 2968 C CA . ALA A 1 334 ? -4.743 54.192 66.563 1.00 6.38 344 ALA A CA 1
ATOM 2969 C C . ALA A 1 334 ? -4.348 54.292 65.112 1.00 7.59 344 ALA A C 1
ATOM 2970 O O . ALA A 1 334 ? -3.351 55.026 64.844 1.00 11.37 344 ALA A O 1
ATOM 2972 N N . TYR A 1 335 ? -4.925 53.529 64.246 1.00 6.10 345 TYR A N 1
ATOM 2973 C CA . TYR A 1 335 ? -4.598 53.462 62.796 1.00 6.30 345 TYR A CA 1
ATOM 2974 C C . TYR A 1 335 ? -5.778 53.845 62.005 1.00 6.92 345 TYR A C 1
ATOM 2975 O O . TYR A 1 335 ? -6.911 53.358 62.242 1.00 6.90 345 TYR A O 1
ATOM 2984 N N . VAL A 1 336 ? -5.621 54.769 61.038 1.00 6.48 346 VAL A N 1
ATOM 2985 C CA . VAL A 1 336 ? -6.735 55.236 60.189 1.00 6.38 346 VAL A CA 1
ATOM 2986 C C . VAL A 1 336 ? -7.228 54.086 59.364 1.00 5.60 346 VAL A C 1
ATOM 2987 O O . VAL A 1 336 ? -6.472 53.447 58.643 1.00 6.33 346 VAL A O 1
ATOM 2991 N N . HIS A 1 337 ? -8.545 53.866 59.450 1.00 6.29 347 HIS A N 1
ATOM 2992 C CA . HIS A 1 337 ? -9.190 52.795 58.708 1.00 6.83 347 HIS A CA 1
ATOM 2993 C C . HIS A 1 337 ? -10.071 53.417 57.579 1.00 8.55 347 HIS A C 1
ATOM 2994 O O . HIS A 1 337 ? -9.792 54.577 57.255 1.00 12.37 347 HIS A O 1
ATOM 3001 N N . TYR A 1 338 ? -11.078 52.782 57.081 1.00 7.26 348 TYR A N 1
ATOM 3002 C CA . TYR A 1 338 ? -11.902 53.383 56.026 1.00 7.83 348 TYR A CA 1
ATOM 3003 C C . TYR A 1 338 ? -12.653 54.601 56.509 1.00 7.45 348 TYR A C 1
ATOM 3004 O O . TYR A 1 338 ? -12.984 54.756 57.718 1.00 8.27 348 TYR A O 1
ATOM 3013 N N . TYR A 1 339 ? -12.955 55.448 55.537 1.00 7.52 349 TYR A N 1
ATOM 3014 C CA . TYR A 1 339 ? -13.703 56.687 55.791 1.00 8.48 349 TYR A CA 1
ATOM 3015 C C . TYR A 1 339 ? -14.341 57.083 54.428 1.00 7.29 349 TYR A C 1
ATOM 3016 O O . TYR A 1 339 ? -14.004 56.648 53.358 1.00 8.68 349 TYR A O 1
ATOM 3025 N N . ALA A 1 340 ? -15.327 58.059 54.635 1.00 8.86 350 ALA A N 1
ATOM 3026 C CA . ALA A 1 340 ? -15.914 58.723 53.358 1.00 10.08 350 ALA A CA 1
ATOM 3027 C C . ALA A 1 340 ? -16.483 60.007 53.855 1.00 10.85 350 ALA A C 1
ATOM 3028 O O . ALA A 1 340 ? -17.166 60.073 54.838 1.00 10.77 350 ALA A O 1
ATOM 3030 N N . ALA A 1 341 ? -16.178 61.082 53.086 1.00 12.94 351 ALA A N 1
ATOM 3031 C CA . ALA A 1 341 ? -16.735 62.416 53.377 1.00 14.61 351 ALA A CA 1
ATOM 3032 C C . ALA A 1 341 ? -17.548 62.895 52.187 1.00 18.20 351 ALA A C 1
ATOM 3033 O O . ALA A 1 341 ? -17.108 62.813 51.031 1.00 18.00 351 ALA A O 1
ATOM 3035 N N . THR A 1 342 ? -18.788 63.300 52.494 1.00 15.30 352 THR A N 1
ATOM 3036 C CA . THR A 1 342 ? -19.628 63.929 51.413 1.00 16.46 352 THR A CA 1
ATOM 3037 C C . THR A 1 342 ? -20.127 65.289 51.856 1.00 15.15 352 THR A C 1
ATOM 3038 O O . THR A 1 342 ? -20.597 66.037 50.887 1.00 18.08 352 THR A O 1
ATOM 3042 N N . SER A 1 343 ? -20.152 65.710 53.090 1.00 14.23 353 SER A N 1
ATOM 3043 C CA . SER A 1 343 ? -20.710 66.996 53.532 1.00 15.39 353 SER A CA 1
ATOM 3044 C C . SER A 1 343 ? -19.724 67.989 54.020 1.00 18.07 353 SER A C 1
ATOM 3045 O O . SER A 1 343 ? -20.080 69.171 54.107 1.00 19.00 353 SER A O 1
ATOM 3048 N N . ILE A 1 344 ? -18.475 67.563 54.237 1.00 16.42 354 ILE A N 1
ATOM 3049 C CA . ILE A 1 344 ? -17.432 68.403 54.865 1.00 17.13 354 ILE A CA 1
ATOM 3050 C C . ILE A 1 344 ? -16.093 68.025 54.262 1.00 15.14 354 ILE A C 1
ATOM 3051 O O . ILE A 1 344 ? -15.964 66.946 53.727 1.00 14.61 354 ILE A O 1
ATOM 3056 N N . PRO A 1 345 ? -15.100 68.928 54.408 1.00 17.18 355 PRO A N 1
ATOM 3057 C CA . PRO A 1 345 ? -13.789 68.587 53.913 1.00 15.39 355 PRO A CA 1
ATOM 3058 C C . PRO A 1 345 ? -13.232 67.374 54.711 1.00 13.04 355 PRO A C 1
ATOM 3059 O O . PRO A 1 345 ? -13.474 67.331 55.898 1.00 12.61 355 PRO A O 1
ATOM 3063 N N . LEU A 1 346 ? -12.408 66.610 54.054 1.00 12.82 356 LEU A N 1
ATOM 3064 C CA . LEU A 1 346 ? -11.813 65.462 54.758 1.00 12.45 356 LEU A CA 1
ATOM 3065 C C . LEU A 1 346 ? -11.048 65.867 55.945 1.00 10.76 356 LEU A C 1
ATOM 3066 O O . LEU A 1 346 ? -11.147 65.214 56.992 1.00 12.73 356 LEU A O 1
ATOM 3071 N N . HIS A 1 347 ? -10.256 66.979 55.935 1.00 10.70 357 HIS A N 1
ATOM 3072 C CA . HIS A 1 347 ? -9.559 67.333 57.116 1.00 10.26 357 HIS A CA 1
ATOM 3073 C C . HIS A 1 347 ? -10.478 67.570 58.317 1.00 9.41 357 HIS A C 1
ATOM 3074 O O . HIS A 1 347 ? -10.109 67.427 59.482 1.00 11.97 357 HIS A O 1
ATOM 3081 N N . GLN A 1 348 ? -11.708 68.126 58.021 1.00 10.16 358 GLN A N 1
ATOM 3082 C CA . GLN A 1 348 ? -12.597 68.392 59.119 1.00 10.51 358 GLN A CA 1
ATOM 3083 C C . GLN A 1 348 ? -13.230 67.071 59.702 1.00 10.62 358 GLN A C 1
ATOM 3084 O O . GLN A 1 348 ? -13.409 67.004 60.924 1.00 11.51 358 GLN A O 1
ATOM 3090 N N . LEU A 1 349 ? -13.396 66.091 58.829 1.00 10.70 359 LEU A N 1
ATOM 3091 C CA . LEU A 1 349 ? -13.875 64.731 59.322 1.00 9.85 359 LEU A CA 1
ATOM 3092 C C . LEU A 1 349 ? -12.787 64.106 60.191 1.00 9.67 359 LEU A C 1
ATOM 3093 O O . LEU A 1 349 ? -13.034 63.573 61.317 1.00 10.29 359 LEU A O 1
ATOM 3098 N N . ILE A 1 350 ? -11.508 64.115 59.718 1.00 8.60 360 ILE A N 1
ATOM 3099 C CA . ILE A 1 350 ? -10.428 63.397 60.376 1.00 8.87 360 ILE A CA 1
ATOM 3100 C C . ILE A 1 350 ? -9.937 64.098 61.602 1.00 8.86 360 ILE A C 1
ATOM 3101 O O . ILE A 1 350 ? -9.494 63.460 62.549 1.00 8.72 360 ILE A O 1
ATOM 3106 N N . LEU A 1 351 ? -10.170 65.459 61.708 1.00 8.78 361 LEU A N 1
ATOM 3107 C CA . LEU A 1 351 ? -9.898 66.068 62.999 1.00 9.49 361 LEU A CA 1
ATOM 3108 C C . LEU A 1 351 ? -10.743 65.450 64.122 1.00 9.10 361 LEU A C 1
ATOM 3109 O O . LEU A 1 351 ? -10.264 65.245 65.236 1.00 8.90 361 LEU A O 1
ATOM 3114 N N . ASP A 1 352 ? -12.022 65.113 63.784 1.00 9.64 362 ASP A N 1
ATOM 3115 C CA . ASP A 1 352 ? -12.803 64.408 64.847 1.00 11.30 362 ASP A CA 1
ATOM 3116 C C . ASP A 1 352 ? -12.285 62.992 65.182 1.00 9.57 362 ASP A C 1
ATOM 3117 O O . ASP A 1 352 ? -12.402 62.636 66.298 1.00 10.11 362 ASP A O 1
ATOM 3122 N N . LEU A 1 353 ? -11.694 62.280 64.196 1.00 8.83 363 LEU A N 1
ATOM 3123 C CA . LEU A 1 353 ? -10.964 61.013 64.558 1.00 8.27 363 LEU A CA 1
ATOM 3124 C C . LEU A 1 353 ? -9.891 61.260 65.519 1.00 9.68 363 LEU A C 1
ATOM 3125 O O . LEU A 1 353 ? -9.806 60.561 66.521 1.00 9.12 363 LEU A O 1
ATOM 3130 N N . LEU A 1 354 ? -9.050 62.322 65.304 1.00 8.68 364 LEU A N 1
ATOM 3131 C CA . LEU A 1 354 ? -8.012 62.596 66.247 1.00 8.62 364 LEU A CA 1
ATOM 3132 C C . LEU A 1 354 ? -8.507 62.934 67.656 1.00 8.62 364 LEU A C 1
ATOM 3133 O O . LEU A 1 354 ? -7.953 62.549 68.648 1.00 8.99 364 LEU A O 1
ATOM 3138 N N . ILE A 1 355 ? -9.595 63.756 67.633 1.00 9.59 365 ILE A N 1
ATOM 3139 C CA . ILE A 1 355 ? -10.259 64.116 68.929 1.00 10.66 365 ILE A CA 1
ATOM 3140 C C . ILE A 1 355 ? -10.745 62.879 69.717 1.00 8.78 365 ILE A C 1
ATOM 3141 O O . ILE A 1 355 ? -10.419 62.733 70.900 1.00 9.72 365 ILE A O 1
ATOM 3146 N N . VAL A 1 356 ? -11.444 62.046 69.003 1.00 9.19 366 VAL A N 1
ATOM 3147 C CA . VAL A 1 356 ? -11.997 60.845 69.713 1.00 11.09 366 VAL A CA 1
ATOM 3148 C C . VAL A 1 356 ? -10.833 59.923 70.164 1.00 10.44 366 VAL A C 1
ATOM 3149 O O . VAL A 1 356 ? -10.816 59.366 71.278 1.00 11.19 366 VAL A O 1
ATOM 3153 N N . ALA A 1 357 ? -9.822 59.710 69.259 1.00 9.42 367 ALA A N 1
ATOM 3154 C CA . ALA A 1 357 ? -8.688 58.842 69.711 1.00 9.15 367 ALA A CA 1
ATOM 3155 C C . ALA A 1 357 ? -8.003 59.413 70.918 1.00 9.72 367 ALA A C 1
ATOM 3156 O O . ALA A 1 357 ? -7.621 58.671 71.869 1.00 10.22 367 ALA A O 1
ATOM 3158 N N . HIS A 1 358 ? -7.717 60.741 70.882 1.00 9.77 368 HIS A N 1
ATOM 3159 C CA . HIS A 1 358 ? -7.075 61.283 72.055 1.00 11.34 368 HIS A CA 1
ATOM 3160 C C . HIS A 1 358 ? -7.933 61.150 73.328 1.00 11.35 368 HIS A C 1
ATOM 3161 O O . HIS A 1 358 ? -7.401 60.768 74.356 1.00 12.06 368 HIS A O 1
ATOM 3168 N N . SER A 1 359 ? -9.247 61.380 73.186 1.00 10.75 369 SER A N 1
ATOM 3169 C CA A SER A 1 359 ? -10.120 61.234 74.350 0.25 12.30 369 SER A CA 1
ATOM 3170 C CA B SER A 1 359 ? -10.071 61.267 74.386 0.25 11.92 369 SER A CA 1
ATOM 3171 C CA C SER A 1 359 ? -10.181 61.253 74.335 0.50 13.11 369 SER A CA 1
ATOM 3172 C C . SER A 1 359 ? -10.151 59.832 74.918 1.00 12.90 369 SER A C 1
ATOM 3173 O O . SER A 1 359 ? -10.236 59.651 76.188 1.00 14.39 369 SER A O 1
ATOM 3180 N N . ARG A 1 360 ? -9.992 58.808 74.041 1.00 11.61 370 ARG A N 1
ATOM 3181 C CA . ARG A 1 360 ? -9.952 57.438 74.476 1.00 13.52 370 ARG A CA 1
ATOM 3182 C C . ARG A 1 360 ? -8.588 56.990 74.928 1.00 12.47 370 ARG A C 1
ATOM 3183 O O . ARG A 1 360 ? -8.446 55.768 75.149 1.00 16.52 370 ARG A O 1
ATOM 3191 N N . GLY A 1 361 ? -7.596 57.814 75.063 1.00 11.81 371 GLY A N 1
ATOM 3192 C CA . GLY A 1 361 ? -6.333 57.434 75.576 1.00 13.15 371 GLY A CA 1
ATOM 3193 C C . GLY A 1 361 ? -5.298 56.905 74.597 1.00 10.97 371 GLY A C 1
ATOM 3194 O O . GLY A 1 361 ? -4.333 56.311 75.087 1.00 13.02 371 GLY A O 1
ATOM 3195 N N . PHE A 1 362 ? -5.508 57.129 73.310 1.00 8.94 372 PHE A N 1
ATOM 3196 C CA . PHE A 1 362 ? -4.443 56.765 72.333 1.00 8.24 372 PHE A CA 1
ATOM 3197 C C . PHE A 1 362 ? -3.300 57.719 72.387 1.00 8.24 372 PHE A C 1
ATOM 3198 O O . PHE A 1 362 ? -3.476 58.965 72.633 1.00 9.53 372 PHE A O 1
ATOM 3206 N N . ASP A 1 363 ? -2.078 57.269 72.145 1.00 8.08 373 ASP A N 1
ATOM 3207 C CA . ASP A 1 363 ? -0.868 58.029 72.192 1.00 8.29 373 ASP A CA 1
ATOM 3208 C C . ASP A 1 363 ? -0.474 58.644 70.859 1.00 7.08 373 ASP A C 1
ATOM 3209 O O . ASP A 1 363 ? 0.216 59.689 70.825 1.00 7.37 373 ASP A O 1
ATOM 3214 N N . VAL A 1 364 ? -0.878 57.994 69.747 1.00 7.24 374 VAL A N 1
ATOM 3215 C CA . VAL A 1 364 ? -0.450 58.421 68.362 1.00 6.81 374 VAL A CA 1
ATOM 3216 C C . VAL A 1 364 ? -1.517 57.878 67.437 1.00 6.24 374 VAL A C 1
ATOM 3217 O O . VAL A 1 364 ? -2.128 56.816 67.766 1.00 6.96 374 VAL A O 1
ATOM 3221 N N . CYS A 1 365 ? -1.713 58.552 66.323 1.00 5.97 375 CYS A N 1
ATOM 3222 C CA . CYS A 1 365 ? -2.472 58.065 65.265 1.00 6.22 375 CYS A CA 1
ATOM 3223 C C . CYS A 1 365 ? -1.602 57.826 64.042 1.00 5.54 375 CYS A C 1
ATOM 3224 O O . CYS A 1 365 ? -0.875 58.780 63.600 1.00 7.25 375 CYS A O 1
ATOM 3227 N N . ASN A 1 366 ? -1.682 56.683 63.427 1.00 5.83 376 ASN A N 1
ATOM 3228 C CA . ASN A 1 366 ? -0.787 56.240 62.324 1.00 5.57 376 ASN A CA 1
ATOM 3229 C C . ASN A 1 366 ? -1.564 56.001 61.044 1.00 5.94 376 ASN A C 1
ATOM 3230 O O . ASN A 1 366 ? -2.770 55.586 61.128 1.00 6.57 376 ASN A O 1
ATOM 3235 N N . MET A 1 367 ? -0.904 56.121 59.888 1.00 5.88 377 MET A N 1
ATOM 3236 C CA . MET A 1 367 ? -1.532 55.715 58.619 1.00 6.47 377 MET A CA 1
ATOM 3237 C C . MET A 1 367 ? -0.442 55.609 57.563 1.00 6.48 377 MET A C 1
ATOM 3238 O O . MET A 1 367 ? 0.639 56.190 57.742 1.00 7.07 377 MET A O 1
ATOM 3243 N N . VAL A 1 368 ? -0.757 54.947 56.507 1.00 6.90 378 VAL A N 1
ATOM 3244 C CA . VAL A 1 368 ? 0.083 54.977 55.271 1.00 6.59 378 VAL A CA 1
ATOM 3245 C C . VAL A 1 368 ? -0.547 55.982 54.375 1.00 6.91 378 VAL A C 1
ATOM 3246 O O . VAL A 1 368 ? -1.759 56.204 54.432 1.00 7.57 378 VAL A O 1
ATOM 3250 N N . GLU A 1 369 ? 0.209 56.575 53.410 1.00 7.04 379 GLU A N 1
ATOM 3251 C CA . GLU A 1 369 ? -0.289 57.599 52.524 1.00 6.68 379 GLU A CA 1
ATOM 3252 C C . GLU A 1 369 ? -1.147 57.051 51.376 1.00 7.98 379 GLU A C 1
ATOM 3253 O O . GLU A 1 369 ? -1.126 57.602 50.264 1.00 9.63 379 GLU A O 1
ATOM 3259 N N . ILE A 1 370 ? -1.998 56.049 51.653 1.00 7.17 380 ILE A N 1
ATOM 3260 C CA . ILE A 1 370 ? -2.993 55.517 50.678 1.00 8.01 380 ILE A CA 1
ATOM 3261 C C . ILE A 1 370 ? -4.253 56.398 50.757 1.00 6.12 380 ILE A C 1
ATOM 3262 O O . ILE A 1 370 ? -4.309 57.444 51.396 1.00 7.82 380 ILE A O 1
ATOM 3267 N N . LEU A 1 371 ? -5.249 56.002 49.928 1.00 7.16 381 LEU A N 1
ATOM 3268 C CA . LEU A 1 371 ? -6.565 56.757 49.925 1.00 7.79 381 LEU A CA 1
ATOM 3269 C C . LEU A 1 371 ? -6.290 58.243 49.644 1.00 7.78 381 LEU A C 1
ATOM 3270 O O . LEU A 1 371 ? -5.385 58.549 48.785 1.00 8.60 381 LEU A O 1
ATOM 3275 N N . ASP A 1 372 ? -7.009 59.145 50.269 1.00 7.63 382 ASP A N 1
ATOM 3276 C CA . ASP A 1 372 ? -6.687 60.599 50.165 1.00 8.53 382 ASP A CA 1
ATOM 3277 C C . ASP A 1 372 ? -6.074 61.047 51.419 1.00 7.80 382 ASP A C 1
ATOM 3278 O O . ASP A 1 372 ? -6.152 62.225 51.875 1.00 8.84 382 ASP A O 1
ATOM 3283 N N . ASN A 1 373 ? -5.250 60.149 52.099 1.00 7.12 383 ASN A N 1
ATOM 3284 C CA . ASN A 1 373 ? -4.663 60.541 53.379 1.00 7.13 383 ASN A CA 1
ATOM 3285 C C . ASN A 1 373 ? -3.696 61.692 53.276 1.00 7.45 383 ASN A C 1
ATOM 3286 O O . ASN A 1 373 ? -3.554 62.475 54.214 1.00 8.32 383 A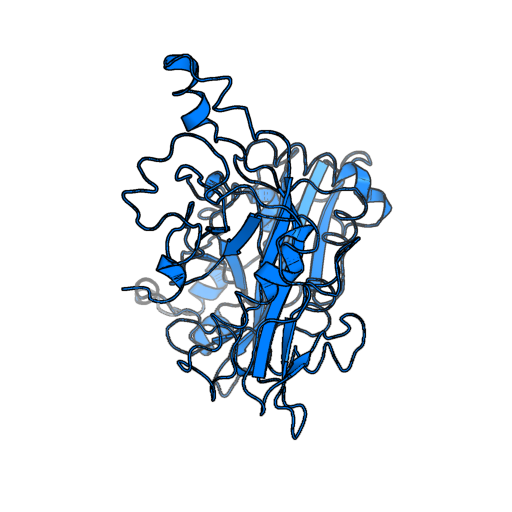SN A O 1
ATOM 3291 N N . ARG A 1 374 ? -3.012 61.829 52.103 1.00 8.09 384 ARG A N 1
ATOM 3292 C CA . ARG A 1 374 ? -2.127 63.069 51.919 1.00 8.63 384 ARG A CA 1
ATOM 3293 C C . ARG A 1 374 ? -2.891 64.374 52.022 1.00 9.49 384 ARG A C 1
ATOM 3294 O O . ARG A 1 374 ? -2.248 65.366 52.327 1.00 9.75 384 ARG A O 1
ATOM 3302 N N . SER A 1 375 ? -4.228 64.359 51.839 1.00 9.61 385 SER A N 1
ATOM 3303 C CA A SER A 1 375 ? -4.958 65.636 51.797 0.50 9.95 385 SER A CA 1
ATOM 3304 C CA B SER A 1 375 ? -5.012 65.626 51.810 0.50 10.92 385 SER A CA 1
ATOM 3305 C C . SER A 1 375 ? -5.156 66.232 53.138 1.00 11.37 385 SER A C 1
ATOM 3306 O O . SER A 1 375 ? -5.627 67.393 53.260 1.00 17.55 385 SER A O 1
ATOM 3311 N N . PHE A 1 376 ? -4.818 65.541 54.233 1.00 9.69 386 PHE A N 1
ATOM 3312 C CA . PHE A 1 376 ? -4.961 66.134 55.547 1.00 10.08 386 PHE A CA 1
ATOM 3313 C C . PHE A 1 376 ? -3.697 66.062 56.400 1.00 9.34 386 PHE A C 1
ATOM 3314 O O . PHE A 1 376 ? -3.701 66.482 57.568 1.00 10.67 386 PHE A O 1
ATOM 3322 N N . VAL A 1 377 ? -2.567 65.621 55.784 1.00 9.07 387 VAL A N 1
ATOM 3323 C CA . VAL A 1 377 ? -1.310 65.501 56.550 1.00 9.33 387 VAL A CA 1
ATOM 3324 C C . VAL A 1 377 ? -0.921 66.807 57.193 1.00 9.47 387 VAL A C 1
ATOM 3325 O O . VAL A 1 377 ? -0.603 66.887 58.347 1.00 9.11 387 VA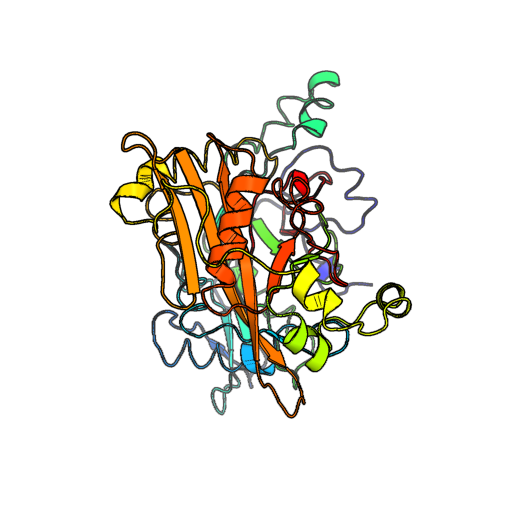L A O 1
ATOM 3329 N N . GLU A 1 378 ? -0.805 67.868 56.359 1.00 10.05 388 GLU A N 1
ATOM 3330 C CA A GLU A 1 378 ? -0.203 69.115 56.897 0.50 11.53 388 GLU A CA 1
ATOM 3331 C CA B GLU A 1 378 ? -0.278 69.198 56.814 0.50 9.85 388 GLU A CA 1
ATOM 3332 C C . GLU A 1 378 ? -1.145 69.868 57.855 1.00 9.81 388 GLU A C 1
ATOM 3333 O O . GLU A 1 378 ? -0.649 70.205 58.968 1.00 12.71 388 GLU A O 1
ATOM 3344 N N . GLN A 1 379 ? -2.408 69.943 57.517 1.00 11.41 389 GLN A N 1
ATOM 3345 C CA A GLN A 1 379 ? -3.254 70.708 58.422 0.50 11.92 389 GLN A CA 1
ATOM 3346 C CA B GLN A 1 379 ? -3.298 70.704 58.446 0.50 12.64 389 GLN A CA 1
ATOM 3347 C C . GLN A 1 379 ? -3.460 69.997 59.786 1.00 11.63 389 GLN A C 1
ATOM 3348 O O . GLN A 1 379 ? -3.530 70.638 60.856 1.00 12.44 389 GLN A O 1
ATOM 3359 N N . LEU A 1 380 ? -3.487 68.624 59.729 1.00 10.02 390 LEU A N 1
ATOM 3360 C CA . LEU A 1 380 ? -3.683 67.867 60.970 1.00 8.98 390 LEU A CA 1
ATOM 3361 C C . LEU A 1 380 ? -2.384 67.482 61.637 1.00 8.11 390 LEU A C 1
ATOM 3362 O O . LEU A 1 380 ? -2.400 66.797 62.639 1.00 9.28 390 LEU A O 1
ATOM 3367 N N . LYS A 1 381 ? -1.260 68.014 61.153 1.00 8.79 391 LYS A N 1
ATOM 3368 C CA . LYS A 1 381 ? 0.001 67.828 61.876 1.00 9.01 391 LYS A CA 1
ATOM 3369 C C . LYS A 1 381 ? 0.477 66.361 61.926 1.00 8.36 391 LYS A C 1
ATOM 3370 O O . LYS A 1 381 ? 1.155 66.009 62.915 1.00 9.84 391 LYS A O 1
ATOM 3376 N N . PHE A 1 382 ? 0.214 65.619 60.892 1.00 7.58 392 PHE A N 1
ATOM 3377 C CA . PHE A 1 382 ? 0.947 64.313 60.734 1.00 8.10 392 PHE A CA 1
ATOM 3378 C C . PHE A 1 382 ? 2.339 64.609 60.220 1.00 9.03 392 PHE A C 1
ATOM 3379 O O . PHE A 1 382 ? 2.561 65.506 59.417 1.00 10.83 392 PHE A O 1
ATOM 3387 N N . GLY A 1 383 ? 3.294 63.797 60.641 1.00 7.88 393 GLY A N 1
ATOM 3388 C CA . GLY A 1 383 ? 4.700 63.833 60.085 1.00 7.58 393 GLY A CA 1
ATOM 3389 C C . GLY A 1 383 ? 5.106 62.457 59.618 1.00 7.16 393 GLY A C 1
ATOM 3390 O O . GLY A 1 383 ? 4.705 61.421 60.181 1.00 7.79 393 GLY A O 1
ATOM 3391 N N . ALA A 1 384 ? 5.903 62.394 58.530 1.00 6.82 394 ALA A N 1
ATOM 3392 C CA . ALA A 1 384 ? 6.457 61.109 58.042 1.00 7.59 394 ALA A CA 1
ATOM 3393 C C . ALA A 1 384 ? 7.312 60.434 59.090 1.00 7.77 394 ALA A C 1
ATOM 3394 O O . ALA A 1 384 ? 8.156 61.070 59.700 1.00 8.25 394 ALA A O 1
ATOM 3396 N N . GLY A 1 385 ? 7.111 59.107 59.213 1.00 8.35 395 GLY A N 1
ATOM 3397 C CA . GLY A 1 385 ? 8.033 58.307 60.058 1.00 7.77 395 GLY A CA 1
ATOM 3398 C C . GLY A 1 385 ? 9.158 57.739 59.253 1.00 7.38 395 GLY A C 1
ATOM 3399 O O . GLY A 1 385 ? 9.396 58.101 58.092 1.00 9.21 395 GLY A O 1
ATOM 3400 N N . ASP A 1 386 ? 9.779 56.732 59.873 1.00 7.84 396 ASP A N 1
ATOM 3401 C CA . ASP A 1 386 ? 10.926 56.039 59.222 1.00 8.38 396 ASP A CA 1
ATOM 3402 C C . ASP A 1 386 ? 10.580 54.807 58.452 1.00 9.04 396 ASP A C 1
ATOM 3403 O O . ASP A 1 386 ? 11.528 54.201 57.845 1.00 12.14 396 ASP A O 1
ATOM 3408 N N . GLY A 1 387 ? 9.339 54.384 58.423 1.00 8.96 397 GLY A N 1
ATOM 3409 C CA . GLY A 1 387 ? 8.955 53.132 57.736 1.00 8.90 397 GLY A CA 1
ATOM 3410 C C . GLY A 1 387 ? 8.161 53.425 56.445 1.00 7.54 397 GLY A C 1
ATOM 3411 O O . GLY A 1 387 ? 7.716 54.557 56.178 1.00 7.54 397 GLY A O 1
ATOM 3412 N N . HIS A 1 388 ? 7.982 52.358 55.724 1.00 7.27 398 HIS A N 1
ATOM 3413 C CA . HIS A 1 388 ? 7.181 52.377 54.460 1.00 8.24 398 HIS A CA 1
ATOM 3414 C C . HIS A 1 388 ? 6.300 51.144 54.516 1.00 7.94 398 HIS A C 1
ATOM 3415 O O . HIS A 1 388 ? 6.580 50.096 55.207 1.00 10.14 398 HIS A O 1
ATOM 3422 N N . LEU A 1 389 ? 5.195 51.173 53.770 1.00 8.46 399 LEU A N 1
ATOM 3423 C CA . LEU A 1 389 ? 4.432 49.938 53.502 1.00 7.41 399 LEU A CA 1
ATOM 3424 C C . LEU A 1 389 ? 4.443 49.759 51.976 1.00 7.99 399 LEU A C 1
ATOM 3425 O O . LEU A 1 389 ? 4.172 50.686 51.198 1.00 10.30 399 LEU A O 1
ATOM 3430 N N . ARG A 1 390 ? 4.807 48.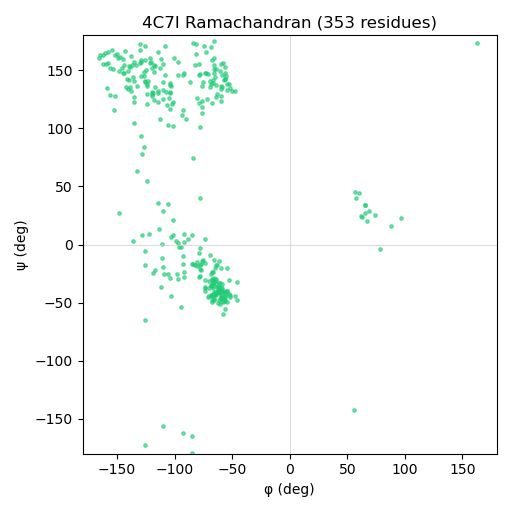562 51.560 1.00 8.19 400 ARG A N 1
ATOM 3431 C CA A ARG A 1 390 ? 4.878 48.137 50.151 0.50 8.11 400 ARG A CA 1
ATOM 3432 C CA B ARG A 1 390 ? 4.879 48.159 50.149 0.50 8.10 400 ARG A CA 1
ATOM 3433 C C . ARG A 1 390 ? 3.764 47.138 49.867 1.00 7.45 400 ARG A C 1
ATOM 3434 O O . ARG A 1 390 ? 3.510 46.207 50.678 1.00 7.52 400 ARG A O 1
ATOM 3449 N N . TYR A 1 391 ? 3.047 47.332 48.757 1.00 6.91 401 TYR A N 1
ATOM 3450 C CA . TYR A 1 391 ? 1.939 46.491 48.348 1.00 7.35 401 TYR A CA 1
ATOM 3451 C C . TYR A 1 391 ? 2.355 45.543 47.221 1.00 7.28 401 TYR A C 1
ATOM 3452 O O . TYR A 1 391 ? 3.002 46.018 46.266 1.00 7.96 401 TYR A O 1
ATOM 3461 N N . TYR A 1 392 ? 1.933 44.299 47.348 1.00 6.40 402 TYR A N 1
ATOM 3462 C CA . TYR A 1 392 ? 2.359 43.243 46.399 1.00 7.83 402 TYR A CA 1
ATOM 3463 C C . TYR A 1 392 ? 1.165 42.387 46.046 1.00 7.96 402 TYR A C 1
ATOM 3464 O O . TYR A 1 392 ? 0.193 42.211 46.838 1.00 7.26 402 TYR A O 1
ATOM 3473 N N . PHE A 1 393 ? 1.237 41.762 44.840 1.00 7.73 403 PHE A N 1
ATOM 3474 C CA . PHE A 1 393 ? 0.326 40.690 44.481 1.00 7.86 403 PHE A CA 1
ATOM 3475 C C . PHE A 1 393 ? 1.131 39.412 44.261 1.00 8.88 403 PHE A C 1
ATOM 3476 O O . PHE A 1 393 ? 2.308 39.488 43.827 1.00 8.48 403 PHE A O 1
ATOM 3484 N N . TYR A 1 394 ? 0.526 38.306 44.458 1.00 8.57 404 TYR A N 1
ATOM 3485 C CA . TYR A 1 394 ? 1.033 37.009 44.063 1.00 9.09 404 TYR A CA 1
ATOM 3486 C C . TYR A 1 394 ? 0.255 36.608 42.824 1.00 9.75 404 TYR A C 1
ATOM 3487 O O . TYR A 1 394 ? -0.962 36.571 42.829 1.00 9.62 404 TYR A O 1
ATOM 3496 N N . ASN A 1 395 ? 1.017 36.200 41.810 1.00 9.05 405 ASN A N 1
ATOM 3497 C CA . ASN A 1 395 ? 0.429 35.680 40.500 1.00 10.25 405 ASN A CA 1
ATOM 3498 C C . ASN A 1 395 ? -0.452 36.794 39.840 1.00 8.92 405 ASN A C 1
ATOM 3499 O O . ASN A 1 395 ? -1.540 36.457 39.277 1.00 10.24 405 ASN A O 1
ATOM 3504 N N . TRP A 1 396 ? 0.027 37.987 39.813 1.00 9.18 406 TRP A N 1
ATOM 3505 C CA . TRP A 1 396 ? -0.733 39.071 39.120 1.00 9.51 406 TRP A CA 1
ATOM 3506 C C . TRP A 1 396 ? 0.219 40.104 38.651 1.00 11.71 406 TRP A C 1
ATOM 3507 O O . TRP A 1 396 ? 0.935 40.719 39.481 1.00 12.24 406 TRP A O 1
ATOM 3518 N N . ALA A 1 397 ? 0.354 40.324 37.337 1.00 11.63 407 ALA A N 1
ATOM 3519 C CA . ALA A 1 397 ? 1.082 41.408 36.794 1.00 12.04 407 ALA A CA 1
ATOM 3520 C C . ALA A 1 397 ? 0.262 42.650 36.946 1.00 11.45 407 ALA A C 1
ATOM 3521 O O . ALA A 1 397 ? -0.982 42.609 36.669 1.00 12.79 407 ALA A O 1
ATOM 3523 N N . TYR A 1 398 ? 0.841 43.740 37.348 1.00 11.60 408 TYR A N 1
ATOM 3524 C CA . TYR A 1 398 ? 0.113 44.999 37.601 1.00 10.29 408 TYR A CA 1
ATOM 3525 C C . TYR A 1 398 ? 1.066 46.244 37.358 1.00 12.76 408 TYR A C 1
ATOM 3526 O O . TYR A 1 398 ? 2.165 46.294 37.875 1.00 13.46 408 TYR A O 1
ATOM 3535 N N . PRO A 1 399 ? 0.667 47.219 36.553 1.00 13.51 409 PRO A N 1
ATOM 3536 C CA . PRO A 1 399 ? 1.473 48.429 36.346 1.00 13.69 409 PRO A CA 1
ATOM 3537 C C . PRO A 1 399 ? 1.712 49.166 37.658 1.00 13.87 409 PRO A C 1
ATOM 3538 O O . PRO A 1 399 ? 0.834 49.101 38.611 1.00 16.73 409 PRO A O 1
ATOM 3542 N N . LYS A 1 400 ? 2.848 49.791 37.816 1.00 12.32 410 LYS A N 1
ATOM 3543 C CA A LYS A 1 400 ? 3.152 50.547 39.019 0.50 11.92 410 LYS A CA 1
ATOM 3544 C CA B LYS A 1 400 ? 3.145 50.544 39.016 0.50 12.33 410 LYS A CA 1
ATOM 3545 C C . LYS A 1 400 ? 2.121 51.624 39.177 1.00 13.45 410 LYS A C 1
ATOM 3546 O O . LYS A 1 400 ? 1.744 52.317 38.227 1.00 12.99 410 LYS A O 1
ATOM 3557 N N . ILE A 1 401 ? 1.576 51.773 40.390 1.00 10.54 411 ILE A N 1
ATOM 3558 C CA . ILE A 1 401 ? 0.645 52.858 40.671 1.00 10.32 411 ILE A CA 1
ATOM 3559 C C . ILE A 1 401 ? 1.113 53.683 41.872 1.00 9.42 411 ILE A C 1
ATOM 3560 O O . ILE A 1 401 ? 1.882 53.128 42.730 1.00 11.90 411 ILE A O 1
ATOM 3565 N N . LYS A 1 402 ? 0.673 54.914 42.018 1.00 9.84 412 LYS A N 1
ATOM 3566 C CA A LYS A 1 402 ? 0.950 55.766 43.188 0.50 11.21 412 LYS A CA 1
ATOM 3567 C CA B LYS A 1 402 ? 0.940 55.780 43.182 0.50 10.97 412 LYS A CA 1
ATOM 3568 C C . LYS A 1 402 ? 0.165 55.180 44.368 1.00 10.16 412 LYS A C 1
ATOM 3569 O O . LYS A 1 402 ? -0.913 54.579 44.223 1.00 10.08 412 LYS A O 1
ATOM 3580 N N . PRO A 1 403 ? 0.690 55.415 45.602 1.00 8.18 413 PRO A N 1
ATOM 3581 C CA . PRO A 1 403 ? -0.091 54.854 46.768 1.00 8.40 413 PRO A CA 1
ATOM 3582 C C . PRO A 1 403 ? -1.448 55.548 46.936 1.00 8.83 413 PRO A C 1
ATOM 3583 O O . PRO A 1 403 ? -2.354 54.995 47.516 1.00 8.39 413 PRO A O 1
ATOM 3587 N N . SER A 1 404 ? -1.576 56.788 46.431 1.00 8.58 414 SER A N 1
ATOM 3588 C CA . SER A 1 404 ? -2.882 57.418 46.459 1.00 9.39 414 SER A CA 1
ATOM 3589 C C . SER A 1 404 ? -3.855 56.854 45.444 1.00 8.53 414 SER A C 1
ATOM 3590 O O . SER A 1 404 ? -4.995 57.450 45.391 1.00 9.97 414 SER A O 1
ATOM 3593 N N . GLN A 1 405 ? -3.529 55.832 44.705 1.00 8.49 415 GLN A N 1
ATOM 3594 C CA . GLN A 1 405 ? -4.465 55.033 43.886 1.00 9.29 415 GLN A CA 1
ATOM 3595 C C . GLN A 1 405 ? -4.815 53.694 44.524 1.00 8.74 415 GLN A C 1
ATOM 3596 O O . GLN A 1 405 ? -5.453 52.863 43.927 1.00 8.59 415 GLN A O 1
ATOM 3602 N N . VAL A 1 406 ? -4.327 53.513 45.787 1.00 7.35 416 VAL A N 1
ATOM 3603 C CA . VAL A 1 406 ? -4.603 52.264 46.592 1.00 8.63 416 VAL A CA 1
ATOM 3604 C C . VAL A 1 406 ? -5.642 52.560 47.635 1.00 7.21 416 VAL A C 1
ATOM 3605 O O . VAL A 1 406 ? -5.519 53.535 48.360 1.00 8.07 416 VAL A O 1
ATOM 3609 N N . ALA A 1 407 ? -6.648 51.696 47.704 1.00 7.47 417 ALA A N 1
ATOM 3610 C CA . ALA A 1 407 ? -7.768 51.910 48.677 1.00 7.73 417 ALA A CA 1
ATOM 3611 C C . ALA A 1 407 ? -7.899 50.696 49.608 1.00 8.78 417 ALA A C 1
ATOM 3612 O O . ALA A 1 407 ? -8.945 50.583 50.292 1.00 10.42 417 ALA A O 1
ATOM 3614 N N . LEU A 1 408 ? -6.977 49.728 49.616 1.00 8.04 418 LEU A N 1
ATOM 3615 C CA . LEU A 1 408 ? -7.040 48.563 50.529 1.00 7.40 418 LEU A CA 1
ATOM 3616 C C . LEU A 1 408 ? -6.229 48.886 51.768 1.00 7.28 418 LEU A C 1
ATOM 3617 O O . LEU A 1 408 ? -5.015 49.059 51.743 1.00 8.30 418 LEU A O 1
ATOM 3622 N N . VAL A 1 409 ? -6.942 49.053 52.900 1.00 8.07 419 VAL A N 1
ATOM 3623 C CA . VAL A 1 409 ? -6.304 49.250 54.264 1.00 8.64 419 VAL A CA 1
ATOM 3624 C C . VAL A 1 409 ? -5.903 47.923 54.767 1.00 10.09 419 VAL A C 1
ATOM 3625 O O . VAL A 1 409 ? -6.710 46.978 54.864 1.00 13.97 419 VAL A O 1
ATOM 3629 N N . MET A 1 410 ? -4.628 47.757 55.138 1.00 10.60 420 MET A N 1
ATOM 3630 C CA A MET A 1 410 ? -4.266 46.425 55.709 0.50 11.63 420 MET A CA 1
ATOM 3631 C CA B MET A 1 410 ? -4.125 46.514 55.726 0.50 11.63 420 MET A CA 1
ATOM 3632 C C . MET A 1 410 ? -4.084 46.556 57.277 1.00 11.63 420 MET A C 1
ATOM 3633 O O . MET A 1 410 ? -3.543 47.541 57.883 1.00 13.02 420 MET A O 1
ATOM 3642 N N . LEU A 1 411 ? -4.676 45.597 57.897 1.00 11.53 421 LEU A N 1
ATOM 3643 C CA . LEU A 1 411 ? -4.670 45.479 59.376 1.00 11.41 421 LEU A CA 1
ATOM 3644 C C . LEU A 1 411 ? -3.383 45.035 59.988 1.00 10.96 421 LEU A C 1
ATOM 3645 O O . LEU A 1 411 ? -2.589 44.325 59.337 1.00 12.61 421 LEU A O 1
#

Nearest PDB structures (foldseek):
  4a30-assembly1_A  TM=1.001E+00  e=3.665E-93  Leishmania major
  8fi6-assembly1_A  TM=9.990E-01  e=5.946E-93  Leishmania major strain Friedlin
  2wsa-assembly1_A  TM=9.998E-01  e=3.222E-91  Leishmania major
  6gnv-assembly1_A  TM=9.928E-01  e=1.450E-88  Leishmania major
  6omk-assembly1_A  TM=9.860E-01  e=5.808E-87  Leishmania major

Sequence (411 aa):
AHAFWSTQPVPQTEEDDETEEKIVFAGPMDEPKTVADIPEEPYPIASTFEWWTPNNMMEEAAADDDIIHAIIYEELLRDNYVEDDDDSMFRFNYSEEFLQQWALLCPPNYIIPDDWHHVAVRRRKKADKKLLAFIAGVPVTLRMGTPKYMKVKKAQEKGEGEEEAAKYDEEPRHICEINFLCVHKQLLREEKRLAPILLIKKEATRRVNRRTNVWQAVYTAGVLLLPTPYASSGQYFHRSSLNPEKLVEIRRFSSGIPAQYQKFQNPMMAMLKRNYQQLPSAPKNSSGLREEMKKPSDVPQVRRRRILMNNYLDSSFDVGPVFSDAEISSHYLLPRDGVVFTYVVENDKKKVTDFFSFYRIPSTVIGNSNYNLLNAAYVHYYAATSIPLHQLILDLLIVAHSSSRGFDVCNMVEILDNRSSFVEEQQLKFGAGDGHLRRYYFYNWAYPKKIKKPSQVALVMML

B-factor: mean 16.31, std 8.87, range [5.48, 83.19]

CATH classification: 3.40.630.170

InterPro domains:
  IPR000903 Glycylpeptide N-tetradecanoyltransferase [PIRSF015892] (6-421)
  IPR000903 Glycylpeptide N-tetradecanoyltransferase [PTHR11377] (6-421)
  IPR016181 Acyl-CoA N-acyltransferase [SSF55729] (11-215)
  IPR016181 Acyl-CoA N-acyltransferase [SSF55729] (217-421)
  IPR022676 Glycylpeptide N-tetradecanoyltransferase, N-terminal [PF01233] (36-213)
  IPR022677 Glycylpeptide N-tetradecanoyltransferase, C-terminal [PF02799] (229-412)
  IPR022678 Glycylpeptide N-tetradecanoyltransferase, conserved site [PS00975] (165-173)
  IPR022678 Glycylpeptide N-tetradecanoyltransferase, conserved site [PS00976] (391-397)

Radius of gyration: 22.1 Å; Cα contacts (8 Å, |Δi|>4): 888; chains: 1; bounding box: 51×63×63 Å

Organism: Leishmania major (NCBI:txid5664)

Foldseek 3Di:
DDPQVVVFQFAFDVVSLQVDLWKDFRDDDDALVPFDPDFDDDDPQKDKDQFDLVDLVSLVLLQVQQQQWNDDPPVRFKGWRQDSVQCSLVQDAPPWDSQLWMWMARPVPRRTFWIKGKGKFFKQATAFDVSCVVCVVVVNNCVRCVRRGTHTAIEMDSTTGHPVCPPVPPSSSRVVRSCSSRVNVVHHKYKYKDLDQDRHFLEKFFKWKQFLAVVVCCLLVVDHLDPVLVVDPDSVVVVVVVRDADLAADDDQKDWDDLVQLVQVLVQLVVQLVQFNMATRDDSSNSCSVAHDDPQFKTKMFRADPRGTAKMWMWTWIKIARPDRPPDGIQIEIETDGIGHDPDDPLSRVSNVSSVCSNVPHGMYMYTPEAVVVVNCVVNVIDTDDTMMGMTMGRMSYHRDYRPSHHYGDD

Solvent-accessible surface area: 19083 Å² total; per-residue (Å²): 150,82,83,18,32,67,93,24,22,4,8,69,76,74,89,60,3,120,154,26,64,51,5,7,61,66,56,122,139,76,73,46,89,95,12,86,132,117,64,78,105,41,62,89,90,39,40,42,41,52,1,82,6,94,36,81,109,27,10,73,24,2,33,66,5,2,80,56,7,28,77,40,45,117,93,65,63,18,40,46,19,12,22,62,116,1,3,63,0,5,5,14,4,32,134,40,48,72,60,4,0,0,0,0,38,86,103,99,87,127,75,15,4,0,0,5,1,1,8,32,14,18,0,47,0,9,11,2,102,114,18,71,88,106,4,136,115,142,70,49,22,164,98,2,41,145,55,55,139,43,66,139,4,1,19,31,27,1,68,7,16,24,94,134,30,109,177,126,142,9,32,25,47,0,26,83,0,3,31,30,14,11,15,88,61,98,20,52,7,12,0,24,33,22,46,95,122,47,10,14,5,6,0,44,4,64,50,15,46,10,11,6,53,9,92,23,2,19,56,8,144,54,48,39,60,48,82,116,35,114,169,66,172,82,25,35,42,66,7,103,158,42,49,122,24,42,111,61,61,135,16,127,21,25,59,82,7,100,96,83,3,10,58,35,0,94,145,25,0,37,110,45,2,96,63,7,14,0,0,1,51,14,50,51,54,30,0,34,22,26,1,39,45,95,143,32,2,1,14,0,23,0,6,55,61,145,185,128,7,31,0,0,0,0,0,8,53,3,5,8,32,10,77,84,32,116,100,80,115,65,5,26,1,0,23,8,2,6,2,1,36,91,59,36,70,28,60,64,0,0,48,0,0,0,0,9,0,73,71,106,46,6,5,0,0,6,6,15,18,6,2,57,3,146,76,1,8,155,118,8,89,6,38,58,24,109,27,67,20,46,2,1,8,29,10,3,16,4,1,69,9,144,26,43,48,0,0,3,14,19,20